Protein 1FF9 (pdb70)

Structure (mmCIF, N/CA/C/O backbone):
data_1FF9
#
_entry.id   1FF9
#
_cell.length_a   114.986
_cell.length_b   56.584
_cell.length_c   74.299
_cell.angle_alpha   90.00
_cell.angle_beta   111.09
_cell.angle_gamma   90.00
#
_symmetry.space_group_name_H-M   'C 1 2 1'
#
loop_
_entity.id
_entity.type
_entity.pdbx_description
1 polymer 'SACCHAROPINE REDUCTASE'
2 non-polymer 'SULFATE ION'
3 water water
#
loop_
_atom_site.group_PDB
_atom_site.id
_atom_site.type_symbol
_atom_site.label_atom_id
_atom_site.label_alt_id
_atom_site.label_comp_id
_atom_site.label_asym_id
_atom_site.label_entity_id
_atom_site.label_seq_id
_atom_site.pdbx_PDB_ins_code
_atom_site.Cartn_x
_atom_site.Cartn_y
_atom_site.Cartn_z
_atom_site.occupancy
_atom_site.B_iso_or_equiv
_atom_site.auth_seq_id
_atom_site.auth_comp_id
_atom_site.auth_asym_id
_atom_site.auth_atom_id
_atom_site.pdbx_PDB_model_num
ATOM 1 N N . ALA A 1 2 ? 57.460 79.294 35.502 1.00 59.65 2 ALA A N 1
ATOM 2 C CA . ALA A 1 2 ? 57.282 77.817 35.392 1.00 58.17 2 ALA A CA 1
ATOM 3 C C . ALA A 1 2 ? 58.063 77.248 34.208 1.00 56.95 2 ALA A C 1
ATOM 4 O O . ALA A 1 2 ? 57.784 76.135 33.752 1.00 58.51 2 ALA A O 1
ATOM 6 N N . THR A 1 3 ? 59.040 78.007 33.714 1.00 53.94 3 THR A N 1
ATOM 7 C CA . THR A 1 3 ? 59.851 77.558 32.589 1.00 50.40 3 THR A CA 1
ATOM 8 C C . THR A 1 3 ? 60.657 76.322 32.969 1.00 47.58 3 THR A C 1
ATOM 9 O O . THR A 1 3 ? 61.738 76.421 33.550 1.00 46.81 3 THR A O 1
ATOM 13 N N . LYS A 1 4 ? 60.127 75.154 32.632 1.00 44.11 4 LYS A N 1
ATOM 14 C CA . LYS A 1 4 ? 60.804 73.903 32.940 1.00 40.72 4 LYS A CA 1
ATOM 15 C C . LYS A 1 4 ? 62.042 73.725 32.069 1.00 38.50 4 LYS A C 1
ATOM 16 O O . LYS A 1 4 ? 62.126 74.282 30.973 1.00 37.47 4 LYS A O 1
ATOM 22 N N . SER A 1 5 ? 63.009 72.958 32.566 1.00 35.23 5 SER A N 1
ATOM 23 C CA . SER A 1 5 ? 64.222 72.665 31.810 1.00 35.23 5 SER A CA 1
ATOM 24 C C . SER A 1 5 ? 64.496 71.169 31.950 1.00 32.64 5 SER A C 1
ATOM 25 O O . SER A 1 5 ? 64.159 70.557 32.965 1.00 31.35 5 SER A O 1
ATOM 28 N N . VAL A 1 6 ? 65.117 70.591 30.932 1.00 32.19 6 VAL A N 1
ATOM 29 C CA . VAL A 1 6 ? 65.402 69.166 30.919 1.00 31.70 6 VAL A CA 1
ATOM 30 C C . VAL A 1 6 ? 66.837 68.887 30.511 1.00 31.28 6 VAL A C 1
ATOM 31 O O . VAL A 1 6 ? 67.405 69.616 29.700 1.00 32.19 6 VAL A O 1
ATOM 35 N N . LEU A 1 7 ? 67.418 67.838 31.085 1.00 27.80 7 LEU A N 1
ATOM 36 C CA . LEU A 1 7 ? 68.774 67.414 30.746 1.00 28.83 7 LEU A CA 1
ATOM 37 C C . LEU A 1 7 ? 68.584 66.218 29.821 1.00 30.50 7 LEU A C 1
ATOM 38 O O . LEU A 1 7 ? 68.003 65.200 30.221 1.00 30.03 7 LEU A O 1
ATOM 43 N N . MET A 1 8 ? 69.041 66.348 28.581 1.00 30.53 8 MET A N 1
ATOM 44 C CA . MET A 1 8 ? 68.901 65.263 27.625 1.00 32.72 8 MET A CA 1
ATOM 45 C C . MET A 1 8 ? 70.228 64.564 27.438 1.00 32.72 8 MET A C 1
ATOM 46 O O . MET A 1 8 ? 71.227 65.191 27.086 1.00 33.96 8 MET A O 1
ATOM 51 N N . LEU A 1 9 ? 70.239 63.261 27.682 1.00 33.55 9 LEU A N 1
ATOM 52 C CA . LEU A 1 9 ? 71.454 62.477 27.536 1.00 37.44 9 LEU A CA 1
ATOM 53 C C . LEU A 1 9 ? 71.407 61.623 26.276 1.00 40.83 9 LEU A C 1
ATOM 54 O O . LEU A 1 9 ? 70.531 60.773 26.114 1.00 41.15 9 LEU A O 1
ATOM 59 N N . GLY A 1 10 ? 72.361 61.845 25.385 1.00 44.47 10 GLY A N 1
ATOM 60 C CA . GLY A 1 10 ? 72.386 61.068 24.164 1.00 50.10 10 GLY A CA 1
ATOM 61 C C . GLY A 1 10 ? 72.826 61.867 22.963 1.00 52.16 10 GLY A C 1
ATOM 62 O O . GLY A 1 10 ? 72.423 63.017 22.780 1.00 53.52 10 GLY A O 1
ATOM 63 N N . SER A 1 11 ? 73.668 61.245 22.151 1.00 54.61 11 SER A N 1
ATOM 64 C CA . SER A 1 11 ? 74.180 61.860 20.938 1.00 56.90 11 SER A CA 1
ATOM 65 C C . SER A 1 11 ? 73.783 60.932 19.808 1.00 58.30 11 SER A C 1
ATOM 66 O O . SER A 1 11 ? 74.637 60.477 19.038 1.00 60.34 11 SER A O 1
ATOM 69 N N . GLY A 1 12 ? 72.489 60.646 19.710 1.00 57.31 12 GLY A N 1
ATOM 70 C CA . GLY A 1 12 ? 72.040 59.738 18.678 1.00 56.14 12 GLY A CA 1
ATOM 71 C C . GLY A 1 12 ? 70.906 60.143 17.759 1.00 55.92 12 GLY A C 1
ATOM 72 O O . GLY A 1 12 ? 70.453 61.290 17.714 1.00 55.29 12 GLY A O 1
ATOM 73 N N . PHE A 1 13 ? 70.468 59.132 17.019 1.00 55.88 13 PHE A N 1
ATOM 74 C CA . PHE A 1 13 ? 69.400 59.176 16.030 1.00 54.90 13 PHE A CA 1
ATOM 75 C C . PHE A 1 13 ? 68.116 59.854 16.506 1.00 51.97 13 PHE A C 1
ATOM 76 O O . PHE A 1 13 ? 67.629 60.807 15.901 1.00 51.23 13 PHE A O 1
ATOM 84 N N . VAL A 1 14 ? 67.585 59.345 17.608 1.00 49.97 14 VAL A N 1
ATOM 85 C CA . VAL A 1 14 ? 66.327 59.809 18.170 1.00 48.52 14 VAL A CA 1
ATOM 86 C C . VAL A 1 14 ? 66.295 61.173 18.845 1.00 46.74 14 VAL A C 1
ATOM 87 O O . VAL A 1 14 ? 65.227 61.763 18.990 1.00 46.45 14 VAL A O 1
ATOM 91 N N . THR A 1 15 ? 67.452 61.666 19.262 1.00 44.95 15 THR A N 1
ATOM 92 C CA . THR A 1 15 ? 67.533 62.943 19.962 1.00 43.97 15 THR A CA 1
ATOM 93 C C . THR A 1 15 ? 66.804 64.128 19.315 1.00 41.61 15 THR A C 1
ATOM 94 O O . THR A 1 15 ? 66.084 64.854 19.998 1.00 39.51 15 THR A O 1
ATOM 98 N N . ARG A 1 16 ? 66.971 64.310 18.007 1.00 40.11 16 ARG A N 1
ATOM 99 C CA . ARG A 1 16 ? 66.362 65.443 17.308 1.00 38.95 16 ARG A CA 1
ATOM 100 C C . ARG A 1 16 ? 64.859 65.646 17.474 1.00 36.68 16 ARG A C 1
ATOM 101 O O . ARG A 1 16 ? 64.419 66.719 17.895 1.00 36.86 16 ARG A O 1
ATOM 109 N N . PRO A 1 17 ? 64.041 64.636 17.125 1.00 36.30 17 PRO A N 1
ATOM 110 C CA . PRO A 1 17 ? 62.595 64.817 17.280 1.00 32.85 17 PRO A CA 1
ATOM 111 C C . PRO A 1 17 ? 62.217 65.166 18.710 1.00 31.04 17 PRO A C 1
ATOM 112 O O . PRO A 1 17 ? 61.327 65.995 18.947 1.00 31.53 17 PRO A O 1
ATOM 116 N N . THR A 1 18 ? 62.884 64.523 19.663 1.00 28.45 18 THR A N 1
ATOM 117 C CA . THR A 1 18 ? 62.610 64.781 21.073 1.00 27.82 18 THR A CA 1
ATOM 118 C C . THR A 1 18 ? 62.956 66.237 21.388 1.00 27.90 18 THR A C 1
ATOM 119 O O . THR A 1 18 ? 62.174 66.946 22.017 1.00 28.46 18 THR A O 1
ATOM 123 N N . LEU A 1 19 ? 64.130 66.666 20.935 1.00 28.10 19 LEU A N 1
ATOM 124 C CA . LEU A 1 19 ? 64.609 68.028 21.151 1.00 29.51 19 LEU A CA 1
ATOM 125 C C . LEU A 1 19 ? 63.676 69.057 20.524 1.00 31.27 19 LEU A C 1
ATOM 126 O O . LEU A 1 19 ? 63.300 70.040 21.163 1.00 31.71 19 LEU A O 1
ATOM 131 N N . ASP A 1 20 ? 63.313 68.820 19.264 1.00 33.24 20 ASP A N 1
ATOM 132 C CA . ASP A 1 20 ? 62.419 69.706 18.528 1.00 33.11 20 ASP A CA 1
ATOM 133 C C . ASP A 1 20 ? 61.089 69.886 19.252 1.00 33.65 20 ASP A C 1
ATOM 134 O O . ASP A 1 20 ? 60.646 71.013 19.486 1.00 33.87 20 ASP A O 1
ATOM 139 N N . VAL A 1 21 ? 60.445 68.772 19.599 1.00 32.10 21 VAL A N 1
ATOM 140 C CA . VAL A 1 21 ? 59.156 68.821 20.277 1.00 29.67 21 VAL A CA 1
ATOM 141 C C . VAL A 1 21 ? 59.199 69.553 21.611 1.00 29.77 21 VAL A C 1
ATOM 142 O O . VAL A 1 21 ? 58.304 70.335 21.926 1.00 31.29 21 VAL A O 1
ATOM 146 N N . LEU A 1 22 ? 60.233 69.298 22.400 1.00 29.63 22 LEU A N 1
ATOM 147 C CA . LEU A 1 22 ? 60.341 69.935 23.704 1.00 30.88 22 LEU A CA 1
ATOM 148 C C . LEU A 1 22 ? 60.597 71.438 23.599 1.00 30.62 22 LEU A C 1
ATOM 149 O O . LEU A 1 22 ? 59.903 72.237 24.223 1.00 29.62 22 LEU A O 1
ATOM 154 N N . THR A 1 23 ? 61.585 71.818 22.800 1.00 33.92 23 THR A N 1
ATOM 155 C CA . THR A 1 23 ? 61.910 73.229 22.643 1.00 35.33 23 THR A CA 1
ATOM 156 C C . THR A 1 23 ? 60.759 73.994 22.004 1.00 37.59 23 THR A C 1
ATOM 157 O O . THR A 1 23 ? 60.544 75.164 22.315 1.00 36.94 23 THR A O 1
ATOM 161 N N . ASP A 1 24 ? 60.014 73.330 21.121 1.00 38.61 24 ASP A N 1
ATOM 162 C CA . ASP A 1 24 ? 58.871 73.957 20.466 1.00 39.13 24 ASP A CA 1
ATOM 163 C C . ASP A 1 24 ? 57.771 74.224 21.477 1.00 39.99 24 ASP A C 1
ATOM 164 O O . ASP A 1 24 ? 56.853 74.999 21.213 1.00 38.82 24 ASP A O 1
ATOM 169 N N . SER A 1 25 ? 57.857 73.563 22.629 1.00 40.15 25 SER A N 1
ATOM 170 C CA . SER A 1 25 ? 56.866 73.737 23.678 1.00 40.80 25 SER A CA 1
ATOM 171 C C . SER A 1 25 ? 57.319 74.755 24.729 1.00 40.61 25 SER A C 1
ATOM 172 O O . SER A 1 25 ? 56.634 74.970 25.725 1.00 41.23 25 SER A O 1
ATOM 175 N N . GLY A 1 26 ? 58.468 75.383 24.502 1.00 40.06 26 GLY A N 1
ATOM 176 C CA . GLY A 1 26 ? 58.972 76.362 25.453 1.00 39.57 26 GLY A CA 1
ATOM 177 C C . GLY A 1 26 ? 59.825 75.741 26.549 1.00 39.59 26 GLY A C 1
ATOM 178 O O . GLY A 1 26 ? 60.258 76.424 27.486 1.00 40.01 26 GLY A O 1
ATOM 179 N N . ILE A 1 27 ? 60.072 74.440 26.433 1.00 36.03 27 ILE A N 1
ATOM 180 C CA . ILE A 1 27 ? 60.879 73.722 27.410 1.00 33.67 27 ILE A CA 1
ATOM 181 C C . ILE A 1 27 ? 62.349 73.848 27.026 1.00 33.62 27 ILE A C 1
ATOM 182 O O . ILE A 1 27 ? 62.726 73.557 25.893 1.00 33.60 27 ILE A O 1
ATOM 187 N N . LYS A 1 28 ? 63.179 74.295 27.963 1.00 33.28 28 LYS A N 1
ATOM 188 C CA . LYS A 1 28 ? 64.604 74.431 27.686 1.00 34.06 28 LYS A CA 1
ATOM 189 C C . LYS A 1 28 ? 65.282 73.072 27.838 1.00 33.27 28 LYS A C 1
ATOM 190 O O . LYS A 1 28 ? 64.981 72.314 28.760 1.00 33.98 28 LYS A O 1
ATOM 196 N N . VAL A 1 29 ? 66.195 72.771 26.929 1.00 31.37 29 VAL A N 1
ATOM 197 C CA . VAL A 1 29 ? 66.904 71.508 26.963 1.00 32.59 29 VAL A CA 1
ATOM 198 C C . VAL A 1 29 ? 68.405 71.687 26.831 1.00 32.35 29 VAL A C 1
ATOM 199 O O . VAL A 1 29 ? 68.879 72.349 25.903 1.00 32.98 29 VAL A O 1
ATOM 203 N N . THR A 1 30 ? 69.149 71.119 27.775 1.00 29.24 30 THR A N 1
ATOM 204 C CA . THR A 1 30 ? 70.598 71.164 27.690 1.00 30.98 30 THR A CA 1
ATOM 205 C C . THR A 1 30 ? 70.955 69.763 27.198 1.00 31.79 30 THR A C 1
ATOM 206 O O . THR A 1 30 ? 70.637 68.756 27.847 1.00 31.95 30 THR A O 1
ATOM 210 N N . VAL A 1 31 ? 71.563 69.714 26.018 1.00 31.15 31 VAL A N 1
ATOM 211 C CA . VAL A 1 31 ? 71.967 68.471 25.383 1.00 33.81 31 VAL A CA 1
ATOM 212 C C . VAL A 1 31 ? 73.372 68.089 25.826 1.00 34.85 31 VAL A C 1
ATOM 213 O O . VAL A 1 31 ? 74.340 68.807 25.563 1.00 34.06 31 VAL A O 1
ATOM 217 N N . ALA A 1 32 ? 73.478 66.949 26.494 1.00 35.77 32 ALA A N 1
ATOM 218 C CA . ALA A 1 32 ? 74.762 66.496 26.997 1.00 38.75 32 ALA A CA 1
ATOM 219 C C . ALA A 1 32 ? 75.295 65.257 26.312 1.00 40.10 32 ALA A C 1
ATOM 220 O O . ALA A 1 32 ? 74.608 64.242 26.205 1.00 40.86 32 ALA A O 1
ATOM 222 N N . CYS A 1 33 ? 76.529 65.363 25.841 1.00 42.18 33 CYS A N 1
ATOM 223 C CA . CYS A 1 33 ? 77.220 64.261 25.187 1.00 45.94 33 CYS A CA 1
ATOM 224 C C . CYS A 1 33 ? 78.607 64.225 25.818 1.00 46.55 33 CYS A C 1
ATOM 225 O O . CYS A 1 33 ? 78.989 65.154 26.537 1.00 45.89 33 CYS A O 1
ATOM 228 N N . ARG A 1 34 ? 79.360 63.160 25.569 1.00 47.23 34 ARG A N 1
ATOM 229 C CA . ARG A 1 34 ? 80.703 63.075 26.126 1.00 49.44 34 ARG A CA 1
ATOM 230 C C . ARG A 1 34 ? 81.496 64.269 25.593 1.00 49.20 34 ARG A C 1
ATOM 231 O O . ARG A 1 34 ? 82.257 64.907 26.321 1.00 48.73 34 ARG A O 1
ATOM 239 N N . THR A 1 35 ? 81.293 64.552 24.309 1.00 48.70 35 THR A N 1
ATOM 240 C CA . THR A 1 35 ? 81.970 65.632 23.600 1.00 48.81 35 THR A CA 1
ATOM 241 C C . THR A 1 35 ? 81.092 66.863 23.412 1.00 47.62 35 THR A C 1
ATOM 242 O O . THR A 1 35 ? 79.888 66.745 23.187 1.00 46.86 35 THR A O 1
ATOM 246 N N . LEU A 1 36 ? 81.699 68.043 23.492 1.00 46.67 36 LEU A N 1
ATOM 247 C CA . LEU A 1 36 ? 80.955 69.278 23.291 1.00 45.99 36 LEU A CA 1
ATOM 248 C C . LEU A 1 36 ? 80.531 69.355 21.825 1.00 47.20 36 LEU A C 1
ATOM 249 O O . LEU A 1 36 ? 79.436 69.816 21.516 1.00 46.21 36 LEU A O 1
ATOM 254 N N . GLU A 1 37 ? 81.405 68.899 20.929 1.00 48.98 37 GLU A N 1
ATOM 255 C CA . GLU A 1 37 ? 81.114 68.908 19.494 1.00 51.16 37 GLU A CA 1
ATOM 256 C C . GLU A 1 37 ? 79.819 68.154 19.227 1.00 50.39 37 GLU A C 1
ATOM 257 O O . GLU A 1 37 ? 78.893 68.679 18.608 1.00 50.65 37 GLU A O 1
ATOM 263 N N . SER A 1 38 ? 79.777 66.910 19.692 1.00 49.75 38 SER A N 1
ATOM 264 C CA . SER A 1 38 ? 78.613 66.050 19.527 1.00 49.08 38 SER A CA 1
ATOM 265 C C . SER A 1 38 ? 77.352 66.794 19.945 1.00 48.18 38 SER A C 1
ATOM 266 O O . SER A 1 38 ? 76.340 66.780 19.241 1.00 46.98 38 SER A O 1
ATOM 269 N N . ALA A 1 39 ? 77.424 67.445 21.100 1.00 47.08 39 ALA A N 1
ATOM 270 C CA . ALA A 1 39 ? 76.299 68.207 21.621 1.00 47.23 39 ALA A CA 1
ATOM 271 C C . ALA A 1 39 ? 76.041 69.430 20.740 1.00 47.54 39 ALA A C 1
ATOM 272 O O . ALA A 1 39 ? 74.895 69.734 20.410 1.00 46.61 39 ALA A O 1
ATOM 274 N N . LYS A 1 40 ? 77.108 70.130 20.367 1.00 47.20 40 LYS A N 1
ATOM 275 C CA . LYS A 1 40 ? 76.987 71.307 19.511 1.00 50.23 40 LYS A CA 1
ATOM 276 C C . LYS A 1 40 ? 76.243 70.930 18.235 1.00 51.93 40 LYS A C 1
ATOM 277 O O . LYS A 1 40 ? 75.416 71.690 17.734 1.00 52.09 40 LYS A O 1
ATOM 283 N N . LYS A 1 41 ? 76.557 69.748 17.716 1.00 54.56 41 LYS A N 1
ATOM 284 C CA . LYS A 1 41 ? 75.934 69.237 16.502 1.00 57.47 41 LYS A CA 1
ATOM 285 C C . LYS A 1 41 ? 74.423 69.116 16.674 1.00 58.42 41 LYS A C 1
ATOM 286 O O . LYS A 1 41 ? 73.655 69.901 16.114 1.00 59.22 41 LYS A O 1
ATOM 292 N N . LEU A 1 42 ? 74.014 68.130 17.468 1.00 58.55 42 LEU A N 1
ATOM 293 C CA . LEU A 1 42 ? 72.606 67.847 17.731 1.00 58.39 42 LEU A CA 1
ATOM 294 C C . LEU A 1 42 ? 71.827 69.001 18.350 1.00 57.85 42 LEU A C 1
ATOM 295 O O . LEU A 1 42 ? 70.703 68.798 18.802 1.00 58.85 42 LEU A O 1
ATOM 300 N N . SER A 1 43 ? 72.400 70.201 18.374 1.00 57.05 43 SER A N 1
ATOM 301 C CA . SER A 1 43 ? 71.718 71.339 18.985 1.00 56.22 43 SER A CA 1
ATOM 302 C C . SER A 1 43 ? 71.834 72.654 18.219 1.00 56.24 43 SER A C 1
ATOM 303 O O . SER A 1 43 ? 71.150 73.631 18.540 1.00 54.47 43 SER A O 1
ATOM 306 N N . ALA A 1 44 ? 72.696 72.677 17.209 1.00 56.45 44 ALA A N 1
ATOM 307 C CA . ALA A 1 44 ? 72.909 73.883 16.416 1.00 55.88 44 ALA A CA 1
ATOM 308 C C . ALA A 1 44 ? 71.624 74.427 15.804 1.00 55.71 44 ALA A C 1
ATOM 309 O O . ALA A 1 44 ? 70.875 73.697 15.157 1.00 55.73 44 ALA A O 1
ATOM 311 N N . GLY A 1 45 ? 71.376 75.715 16.024 1.00 55.70 45 GLY A N 1
ATOM 312 C CA . GLY A 1 45 ? 70.194 76.355 15.474 1.00 55.37 45 GLY A CA 1
ATOM 313 C C . GLY A 1 45 ? 68.882 76.068 16.177 1.00 54.88 45 GLY A C 1
ATOM 314 O O . GLY A 1 45 ? 67.834 76.600 15.784 1.00 54.31 45 GLY A O 1
ATOM 315 N N . VAL A 1 46 ? 68.920 75.237 17.214 1.00 52.95 46 VAL A N 1
ATOM 316 C CA . VAL A 1 46 ? 67.699 74.908 17.937 1.00 50.91 46 VAL A CA 1
ATOM 317 C C . VAL A 1 46 ? 67.472 75.812 19.138 1.00 49.89 46 VAL A C 1
ATOM 318 O O . VAL A 1 46 ? 68.251 75.809 20.088 1.00 49.17 46 VAL A O 1
ATOM 322 N N . GLN A 1 47 ? 66.385 76.573 19.083 1.00 48.68 47 GLN A N 1
ATOM 323 C CA . GLN A 1 47 ? 66.012 77.498 20.145 1.00 48.96 47 GLN A CA 1
ATOM 324 C C . GLN A 1 47 ? 65.904 76.794 21.491 1.00 48.41 47 GLN A C 1
ATOM 325 O O . GLN A 1 47 ? 65.609 75.598 21.560 1.00 47.62 47 GLN A O 1
ATOM 331 N N . HIS A 1 48 ? 66.142 77.549 22.557 1.00 46.08 48 HIS A N 1
ATOM 332 C CA . HIS A 1 48 ? 66.038 77.041 23.918 1.00 45.50 48 HIS A CA 1
ATOM 333 C C . HIS A 1 48 ? 66.894 75.824 24.251 1.00 44.18 48 HIS A C 1
ATOM 334 O O . HIS A 1 48 ? 66.599 75.118 25.212 1.00 41.99 48 HIS A O 1
ATOM 341 N N . SER A 1 49 ? 67.939 75.566 23.471 1.00 43.60 49 SER A N 1
ATOM 342 C CA . SER A 1 49 ? 68.802 74.425 23.756 1.00 43.52 49 SER A CA 1
ATOM 343 C C . SER A 1 49 ? 70.203 74.903 24.105 1.00 43.44 49 SER A C 1
ATOM 344 O O . SER A 1 49 ? 70.622 75.986 23.695 1.00 44.34 49 SER A O 1
ATOM 347 N N . THR A 1 50 ? 70.914 74.082 24.870 1.00 41.00 50 THR A N 1
ATOM 348 C CA . THR A 1 50 ? 72.273 74.378 25.299 1.00 41.20 50 THR A CA 1
ATOM 349 C C . THR A 1 50 ? 73.089 73.096 25.268 1.00 39.56 50 THR A C 1
ATOM 350 O O . THR A 1 50 ? 72.700 72.094 25.860 1.00 40.39 50 THR A O 1
ATOM 354 N N . PRO A 1 51 ? 74.229 73.103 24.566 1.00 38.82 51 PRO A N 1
ATOM 355 C CA . PRO A 1 51 ? 75.042 71.888 24.517 1.00 37.81 51 PRO A CA 1
ATOM 356 C C . PRO A 1 51 ? 76.147 71.920 25.565 1.00 37.41 51 PRO A C 1
ATOM 357 O O . PRO A 1 51 ? 76.669 72.986 25.886 1.00 36.38 51 PRO A O 1
ATOM 361 N N . ILE A 1 52 ? 76.494 70.752 26.097 1.00 34.39 52 ILE A N 1
ATOM 362 C CA . ILE A 1 52 ? 77.563 70.641 27.081 1.00 35.93 52 ILE A CA 1
ATOM 363 C C . ILE A 1 52 ? 78.244 69.281 26.979 1.00 37.07 52 ILE A C 1
ATOM 364 O O . ILE A 1 52 ? 77.708 68.334 26.391 1.00 36.25 52 ILE A O 1
ATOM 369 N N . SER A 1 53 ? 79.432 69.216 27.559 1.00 36.31 53 SER A N 1
ATOM 370 C CA . SER A 1 53 ? 80.227 68.005 27.628 1.00 37.76 53 SER A CA 1
ATOM 371 C C . SER A 1 53 ? 79.944 67.525 29.040 1.00 38.36 53 SER A C 1
ATOM 372 O O . SER A 1 53 ? 79.938 68.327 29.981 1.00 37.63 53 SER A O 1
ATOM 375 N N . LEU A 1 54 ? 79.687 66.233 29.194 1.00 36.07 54 LEU A N 1
ATOM 376 C CA . LEU A 1 54 ? 79.399 65.696 30.510 1.00 34.04 54 LEU A CA 1
ATOM 377 C C . LEU A 1 54 ? 79.755 64.221 30.559 1.00 36.00 54 LEU A C 1
ATOM 378 O O . LEU A 1 54 ? 79.464 63.482 29.619 1.00 35.83 54 LEU A O 1
ATOM 383 N N . ASP A 1 55 ? 80.405 63.806 31.642 1.00 33.97 55 ASP A N 1
ATOM 384 C CA . ASP A 1 55 ? 80.772 62.405 31.817 1.00 36.31 55 ASP A CA 1
ATOM 385 C C . ASP A 1 55 ? 79.726 61.776 32.726 1.00 35.40 55 ASP A C 1
ATOM 386 O O . ASP A 1 55 ? 79.760 61.931 33.950 1.00 33.99 55 ASP A O 1
ATOM 391 N N . VAL A 1 56 ? 78.783 61.075 32.112 1.00 36.13 56 VAL A N 1
ATOM 392 C CA . VAL A 1 56 ? 77.707 60.433 32.851 1.00 37.68 56 VAL A CA 1
ATOM 393 C C . VAL A 1 56 ? 78.168 59.431 33.911 1.00 37.54 56 VAL A C 1
ATOM 394 O O . VAL A 1 56 ? 77.451 59.188 34.881 1.00 38.11 56 VAL A O 1
ATOM 398 N N . ASN A 1 57 ? 79.353 58.853 33.733 1.00 37.71 57 ASN A N 1
ATOM 399 C CA . ASN A 1 57 ? 79.861 57.870 34.692 1.00 39.31 57 ASN A CA 1
ATOM 400 C C . ASN A 1 57 ? 80.460 58.528 35.948 1.00 38.76 57 ASN A C 1
ATOM 401 O O . ASN A 1 57 ? 80.703 57.866 36.959 1.00 38.03 57 ASN A O 1
ATOM 406 N N . ASP A 1 58 ? 80.704 59.831 35.872 1.00 36.58 58 ASP A N 1
ATOM 407 C CA . ASP A 1 58 ? 81.249 60.587 36.999 1.00 33.44 58 ASP A CA 1
ATOM 408 C C . ASP A 1 58 ? 80.066 60.959 37.895 1.00 32.48 58 ASP A C 1
ATOM 409 O O . ASP A 1 58 ? 79.378 61.954 37.645 1.00 33.05 58 ASP A O 1
ATOM 414 N N . ASP A 1 59 ? 79.828 60.163 38.934 1.00 30.36 59 ASP A N 1
ATOM 415 C CA . ASP A 1 59 ? 78.715 60.393 39.850 1.00 30.71 59 ASP A CA 1
ATOM 416 C C . ASP A 1 59 ? 78.593 61.840 40.348 1.00 31.33 59 ASP A C 1
ATOM 417 O O . ASP A 1 59 ? 77.505 62.423 40.347 1.00 30.16 59 ASP A O 1
ATOM 422 N N . ALA A 1 60 ? 79.707 62.416 40.779 1.00 29.89 60 ALA A N 1
ATOM 423 C CA . ALA A 1 60 ? 79.687 63.782 41.295 1.00 30.62 60 ALA A CA 1
ATOM 424 C C . ALA A 1 60 ? 79.302 64.785 40.209 1.00 28.26 60 ALA A C 1
ATOM 425 O O . ALA A 1 60 ? 78.529 65.712 40.451 1.00 29.34 60 ALA A O 1
ATOM 427 N N . ALA A 1 61 ? 79.849 64.595 39.013 1.00 29.92 61 ALA A N 1
ATOM 428 C CA . ALA A 1 61 ? 79.563 65.477 37.891 1.00 30.38 61 ALA A CA 1
ATOM 429 C C . ALA A 1 61 ? 78.111 65.340 37.424 1.00 30.18 61 ALA A C 1
ATOM 430 O O . ALA A 1 61 ? 77.450 66.328 37.090 1.00 27.96 61 ALA A O 1
ATOM 432 N N . LEU A 1 62 ? 77.612 64.107 37.404 1.00 28.96 62 LEU A N 1
ATOM 433 C CA . LEU A 1 62 ? 76.246 63.873 36.978 1.00 28.10 62 LEU A CA 1
ATOM 434 C C . LEU A 1 62 ? 75.253 64.544 37.919 1.00 24.60 62 LEU A C 1
ATOM 435 O O . LEU A 1 62 ? 74.338 65.222 37.466 1.00 24.46 62 LEU A O 1
ATOM 440 N N . ASP A 1 63 ? 75.425 64.348 39.225 1.00 26.11 63 ASP A N 1
ATOM 441 C CA . ASP A 1 63 ? 74.529 64.949 40.217 1.00 25.02 63 ASP A CA 1
ATOM 442 C C . ASP A 1 63 ? 74.443 66.472 40.089 1.00 25.69 63 ASP A C 1
ATOM 443 O O . ASP A 1 63 ? 73.362 67.060 40.182 1.00 23.12 63 ASP A O 1
ATOM 448 N N . ALA A 1 64 ? 75.596 67.100 39.903 1.00 26.18 64 ALA A N 1
ATOM 449 C CA . ALA A 1 64 ? 75.660 68.555 39.795 1.00 26.32 64 ALA A CA 1
ATOM 450 C C . ALA A 1 64 ? 74.793 69.061 38.644 1.00 27.64 64 ALA A C 1
ATOM 451 O O . ALA A 1 64 ? 74.026 70.016 38.797 1.00 29.53 64 ALA A O 1
ATOM 453 N N . GLU A 1 65 ? 74.894 68.400 37.495 1.00 29.88 65 GLU A N 1
ATOM 454 C CA . GLU A 1 65 ? 74.121 68.798 36.331 1.00 28.11 65 GLU A CA 1
ATOM 455 C C . GLU A 1 65 ? 72.641 68.424 36.421 1.00 29.42 65 GLU A C 1
ATOM 456 O O . GLU A 1 65 ? 71.772 69.204 36.010 1.00 28.61 65 GLU A O 1
ATOM 462 N N . VAL A 1 66 ? 72.350 67.240 36.957 1.00 26.71 66 VAL A N 1
ATOM 463 C CA . VAL A 1 66 ? 70.963 66.798 37.104 1.00 25.94 66 VAL A CA 1
ATOM 464 C C . VAL A 1 66 ? 70.167 67.767 37.977 1.00 27.42 66 VAL A C 1
ATOM 465 O O . VAL A 1 66 ? 69.011 68.072 37.682 1.00 25.74 66 VAL A O 1
ATOM 469 N N . ALA A 1 67 ? 70.792 68.247 39.053 1.00 26.62 67 ALA A N 1
ATOM 470 C CA . ALA A 1 67 ? 70.132 69.170 39.975 1.00 27.99 67 ALA A CA 1
ATOM 471 C C . ALA A 1 67 ? 69.704 70.487 39.318 1.00 29.31 67 ALA A C 1
ATOM 472 O O . ALA A 1 67 ? 68.799 71.166 39.803 1.00 28.57 67 ALA A O 1
ATOM 474 N N . LYS A 1 68 ? 70.351 70.850 38.218 1.00 29.37 68 LYS A N 1
ATOM 475 C CA . LYS A 1 68 ? 70.004 72.099 37.541 1.00 31.68 68 LYS A CA 1
ATOM 476 C C . LYS A 1 68 ? 68.762 72.010 36.654 1.00 31.54 68 LYS A C 1
ATOM 477 O O . LYS A 1 68 ? 68.316 73.020 36.097 1.00 32.98 68 LYS A O 1
ATOM 483 N N . HIS A 1 69 ? 68.191 70.814 36.529 1.00 29.73 69 HIS A N 1
ATOM 484 C CA . HIS A 1 69 ? 67.003 70.642 35.694 1.00 30.43 69 HIS A CA 1
ATOM 485 C C . HIS A 1 69 ? 65.882 69.923 36.420 1.00 30.53 69 HIS A C 1
ATOM 486 O O . HIS A 1 69 ? 66.093 69.364 37.496 1.00 32.35 69 HIS A O 1
ATOM 493 N N . ASP A 1 70 ? 64.690 69.949 35.837 1.00 28.68 70 ASP A N 1
ATOM 494 C CA . ASP A 1 70 ? 63.536 69.315 36.460 1.00 30.20 70 ASP A CA 1
ATOM 495 C C . ASP A 1 70 ? 63.377 67.846 36.109 1.00 29.44 70 ASP A C 1
ATOM 496 O O . ASP A 1 70 ? 62.686 67.116 36.805 1.00 30.71 70 ASP A O 1
ATOM 501 N N . LEU A 1 71 ? 64.021 67.421 35.032 1.00 31.23 71 LEU A N 1
ATOM 502 C CA . LEU A 1 71 ? 63.909 66.040 34.579 1.00 30.95 71 LEU A CA 1
ATOM 503 C C . LEU A 1 71 ? 65.078 65.675 33.676 1.00 31.48 71 LEU A C 1
ATOM 504 O O . LEU A 1 71 ? 65.593 66.518 32.939 1.00 31.22 71 LEU A O 1
ATOM 509 N N . VAL A 1 72 ? 65.517 64.421 33.767 1.00 29.58 72 VAL A N 1
ATOM 510 C CA . VAL A 1 72 ? 66.628 63.931 32.961 1.00 29.34 72 VAL A CA 1
ATOM 511 C C . VAL A 1 72 ? 66.094 62.892 31.986 1.00 28.76 72 VAL A C 1
ATOM 512 O O . VAL A 1 72 ? 65.366 61.990 32.389 1.00 28.76 72 VAL A O 1
ATOM 516 N N . ILE A 1 73 ? 66.457 63.027 30.712 1.00 28.25 73 ILE A N 1
ATOM 517 C CA . ILE A 1 73 ? 66.030 62.097 29.669 1.00 30.62 73 ILE A CA 1
ATOM 518 C C . ILE A 1 73 ? 67.226 61.236 29.271 1.00 33.10 73 ILE A C 1
ATOM 519 O O . ILE A 1 73 ? 68.273 61.756 28.887 1.00 32.70 73 ILE A O 1
ATOM 524 N N . SER A 1 74 ? 67.078 59.922 29.353 1.00 36.45 74 SER A N 1
ATOM 525 C CA . SER A 1 74 ? 68.185 59.051 28.992 1.00 41.55 74 SER A CA 1
ATOM 526 C C . SER A 1 74 ? 67.903 58.268 27.716 1.00 44.38 74 SER A C 1
ATOM 527 O O . SER A 1 74 ? 67.144 57.298 27.722 1.00 45.16 74 SER A O 1
ATOM 530 N N . LEU A 1 75 ? 68.514 58.704 26.618 1.00 46.71 75 LEU A N 1
ATOM 531 C CA . LEU A 1 75 ? 68.347 58.045 25.330 1.00 48.95 75 LEU A CA 1
ATOM 532 C C . LEU A 1 75 ? 69.629 57.273 25.028 1.00 51.38 75 LEU A C 1
ATOM 533 O O . LEU A 1 75 ? 69.717 56.546 24.037 1.00 52.29 75 LEU A O 1
ATOM 538 N N . ILE A 1 76 ? 70.611 57.439 25.909 1.00 53.31 76 ILE A N 1
ATOM 539 C CA . ILE A 1 76 ? 71.918 56.790 25.796 1.00 55.77 76 ILE A CA 1
ATOM 540 C C . ILE A 1 76 ? 71.835 55.286 26.097 1.00 56.53 76 ILE A C 1
ATOM 541 O O . ILE A 1 76 ? 70.743 54.733 26.228 1.00 56.62 76 ILE A O 1
ATOM 546 N N . PRO A 1 77 ? 72.992 54.601 26.192 1.00 57.62 77 PRO A N 1
ATOM 547 C CA . PRO A 1 77 ? 72.954 53.161 26.484 1.00 58.12 77 PRO A CA 1
ATOM 548 C C . PRO A 1 77 ? 72.448 52.861 27.898 1.00 57.69 77 PRO A C 1
ATOM 549 O O . PRO A 1 77 ? 72.772 53.573 28.854 1.00 55.60 77 PRO A O 1
ATOM 553 N N . PHE A 1 80 ? 74.055 52.558 31.315 1.00 52.39 80 PHE A N 1
ATOM 554 C CA . PHE A 1 80 ? 74.110 53.726 32.196 1.00 52.12 80 PHE A CA 1
ATOM 555 C C . PHE A 1 80 ? 72.773 54.033 32.860 1.00 51.98 80 PHE A C 1
ATOM 556 O O . PHE A 1 80 ? 72.671 54.968 33.674 1.00 52.10 80 PHE A O 1
ATOM 564 N N . HIS A 1 81 ? 71.742 53.261 32.544 1.00 50.34 81 HIS A N 1
ATOM 565 C CA . HIS A 1 81 ? 70.423 53.531 33.106 1.00 49.83 81 HIS A CA 1
ATOM 566 C C . HIS A 1 81 ? 70.253 53.597 34.627 1.00 48.11 81 HIS A C 1
ATOM 567 O O . HIS A 1 81 ? 69.702 54.571 35.143 1.00 47.59 81 HIS A O 1
ATOM 574 N N . ALA A 1 82 ? 70.709 52.576 35.345 1.00 44.92 82 ALA A N 1
ATOM 575 C CA . ALA A 1 82 ? 70.579 52.565 36.802 1.00 41.57 82 ALA A CA 1
ATOM 576 C C . ALA A 1 82 ? 71.352 53.728 37.421 1.00 39.11 82 ALA A C 1
ATOM 577 O O . ALA A 1 82 ? 70.903 54.355 38.378 1.00 37.19 82 ALA A O 1
ATOM 579 N N . THR A 1 83 ? 72.528 53.997 36.867 1.00 37.83 83 THR A N 1
ATOM 580 C CA . THR A 1 83 ? 73.382 55.078 37.339 1.00 37.09 83 THR A CA 1
ATOM 581 C C . THR A 1 83 ? 72.647 56.409 37.224 1.00 34.56 83 THR A C 1
ATOM 582 O O . THR A 1 83 ? 72.673 57.232 38.138 1.00 33.29 83 THR A O 1
ATOM 586 N N . VAL A 1 84 ? 71.992 56.612 36.088 1.00 32.28 84 VAL A N 1
ATOM 587 C CA . VAL A 1 84 ? 71.248 57.838 35.854 1.00 31.76 84 VAL A CA 1
ATOM 588 C C . VAL A 1 84 ? 70.105 57.937 36.842 1.00 31.58 84 VAL A C 1
ATOM 589 O O . VAL A 1 84 ? 69.858 59.006 37.404 1.00 32.84 84 VAL A O 1
ATOM 593 N N . ILE A 1 85 ? 69.413 56.823 37.065 1.00 30.47 85 ILE A N 1
ATOM 594 C CA . ILE A 1 85 ? 68.300 56.823 37.996 1.00 29.02 85 ILE A CA 1
ATOM 595 C C . ILE A 1 85 ? 68.752 57.112 39.426 1.00 29.88 85 ILE A C 1
ATOM 596 O O . ILE A 1 85 ? 68.064 57.831 40.156 1.00 29.49 85 ILE A O 1
ATOM 601 N N . LYS A 1 86 ? 69.897 56.560 39.829 1.00 27.52 86 LYS A N 1
ATOM 602 C CA . LYS A 1 86 ? 70.406 56.802 41.182 1.00 28.72 86 LYS A CA 1
ATOM 603 C C . LYS A 1 86 ? 70.700 58.291 41.388 1.00 27.19 86 LYS A C 1
ATOM 604 O O . LYS A 1 86 ? 70.436 58.829 42.454 1.00 27.29 86 LYS A O 1
ATOM 610 N N . SER A 1 87 ? 71.249 58.949 40.371 1.00 28.30 87 SER A N 1
ATOM 611 C CA . SER A 1 87 ? 71.544 60.379 40.478 1.00 29.88 87 SER A CA 1
ATOM 612 C C . SER A 1 87 ? 70.220 61.138 40.601 1.00 29.29 87 SER A C 1
ATOM 613 O O . SER A 1 87 ? 70.074 62.021 41.443 1.00 30.29 87 SER A O 1
ATOM 616 N N . ALA A 1 88 ? 69.243 60.768 39.777 1.00 27.66 88 ALA A N 1
ATOM 617 C CA . ALA A 1 88 ? 67.935 61.408 39.816 1.00 27.12 88 ALA A CA 1
ATOM 618 C C . ALA A 1 88 ? 67.284 61.217 41.180 1.00 26.51 88 ALA A C 1
ATOM 619 O O . ALA A 1 88 ? 66.542 62.080 41.656 1.00 25.81 88 ALA A O 1
ATOM 621 N N . ILE A 1 89 ? 67.551 60.082 41.813 1.00 25.52 89 ILE A N 1
ATOM 622 C CA . ILE A 1 89 ? 66.987 59.830 43.134 1.00 26.76 89 ILE A CA 1
ATOM 623 C C . ILE A 1 89 ? 67.629 60.737 44.187 1.00 24.48 89 ILE A C 1
ATOM 624 O O . ILE A 1 89 ? 66.939 61.277 45.042 1.00 26.23 89 ILE A O 1
ATOM 629 N N . ARG A 1 90 ? 68.948 60.893 44.128 1.00 28.39 90 ARG A N 1
ATOM 630 C CA . ARG A 1 90 ? 69.656 61.745 45.092 1.00 30.12 90 ARG A CA 1
ATOM 631 C C . ARG A 1 90 ? 69.209 63.198 44.933 1.00 29.68 90 ARG A C 1
ATOM 632 O O . ARG A 1 90 ? 68.962 63.894 45.918 1.00 31.43 90 ARG A O 1
ATOM 640 N N . GLN A 1 91 ? 69.107 63.643 43.683 1.00 30.43 91 GLN A N 1
ATOM 641 C CA . GLN A 1 91 ? 68.715 65.018 43.361 1.00 29.13 91 GLN A CA 1
ATOM 642 C C . GLN A 1 91 ? 67.215 65.261 43.346 1.00 29.83 91 GLN A C 1
ATOM 643 O O . GLN A 1 91 ? 66.767 66.402 43.236 1.00 28.02 91 GLN A O 1
ATOM 649 N N . LYS A 1 92 ? 66.444 64.181 43.448 1.00 30.11 92 LYS A N 1
ATOM 650 C CA . LYS A 1 92 ? 64.989 64.246 43.457 1.00 29.39 92 LYS A CA 1
ATOM 651 C C . LYS A 1 92 ? 64.394 64.823 42.173 1.00 29.07 92 LYS A C 1
ATOM 652 O O . LYS A 1 92 ? 63.444 65.613 42.208 1.00 29.27 92 LYS A O 1
ATOM 658 N N . LYS A 1 93 ? 64.954 64.436 41.037 1.00 25.98 93 LYS A N 1
ATOM 659 C CA . LYS A 1 93 ? 64.433 64.918 39.762 1.00 27.39 93 LYS A CA 1
ATOM 660 C C . LYS A 1 93 ? 63.789 63.734 39.055 1.00 28.71 93 LYS A C 1
ATOM 661 O O . LYS A 1 93 ? 64.094 62.583 39.365 1.00 28.12 93 LYS A O 1
ATOM 667 N N . HIS A 1 94 ? 62.896 64.015 38.115 1.00 28.76 94 HIS A N 1
ATOM 668 C CA . HIS A 1 94 ? 62.211 62.954 37.388 1.00 27.94 94 HIS A CA 1
ATOM 669 C C . HIS A 1 94 ? 63.081 62.357 36.288 1.00 27.42 94 HIS A C 1
ATOM 670 O O . HIS A 1 94 ? 64.136 62.894 35.945 1.00 26.29 94 HIS A O 1
ATOM 677 N N . VAL A 1 95 ? 62.639 61.231 35.742 1.00 26.13 95 VAL A N 1
ATOM 678 C CA . VAL A 1 95 ? 63.381 60.568 34.685 1.00 25.19 95 VAL A CA 1
ATOM 679 C C . VAL A 1 95 ? 62.454 59.973 33.621 1.00 24.98 95 VAL A C 1
ATOM 680 O O . VAL A 1 95 ? 61.356 59.518 33.923 1.00 24.91 95 VAL A O 1
ATOM 684 N N . VAL A 1 96 ? 62.911 60.001 32.373 1.00 26.45 96 VAL A N 1
ATOM 685 C CA . VAL A 1 96 ? 62.181 59.408 31.258 1.00 25.41 96 VAL A CA 1
ATOM 686 C C . VAL A 1 96 ? 63.226 58.668 30.418 1.00 26.28 96 VAL A C 1
ATOM 687 O O . VAL A 1 96 ? 64.298 59.205 30.134 1.00 25.94 96 VAL A O 1
ATOM 691 N N . THR A 1 97 ? 62.942 57.419 30.061 1.00 24.76 97 THR A N 1
ATOM 692 C CA . THR A 1 97 ? 63.862 56.658 29.227 1.00 24.52 97 THR A CA 1
ATOM 693 C C . THR A 1 97 ? 63.040 55.876 28.218 1.00 22.36 97 THR A C 1
ATOM 694 O O . THR A 1 97 ? 61.842 55.692 28.395 1.00 23.99 97 THR A O 1
ATOM 698 N N . THR A 1 98 ? 63.693 55.418 27.161 1.00 23.50 98 THR A N 1
ATOM 699 C CA . THR A 1 98 ? 63.018 54.631 26.140 1.00 26.95 98 THR A CA 1
ATOM 700 C C . THR A 1 98 ? 63.503 53.186 26.256 1.00 27.96 98 THR A C 1
ATOM 701 O O . THR A 1 98 ? 63.412 52.417 25.306 1.00 30.83 98 THR A O 1
ATOM 705 N N . SER A 1 99 ? 64.021 52.811 27.420 1.00 28.73 99 SER A N 1
ATOM 706 C CA . SER A 1 99 ? 64.519 51.447 27.577 1.00 30.21 99 SER A CA 1
ATOM 707 C C . SER A 1 99 ? 63.640 50.572 28.457 1.00 27.34 99 SER A C 1
ATOM 708 O O . SER A 1 99 ? 62.723 51.049 29.118 1.00 24.40 99 SER A O 1
ATOM 711 N N . TYR A 1 100 ? 63.916 49.274 28.448 1.00 28.26 100 TYR A N 1
ATOM 712 C CA . TYR A 1 100 ? 63.147 48.344 29.259 1.00 27.14 100 TYR A CA 1
ATOM 713 C C . TYR A 1 100 ? 63.512 48.529 30.719 1.00 28.54 100 TYR A C 1
ATOM 714 O O . TYR A 1 100 ? 64.618 48.968 31.048 1.00 28.51 100 TYR A O 1
ATOM 723 N N . VAL A 1 101 ? 62.565 48.212 31.591 1.00 28.76 101 VAL A N 1
ATOM 724 C CA . VAL A 1 101 ? 62.800 48.291 33.017 1.00 29.17 101 VAL A CA 1
ATOM 725 C C . VAL A 1 101 ? 63.570 47.012 33.334 1.00 29.83 101 VAL A C 1
ATOM 726 O O . VAL A 1 101 ? 63.051 45.903 33.155 1.00 25.68 101 VAL A O 1
ATOM 730 N N . SER A 1 102 ? 64.814 47.184 33.768 1.00 29.25 102 SER A N 1
ATOM 731 C CA . SER A 1 102 ? 65.703 46.074 34.111 1.00 29.07 102 SER A CA 1
ATOM 732 C C . SER A 1 102 ? 65.597 45.769 35.591 1.00 27.72 102 SER A C 1
ATOM 733 O O . SER A 1 102 ? 64.976 46.523 36.341 1.00 30.43 102 SER A O 1
ATOM 736 N N . PRO A 1 103 ? 66.189 44.647 36.037 1.00 28.61 103 PRO A N 1
ATOM 737 C CA . PRO A 1 103 ? 66.135 44.298 37.461 1.00 27.91 103 PRO A CA 1
ATOM 738 C C . PRO A 1 103 ? 66.782 45.392 38.314 1.00 25.85 103 PRO A C 1
ATOM 739 O O . PRO A 1 103 ? 66.304 45.697 39.400 1.00 30.02 103 PRO A O 1
ATOM 743 N N . ALA A 1 104 ? 67.868 45.982 37.828 1.00 27.31 104 ALA A N 1
ATOM 744 C CA . ALA A 1 104 ? 68.537 47.029 38.600 1.00 29.68 104 ALA A CA 1
ATOM 745 C C . ALA A 1 104 ? 67.691 48.301 38.670 1.00 29.74 104 ALA A C 1
ATOM 746 O O . ALA A 1 104 ? 67.728 49.027 39.665 1.00 30.84 104 ALA A O 1
ATOM 748 N N . MET A 1 105 ? 66.932 48.573 37.615 1.00 30.79 105 MET A N 1
ATOM 749 C CA . MET A 1 105 ? 66.066 49.748 37.596 1.00 30.19 105 MET A CA 1
ATOM 750 C C . MET A 1 105 ? 64.893 49.511 38.564 1.00 30.64 105 MET A C 1
ATOM 751 O O . MET A 1 105 ? 64.563 50.382 39.374 1.00 30.43 105 MET A O 1
ATOM 756 N N . MET A 1 106 ? 64.279 48.328 38.504 1.00 31.19 106 MET A N 1
ATOM 757 C CA . MET A 1 106 ? 63.160 48.011 39.395 1.00 31.68 106 MET A CA 1
ATOM 758 C C . MET A 1 106 ? 63.584 48.017 40.861 1.00 32.39 106 MET A C 1
ATOM 759 O O . MET A 1 106 ? 62.795 48.334 41.749 1.00 32.59 106 MET A O 1
ATOM 764 N N . GLU A 1 107 ? 64.830 47.640 41.113 1.00 32.89 107 GLU A N 1
ATOM 765 C CA . GLU A 1 107 ? 65.349 47.607 42.473 1.00 34.15 107 GLU A CA 1
ATOM 766 C C . GLU A 1 107 ? 65.284 48.995 43.123 1.00 33.62 107 GLU A C 1
ATOM 767 O O . GLU A 1 107 ? 65.212 49.118 44.349 1.00 32.33 107 GLU A O 1
ATOM 773 N N . LEU A 1 108 ? 65.300 50.035 42.295 1.00 30.78 108 LEU A N 1
ATOM 774 C CA . LEU A 1 108 ? 65.265 51.412 42.788 1.00 30.45 108 LEU A CA 1
ATOM 775 C C . LEU A 1 108 ? 63.843 51.961 42.906 1.00 31.05 108 LEU A C 1
ATOM 776 O O . LEU A 1 108 ? 63.642 53.124 43.257 1.00 31.35 108 LEU A O 1
ATOM 781 N N . ASP A 1 109 ? 62.852 51.124 42.615 1.00 31.14 109 ASP A N 1
ATOM 782 C CA . ASP A 1 109 ? 61.466 51.556 42.679 1.00 32.11 109 ASP A CA 1
ATOM 783 C C . ASP A 1 109 ? 61.094 52.226 44.007 1.00 33.17 109 ASP A C 1
ATOM 784 O O . ASP A 1 109 ? 60.578 53.345 44.023 1.00 31.01 109 ASP A O 1
ATOM 789 N N . GLN A 1 110 ? 61.355 51.548 45.120 1.00 32.45 110 GLN A N 1
ATOM 790 C CA . GLN A 1 110 ? 61.016 52.092 46.432 1.00 33.32 110 GLN A CA 1
ATOM 791 C C . GLN A 1 110 ? 61.769 53.380 46.759 1.00 34.06 110 GLN A C 1
ATOM 792 O O . GLN A 1 110 ? 61.192 54.307 47.324 1.00 33.65 110 GLN A O 1
ATOM 798 N N . ALA A 1 111 ? 63.051 53.433 46.404 1.00 31.51 111 ALA A N 1
ATOM 799 C CA . ALA A 1 111 ? 63.866 54.621 46.645 1.00 32.58 111 ALA A CA 1
ATOM 800 C C . ALA A 1 111 ? 63.343 55.788 45.804 1.00 32.97 111 ALA A C 1
ATOM 801 O O . ALA A 1 111 ? 63.361 56.939 46.243 1.00 33.19 111 ALA A O 1
ATOM 803 N N . ALA A 1 112 ? 62.880 55.489 44.591 1.00 32.08 112 ALA A N 1
ATOM 804 C CA . ALA A 1 112 ? 62.339 56.522 43.716 1.00 32.45 112 ALA A CA 1
ATOM 805 C C . ALA A 1 112 ? 61.091 57.122 44.352 1.00 33.53 112 ALA A C 1
ATOM 806 O O . ALA A 1 112 ? 60.925 58.348 44.397 1.00 33.76 112 ALA A O 1
ATOM 808 N N . LYS A 1 113 ? 60.215 56.248 44.839 1.00 34.26 113 LYS A N 1
ATOM 809 C CA . LYS A 1 113 ? 58.978 56.674 45.482 1.00 36.26 113 LYS A CA 1
ATOM 810 C C . LYS A 1 113 ? 59.237 57.516 46.727 1.00 37.57 113 LYS A C 1
ATOM 811 O O . LYS A 1 113 ? 58.491 58.459 47.005 1.00 37.92 113 LYS A O 1
ATOM 817 N N . ASP A 1 114 ? 60.286 57.178 47.475 1.00 36.51 114 ASP A N 1
ATOM 818 C CA . ASP A 1 114 ? 60.623 57.925 48.685 1.00 38.58 114 ASP A CA 1
ATOM 819 C C . ASP A 1 114 ? 61.164 59.310 48.358 1.00 38.69 114 ASP A C 1
ATOM 820 O O . ASP A 1 114 ? 61.041 60.235 49.159 1.00 41.01 114 ASP A O 1
ATOM 825 N N . ALA A 1 115 ? 61.774 59.445 47.186 1.00 36.61 115 ALA A N 1
ATOM 826 C CA . ALA A 1 115 ? 62.326 60.720 46.761 1.00 35.79 115 ALA A CA 1
ATOM 827 C C . ALA A 1 115 ? 61.244 61.524 46.053 1.00 35.65 115 ALA A C 1
ATOM 828 O O . ALA A 1 115 ? 61.464 62.672 45.654 1.00 34.23 115 ALA A O 1
ATOM 830 N N . GLY A 1 116 ? 60.079 60.899 45.903 1.00 33.76 116 GLY A N 1
ATOM 831 C CA . GLY A 1 116 ? 58.955 61.531 45.245 1.00 34.08 116 GLY A CA 1
ATOM 832 C C . GLY A 1 116 ? 59.139 61.800 43.762 1.00 32.97 116 GLY A C 1
ATOM 833 O O . GLY A 1 116 ? 58.636 62.805 43.253 1.00 33.18 116 GLY A O 1
ATOM 834 N N . ILE A 1 117 ? 59.848 60.923 43.055 1.00 29.52 117 ILE A N 1
ATOM 835 C CA . ILE A 1 117 ? 60.051 61.144 41.624 1.00 28.99 117 ILE A CA 1
ATOM 836 C C . ILE A 1 117 ? 59.406 60.090 40.729 1.00 30.38 117 ILE A C 1
ATOM 837 O O . ILE A 1 117 ? 59.081 58.988 41.170 1.00 27.89 117 ILE A O 1
ATOM 842 N N . THR A 1 118 ? 59.222 60.454 39.462 1.00 28.71 118 THR A N 1
ATOM 843 C CA . THR A 1 118 ? 58.645 59.556 38.474 1.00 27.83 118 THR A CA 1
ATOM 844 C C . THR A 1 118 ? 59.782 59.146 37.539 1.00 27.69 118 THR A C 1
ATOM 845 O O . THR A 1 118 ? 60.590 59.983 37.107 1.00 25.43 118 THR A O 1
ATOM 849 N N . VAL A 1 119 ? 59.875 57.850 37.271 1.00 26.06 119 VAL A N 1
ATOM 850 C CA . VAL A 1 119 ? 60.886 57.331 36.362 1.00 24.38 119 VAL A CA 1
ATOM 851 C C . VAL A 1 119 ? 60.074 56.596 35.295 1.00 26.72 119 VAL A C 1
ATOM 852 O O . VAL A 1 119 ? 59.699 55.432 35.484 1.00 27.20 119 VAL A O 1
ATOM 856 N N . MET A 1 120 ? 59.771 57.284 34.196 1.00 25.85 120 MET A N 1
ATOM 857 C CA . MET A 1 120 ? 58.974 56.695 33.105 1.00 28.81 120 MET A CA 1
ATOM 858 C C . MET A 1 120 ? 59.859 56.043 32.058 1.00 26.19 120 MET A C 1
ATOM 859 O O . MET A 1 120 ? 60.612 56.727 31.375 1.00 27.42 120 MET A O 1
ATOM 864 N N . ASN A 1 121 ? 59.744 54.725 31.916 1.00 26.36 121 ASN A N 1
ATOM 865 C CA . ASN A 1 121 ? 60.554 53.984 30.955 1.00 25.11 121 ASN A CA 1
ATOM 866 C C . ASN A 1 121 ? 59.688 53.337 29.856 1.00 26.77 121 ASN A C 1
ATOM 867 O O . ASN A 1 121 ? 58.465 53.489 29.839 1.00 26.82 121 ASN A O 1
ATOM 872 N N . GLU A 1 122 ? 60.333 52.636 28.927 1.00 25.00 122 GLU A N 1
ATOM 873 C CA . GLU A 1 122 ? 59.622 51.933 27.863 1.00 24.31 122 GLU A CA 1
ATOM 874 C C . GLU A 1 122 ? 58.595 52.805 27.128 1.00 26.06 122 GLU A C 1
ATOM 875 O O . GLU A 1 122 ? 57.452 52.390 26.900 1.00 21.61 122 GLU A O 1
ATOM 881 N N . ILE A 1 123 ? 59.004 54.015 26.758 1.00 24.40 123 ILE A N 1
ATOM 882 C CA . ILE A 1 123 ? 58.099 54.906 26.050 1.00 25.33 123 ILE A CA 1
ATOM 883 C C . ILE A 1 123 ? 58.730 55.440 24.765 1.00 25.86 123 ILE A C 1
ATOM 884 O O . ILE A 1 123 ? 58.812 56.648 24.521 1.00 25.20 123 ILE A O 1
ATOM 889 N N . GLY A 1 124 ? 59.200 54.493 23.962 1.00 25.81 124 GLY A N 1
ATOM 890 C CA . GLY A 1 124 ? 59.768 54.798 22.668 1.00 26.42 124 GLY A CA 1
ATOM 891 C C . GLY A 1 124 ? 58.778 54.200 21.686 1.00 25.50 124 GLY A C 1
ATOM 892 O O . GLY A 1 124 ? 57.569 54.377 21.830 1.00 26.64 124 GLY A O 1
ATOM 893 N N . LEU A 1 125 ? 59.287 53.481 20.696 1.00 26.15 125 LEU A N 1
ATOM 894 C CA . LEU A 1 125 ? 58.445 52.831 19.699 1.00 27.00 125 LEU A CA 1
ATOM 895 C C . LEU A 1 125 ? 58.142 51.401 20.167 1.00 26.90 125 LEU A C 1
ATOM 896 O O . LEU A 1 125 ? 56.989 51.000 20.280 1.00 25.57 125 LEU A O 1
ATOM 901 N N . ASP A 1 126 ? 59.196 50.646 20.449 1.00 27.53 126 ASP A N 1
ATOM 902 C CA . ASP A 1 126 ? 59.063 49.269 20.904 1.00 26.69 126 ASP A CA 1
ATOM 903 C C . ASP A 1 126 ? 60.304 48.998 21.745 1.00 25.53 126 ASP A C 1
ATOM 904 O O . ASP A 1 126 ? 61.374 48.738 21.210 1.00 27.12 126 ASP A O 1
ATOM 909 N N . PRO A 1 127 ? 60.173 49.032 23.084 1.00 24.74 127 PRO A N 1
ATOM 910 C CA . PRO A 1 127 ? 58.981 49.289 23.897 1.00 23.55 127 PRO A CA 1
ATOM 911 C C . PRO A 1 12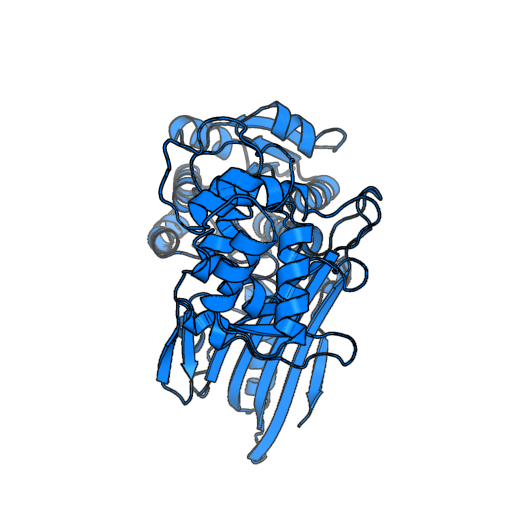7 ? 58.426 50.712 23.900 1.00 24.02 127 PRO A C 1
ATOM 912 O O . PRO A 1 127 ? 59.174 51.694 23.891 1.00 22.93 127 PRO A O 1
ATOM 916 N N . GLY A 1 128 ? 57.099 50.802 23.929 1.00 23.33 128 GLY A N 1
ATOM 917 C CA . GLY A 1 128 ? 56.431 52.090 23.956 1.00 25.26 128 GLY A CA 1
ATOM 918 C C . GLY A 1 128 ? 55.089 52.034 23.260 1.00 24.58 128 GLY A C 1
ATOM 919 O O . GLY A 1 128 ? 54.115 51.522 23.806 1.00 25.81 128 GLY A O 1
ATOM 920 N N . ILE A 1 129 ? 55.041 52.566 22.044 1.00 25.41 129 ILE A N 1
ATOM 921 C CA . ILE A 1 129 ? 53.817 52.553 21.265 1.00 22.69 129 ILE A CA 1
ATOM 922 C C . ILE A 1 129 ? 53.234 51.136 21.241 1.00 21.86 129 ILE A C 1
ATOM 923 O O . ILE A 1 129 ? 52.038 50.960 21.394 1.00 20.51 129 ILE A O 1
ATOM 928 N N . ASP A 1 130 ? 54.075 50.125 21.069 1.00 22.33 130 ASP A N 1
ATOM 929 C CA . ASP A 1 130 ? 53.556 48.756 21.022 1.00 23.70 130 ASP A CA 1
ATOM 930 C C . ASP A 1 130 ? 52.764 48.407 22.280 1.00 24.24 130 ASP A C 1
ATOM 931 O O . ASP A 1 130 ? 51.694 47.804 22.194 1.00 25.42 130 ASP A O 1
ATOM 936 N N . HIS A 1 131 ? 53.262 48.807 23.446 1.00 24.44 131 HIS A N 1
ATOM 937 C CA . HIS A 1 131 ? 52.562 48.537 24.695 1.00 23.76 131 HIS A CA 1
ATOM 938 C C . HIS A 1 131 ? 51.182 49.196 24.730 1.00 25.32 131 HIS A C 1
ATOM 939 O O . HIS A 1 131 ? 50.187 48.575 25.136 1.00 24.81 131 HIS A O 1
ATOM 946 N N . LEU A 1 132 ? 51.122 50.459 24.321 1.00 23.05 132 LEU A N 1
ATOM 947 C CA . LEU A 1 132 ? 49.861 51.187 24.347 1.00 22.22 132 LEU A CA 1
ATOM 948 C C . LEU A 1 132 ? 48.751 50.491 23.569 1.00 22.35 132 LEU A C 1
ATOM 949 O O . LEU A 1 132 ? 47.637 50.361 24.064 1.00 22.69 132 LEU A O 1
ATOM 954 N N . TYR A 1 133 ? 49.051 50.045 22.355 1.00 21.45 133 TYR A N 1
ATOM 955 C CA . TYR A 1 133 ? 48.030 49.411 21.543 1.00 21.75 133 TYR A CA 1
ATOM 956 C C . TYR A 1 133 ? 47.778 47.937 21.811 1.00 22.68 133 TYR A C 1
ATOM 957 O O . TYR A 1 133 ? 46.696 47.426 21.509 1.00 22.69 133 TYR A O 1
ATOM 966 N N . ALA A 1 134 ? 48.758 47.250 22.381 1.00 23.57 134 ALA A N 1
ATOM 967 C CA . ALA A 1 134 ? 48.559 45.844 22.718 1.00 25.54 134 ALA A CA 1
ATOM 968 C C . ALA A 1 134 ? 47.566 45.820 23.885 1.00 25.23 134 ALA A C 1
ATOM 969 O O . ALA A 1 134 ? 46.614 45.038 23.906 1.00 25.39 134 ALA A O 1
ATOM 971 N N . ILE A 1 135 ? 47.788 46.705 24.849 1.00 25.19 135 ILE A N 1
ATOM 972 C CA . ILE A 1 135 ? 46.931 46.789 26.018 1.00 26.99 135 ILE A CA 1
ATOM 973 C C . ILE A 1 135 ? 45.556 47.353 25.671 1.00 27.38 135 ILE A C 1
ATOM 974 O O . ILE A 1 135 ? 44.546 46.904 26.209 1.00 26.54 135 ILE A O 1
ATOM 979 N N . LYS A 1 136 ? 45.505 48.333 24.771 1.00 29.12 136 LYS A N 1
ATOM 980 C CA . LYS A 1 136 ? 44.210 48.901 24.382 1.00 28.27 136 LYS A CA 1
ATOM 981 C C . LYS A 1 136 ? 43.305 47.799 23.825 1.00 28.05 136 LYS A C 1
ATOM 982 O O . LYS A 1 136 ? 42.145 47.678 24.210 1.00 26.16 136 LYS A O 1
ATOM 988 N N . THR A 1 137 ? 43.855 46.994 22.924 1.00 29.17 137 THR A N 1
ATOM 989 C CA . THR A 1 137 ? 43.106 45.906 22.294 1.00 30.72 137 THR A CA 1
ATOM 990 C C . THR A 1 137 ? 42.732 44.787 23.266 1.00 32.30 137 THR A C 1
ATOM 991 O O . THR A 1 137 ? 41.603 44.287 23.256 1.00 34.96 137 THR A O 1
ATOM 995 N N . ILE A 1 138 ? 43.680 44.377 24.097 1.00 31.40 138 ILE A N 1
ATOM 996 C CA . ILE A 1 138 ? 43.412 43.319 25.056 1.00 31.92 138 ILE A CA 1
ATOM 997 C C . ILE A 1 138 ? 42.247 43.716 25.967 1.00 32.38 138 ILE A C 1
ATOM 998 O O . ILE A 1 138 ? 41.341 42.914 26.228 1.00 30.11 138 ILE A O 1
ATOM 1003 N N . GLU A 1 139 ? 42.251 44.962 26.430 1.00 32.86 139 GLU A N 1
ATOM 1004 C CA . GLU A 1 139 ? 41.178 45.417 27.302 1.00 34.58 139 GLU A CA 1
ATOM 1005 C C . GLU A 1 139 ? 39.847 45.492 26.547 1.00 35.80 139 GLU A C 1
ATOM 1006 O O . GLU A 1 139 ? 38.791 45.190 27.111 1.00 35.87 139 GLU A O 1
ATOM 1012 N N . GLU A 1 140 ? 39.882 45.881 25.275 1.00 36.20 140 GLU A N 1
ATOM 1013 C CA . GLU A 1 140 ? 38.641 45.935 24.501 1.00 37.58 140 GLU A CA 1
ATOM 1014 C C . GLU A 1 140 ? 38.071 44.515 24.451 1.00 36.81 140 GLU A C 1
ATOM 1015 O O . GLU A 1 140 ? 36.903 44.291 24.767 1.00 38.78 140 GLU A O 1
ATOM 1021 N N . VAL A 1 141 ? 38.907 43.555 24.069 1.00 35.96 141 VAL A N 1
ATOM 1022 C CA . VAL A 1 141 ? 38.488 42.157 23.990 1.00 35.46 141 VAL A CA 1
ATOM 1023 C C . VAL A 1 141 ? 37.904 41.694 25.319 1.00 36.25 141 VAL A C 1
ATOM 1024 O O . VAL A 1 141 ? 36.766 41.237 25.377 1.00 37.99 141 VAL A O 1
ATOM 1028 N N . HIS A 1 142 ? 38.684 41.818 26.386 1.00 37.19 142 HIS A N 1
ATOM 1029 C CA . HIS A 1 142 ? 38.228 41.418 27.708 1.00 38.78 142 HIS A CA 1
ATOM 1030 C C . HIS A 1 142 ? 36.921 42.105 28.102 1.00 41.45 142 HIS A C 1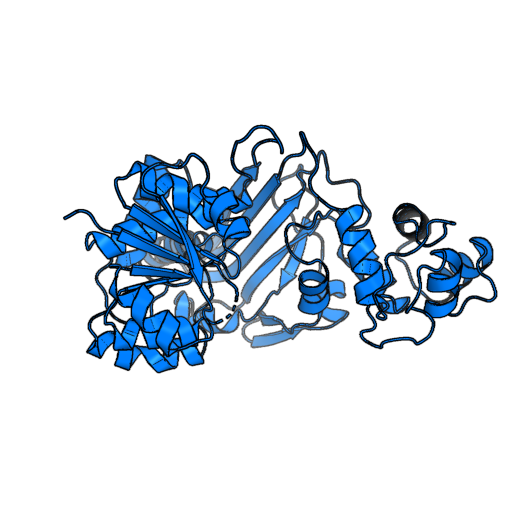
ATOM 1031 O O . HIS A 1 142 ? 36.041 41.482 28.696 1.00 42.21 142 HIS A O 1
ATOM 1038 N N . ALA A 1 143 ? 36.793 43.387 27.775 1.00 41.47 143 ALA A N 1
ATOM 1039 C CA . ALA A 1 143 ? 35.573 44.111 28.102 1.00 43.27 143 ALA A CA 1
ATOM 1040 C C . ALA A 1 143 ? 34.394 43.404 27.438 1.00 43.52 143 ALA A C 1
ATOM 1041 O O . ALA A 1 143 ? 33.307 43.330 28.003 1.00 44.79 143 ALA A O 1
ATOM 1043 N N . ALA A 1 144 ? 34.618 42.884 26.236 1.00 43.81 144 ALA A N 1
ATOM 1044 C CA . ALA A 1 144 ? 33.575 42.180 25.500 1.00 44.39 144 ALA A CA 1
ATOM 1045 C C . ALA A 1 144 ? 33.441 40.730 25.975 1.00 43.98 144 ALA A C 1
ATOM 1046 O O . ALA A 1 144 ? 32.679 39.953 25.405 1.00 45.03 144 ALA A O 1
ATOM 1048 N N . GLY A 1 145 ? 34.188 40.372 27.016 1.00 44.10 145 GLY A N 1
ATOM 1049 C CA . GLY A 1 145 ? 34.132 39.020 27.541 1.00 43.69 145 GLY A CA 1
ATOM 1050 C C . GLY A 1 145 ? 34.878 37.998 26.697 1.00 44.09 145 GLY A C 1
ATOM 1051 O O . GLY A 1 145 ? 34.633 36.791 26.805 1.00 43.32 145 GLY A O 1
ATOM 1052 N N . GLY A 1 146 ? 35.790 38.476 25.855 1.00 42.22 146 GLY A N 1
ATOM 1053 C CA . GLY A 1 146 ? 36.556 37.583 25.002 1.00 41.38 146 GLY A CA 1
ATOM 1054 C C . GLY A 1 146 ? 37.819 37.057 25.659 1.00 41.11 146 GLY A C 1
ATOM 1055 O O . GLY A 1 146 ? 38.234 37.537 26.716 1.00 41.32 146 GLY A O 1
ATOM 1056 N N . LYS A 1 147 ? 38.435 36.062 25.031 1.00 40.20 147 LYS A N 1
ATOM 1057 C CA . LYS A 1 147 ? 39.652 35.463 25.557 1.00 40.01 147 LYS A CA 1
ATOM 1058 C C . LYS A 1 147 ? 40.816 35.585 24.575 1.00 38.85 147 LYS A C 1
ATOM 1059 O O . LYS A 1 147 ? 40.664 35.296 23.388 1.00 38.87 147 LYS A O 1
ATOM 1065 N N . ILE A 1 148 ? 41.970 36.031 25.070 1.00 37.48 148 ILE A N 1
ATOM 1066 C CA . ILE A 1 148 ? 43.161 36.150 24.233 1.00 36.27 148 ILE A CA 1
ATOM 1067 C C . ILE A 1 148 ? 43.895 34.810 24.293 1.00 35.28 148 ILE A C 1
ATOM 1068 O O . ILE A 1 148 ? 44.626 34.538 25.247 1.00 34.39 148 ILE A O 1
ATOM 1073 N N . LYS A 1 149 ? 43.698 33.974 23.281 1.00 36.04 149 LYS A N 1
ATOM 1074 C CA . LYS A 1 149 ? 44.351 32.672 23.266 1.00 36.53 149 LYS A CA 1
ATOM 1075 C C . LYS A 1 149 ? 45.770 32.737 22.726 1.00 35.02 149 LYS A C 1
ATOM 1076 O O . LYS A 1 149 ? 46.626 31.943 23.114 1.00 35.21 149 LYS A O 1
ATOM 1082 N N . THR A 1 150 ? 46.021 33.674 21.821 1.00 34.21 150 THR A N 1
ATOM 1083 C CA . THR A 1 150 ? 47.369 33.862 21.305 1.00 33.49 150 THR A CA 1
ATOM 1084 C C . THR A 1 150 ? 47.608 35.355 21.144 1.00 30.94 150 THR A C 1
ATOM 1085 O O . THR A 1 150 ? 46.723 36.085 20.692 1.00 30.06 150 THR A O 1
ATOM 1089 N N . PHE A 1 151 ? 48.793 35.805 21.540 1.00 30.76 151 PHE A N 1
ATOM 1090 C CA . PHE A 1 151 ? 49.174 37.204 21.380 1.00 29.22 151 PHE A CA 1
ATOM 1091 C C . PHE A 1 151 ? 50.539 37.208 20.725 1.00 27.93 151 PHE A C 1
ATOM 1092 O O . PHE A 1 151 ? 51.488 36.632 21.258 1.00 28.09 151 PHE A O 1
ATOM 1100 N N . LEU A 1 152 ? 50.631 37.823 19.551 1.00 27.57 152 LEU A N 1
ATOM 1101 C CA . LEU A 1 152 ? 51.903 37.919 18.856 1.00 25.81 152 LEU A CA 1
ATOM 1102 C C . LEU A 1 152 ? 52.151 39.389 18.545 1.00 26.85 152 LEU A C 1
ATOM 1103 O O . LEU A 1 152 ? 51.224 40.126 18.208 1.00 25.06 152 LEU A O 1
ATOM 1108 N N . SER A 1 153 ? 53.404 39.806 18.652 1.00 28.04 153 SER A N 1
ATOM 1109 C CA . SER A 1 153 ? 53.762 41.179 18.338 1.00 28.17 153 SER A CA 1
ATOM 1110 C C . SER A 1 153 ? 55.138 41.215 17.700 1.00 26.53 153 SER A C 1
ATOM 1111 O O . SER A 1 153 ? 56.115 40.725 18.272 1.00 27.66 153 SER A O 1
ATOM 1114 N N . TYR A 1 154 ? 55.207 41.785 16.502 1.00 24.22 154 TYR A N 1
ATOM 1115 C CA . TYR A 1 154 ? 56.462 41.899 15.781 1.00 24.22 154 TYR A CA 1
ATOM 1116 C C . TYR A 1 154 ? 56.673 43.328 15.308 1.00 25.02 154 TYR A C 1
ATOM 1117 O O . TYR A 1 154 ? 55.723 44.017 14.930 1.00 24.24 154 TYR A O 1
ATOM 1126 N N . CYS A 1 155 ? 57.920 43.773 15.345 1.00 25.73 155 CYS A N 1
ATOM 1127 C CA . CYS A 1 155 ? 58.250 45.134 14.935 1.00 26.98 155 CYS A CA 1
ATOM 1128 C C . CYS A 1 155 ? 59.638 45.168 14.321 1.00 26.18 155 CYS A C 1
ATOM 1129 O O . CYS A 1 155 ? 60.512 44.401 14.720 1.00 26.48 155 CYS A O 1
ATOM 1132 N N . GLY A 1 156 ? 59.836 46.056 13.348 1.00 25.76 156 GLY A N 1
ATOM 1133 C CA . GLY A 1 156 ? 61.132 46.164 12.709 1.00 26.35 156 GLY A CA 1
ATOM 1134 C C . GLY A 1 156 ? 61.414 47.499 12.042 1.00 28.36 156 GLY A C 1
ATOM 1135 O O . GLY A 1 156 ? 60.538 48.061 11.397 1.00 27.94 156 GLY A O 1
ATOM 1136 N N . GLY A 1 157 ? 62.636 48.007 12.223 1.00 28.21 157 GLY A N 1
ATOM 1137 C CA . GLY A 1 157 ? 63.058 49.256 11.601 1.00 27.86 157 GLY A CA 1
ATOM 1138 C C . GLY A 1 157 ? 63.907 48.848 10.410 1.00 28.46 157 GLY A C 1
ATOM 1139 O O . GLY A 1 157 ? 65.051 48.415 10.559 1.00 29.72 157 GLY A O 1
ATOM 1140 N N . LEU A 1 158 ? 63.357 48.988 9.215 1.00 28.18 158 LEU A N 1
ATOM 1141 C CA . LEU A 1 158 ? 64.066 48.531 8.032 1.00 28.56 158 LEU A CA 1
ATOM 1142 C C . LEU A 1 158 ? 64.134 49.536 6.905 1.00 27.73 158 LEU A C 1
ATOM 1143 O O . LEU A 1 158 ? 63.521 50.602 6.962 1.00 28.37 158 LEU A O 1
ATOM 1148 N N . PRO A 1 159 ? 64.895 49.195 5.854 1.00 29.75 159 PRO A N 1
ATOM 1149 C CA . PRO A 1 159 ? 65.007 50.087 4.702 1.00 29.79 159 PRO A CA 1
ATOM 1150 C C . PRO A 1 159 ? 63.667 49.963 3.989 1.00 31.50 159 PRO A C 1
ATOM 1151 O O . PRO A 1 159 ? 63.049 48.892 4.023 1.00 30.91 159 PRO A O 1
ATOM 1155 N N . ALA A 1 160 ? 63.179 51.031 3.368 1.00 29.93 160 ALA A N 1
ATOM 1156 C CA . ALA A 1 160 ? 61.934 50.884 2.624 1.00 30.73 160 ALA A CA 1
ATOM 1157 C C . ALA A 1 160 ? 62.284 49.847 1.547 1.00 29.61 160 ALA A C 1
ATOM 1158 O O . ALA A 1 160 ? 63.446 49.731 1.146 1.00 29.63 160 ALA A O 1
ATOM 1160 N N . PRO A 1 161 ? 61.294 49.075 1.073 1.00 30.61 161 PRO A N 1
ATOM 1161 C CA . PRO A 1 161 ? 61.558 48.059 0.046 1.00 32.02 161 PRO A CA 1
ATOM 1162 C C . PRO A 1 161 ? 62.377 48.627 -1.115 1.00 32.86 161 PRO A C 1
ATOM 1163 O O . PRO A 1 161 ? 63.347 48.020 -1.567 1.00 30.78 161 PRO A O 1
ATOM 1167 N N . GLU A 1 162 ? 61.965 49.803 -1.579 1.00 35.93 162 GLU A N 1
ATOM 1168 C CA . GLU A 1 162 ? 62.620 50.545 -2.662 1.00 39.42 162 GLU A CA 1
ATOM 1169 C C . GLU A 1 162 ? 64.150 50.533 -2.555 1.00 37.84 162 GLU A C 1
ATOM 1170 O O . GLU A 1 162 ? 64.851 50.346 -3.551 1.00 40.31 162 GLU A O 1
ATOM 1176 N N . SER A 1 163 ? 64.657 50.750 -1.345 1.00 35.99 163 SER A N 1
ATOM 1177 C CA . SER A 1 163 ? 66.094 50.799 -1.101 1.00 34.65 163 SER A CA 1
ATOM 1178 C C . SER A 1 163 ? 66.585 49.631 -0.263 1.00 33.89 163 SER A C 1
ATOM 1179 O O . SER A 1 163 ? 67.505 49.792 0.533 1.00 32.43 163 SER A O 1
ATOM 1182 N N . SER A 1 164 ? 65.989 48.457 -0.438 1.00 33.39 164 SER A N 1
ATOM 1183 C CA . SER A 1 164 ? 66.379 47.292 0.351 1.00 33.85 164 SER A CA 1
ATOM 1184 C C . SER A 1 164 ? 67.302 46.315 -0.365 1.00 35.21 164 SER A C 1
ATOM 1185 O O . SER A 1 164 ? 67.669 45.277 0.197 1.00 34.03 164 SER A O 1
ATOM 1188 N N . ASP A 1 165 ? 67.702 46.644 -1.586 1.00 36.75 165 ASP A N 1
ATOM 1189 C CA . ASP A 1 165 ? 68.536 45.723 -2.344 1.00 39.41 165 ASP A CA 1
ATOM 1190 C C . ASP A 1 165 ? 69.999 45.536 -1.954 1.00 38.57 165 ASP A C 1
ATOM 1191 O O . ASP A 1 165 ? 70.903 45.941 -2.684 1.00 40.17 165 ASP A O 1
ATOM 1196 N N . ASN A 1 166 ? 70.221 44.926 -0.795 1.00 37.79 166 ASN A N 1
ATOM 1197 C CA . ASN A 1 166 ? 71.563 44.594 -0.336 1.00 36.87 166 ASN A CA 1
ATOM 1198 C C . ASN A 1 166 ? 71.431 43.194 0.270 1.00 36.24 166 ASN A C 1
ATOM 1199 O O . ASN A 1 166 ? 70.322 42.735 0.513 1.00 34.98 166 ASN A O 1
ATOM 1204 N N . PRO A 1 167 ? 72.548 42.490 0.493 1.00 37.65 167 PRO A N 1
ATOM 1205 C CA . PRO A 1 167 ? 72.552 41.133 1.057 1.00 37.62 167 PRO A CA 1
ATOM 1206 C C . PRO A 1 167 ? 71.645 40.822 2.252 1.00 37.19 167 PRO A C 1
ATOM 1207 O O . PRO A 1 167 ? 71.163 39.695 2.391 1.00 37.53 167 PRO A O 1
ATOM 1211 N N . LEU A 1 168 ? 71.412 41.801 3.116 1.00 33.88 168 LEU A N 1
ATOM 1212 C CA . LEU A 1 168 ? 70.581 41.563 4.288 1.00 33.68 168 LEU A CA 1
ATOM 1213 C C . LEU A 1 168 ? 69.225 42.244 4.254 1.00 32.60 168 LEU A C 1
ATOM 1214 O O . LEU A 1 168 ? 68.421 42.053 5.168 1.00 31.56 168 LEU A O 1
ATOM 1219 N N . GLY A 1 169 ? 68.968 43.027 3.207 1.00 32.60 169 GLY A N 1
ATOM 1220 C CA . GLY A 1 169 ? 67.717 43.760 3.134 1.00 30.91 169 GLY A CA 1
ATOM 1221 C C . GLY A 1 169 ? 67.656 44.572 4.413 1.00 32.20 169 GLY A C 1
ATOM 1222 O O . GLY A 1 169 ? 66.599 44.742 5.020 1.00 31.50 169 GLY A O 1
ATOM 1223 N N . TYR A 1 170 ? 68.814 45.083 4.823 1.00 32.92 170 TYR A N 1
ATOM 1224 C CA . TYR A 1 170 ? 68.919 45.836 6.064 1.00 34.16 170 TYR A CA 1
ATOM 1225 C C . TYR A 1 170 ? 69.959 46.953 5.990 1.00 36.19 170 TYR A C 1
ATOM 1226 O O . TYR A 1 170 ? 71.003 46.798 5.351 1.00 33.80 170 TYR A O 1
ATOM 1235 N N . LYS A 1 171 ? 69.666 48.070 6.655 1.00 36.38 171 LYS A N 1
ATOM 1236 C CA . LYS A 1 171 ? 70.574 49.219 6.700 1.00 38.60 171 LYS A CA 1
ATOM 1237 C C . LYS A 1 171 ? 70.833 49.568 8.158 1.00 39.76 171 LYS A C 1
ATOM 1238 O O . LYS A 1 171 ? 69.894 49.719 8.938 1.00 39.69 171 LYS A O 1
ATOM 1244 N N . PHE A 1 172 ? 72.102 49.703 8.529 1.00 41.53 172 PHE A N 1
ATOM 1245 C CA . PHE A 1 172 ? 72.444 50.016 9.911 1.00 43.98 172 PHE A CA 1
ATOM 1246 C C . PHE A 1 172 ? 72.428 51.502 10.227 1.00 46.78 172 PHE A C 1
ATOM 1247 O O . PHE A 1 172 ? 72.963 52.315 9.470 1.00 46.78 172 PHE A O 1
ATOM 1255 N N . SER A 1 173 ? 71.792 51.843 11.346 1.00 49.86 173 SER A N 1
ATOM 1256 C CA . SER A 1 173 ? 71.725 53.219 11.827 1.00 52.79 173 SER A CA 1
ATOM 1257 C C . SER A 1 173 ? 72.699 53.252 12.996 1.00 54.17 173 SER A C 1
ATOM 1258 O O . SER A 1 173 ? 73.437 54.218 13.187 1.00 55.68 173 SER A O 1
ATOM 1261 N N . TRP A 1 174 ? 72.693 52.165 13.764 1.00 55.54 174 TRP A N 1
ATOM 1262 C CA . TRP A 1 174 ? 73.568 51.999 14.921 1.00 56.14 174 TRP A CA 1
ATOM 1263 C C . TRP A 1 174 ? 74.569 50.889 14.611 1.00 55.55 174 TRP A C 1
ATOM 1264 O O . TRP A 1 174 ? 74.413 50.165 13.629 1.00 55.70 174 TRP A O 1
ATOM 1275 N N . SER A 1 175 ? 75.588 50.757 15.455 1.00 54.83 175 SER A N 1
ATOM 1276 C CA . SER A 1 175 ? 76.633 49.755 15.270 1.00 53.26 175 SER A CA 1
ATOM 1277 C C . SER A 1 175 ? 76.125 48.402 14.793 1.00 51.85 175 SER A C 1
ATOM 1278 O O . SER A 1 175 ? 75.251 47.794 15.415 1.00 49.50 175 SER A O 1
ATOM 1281 N N . SER A 1 176 ? 76.697 47.937 13.687 1.00 50.17 176 SER A N 1
ATOM 1282 C CA . SER A 1 176 ? 76.335 46.651 13.114 1.00 48.90 176 SER A CA 1
ATOM 1283 C C . SER A 1 176 ? 76.832 45.541 14.032 1.00 47.92 176 SER A C 1
ATOM 1284 O O . SER A 1 176 ? 76.268 44.448 14.070 1.00 46.16 176 SER A O 1
ATOM 1287 N N . ARG A 1 177 ? 77.894 45.833 14.778 1.00 47.68 177 ARG A N 1
ATOM 1288 C CA . ARG A 1 177 ? 78.457 44.862 15.710 1.00 47.95 177 ARG A CA 1
ATOM 1289 C C . ARG A 1 177 ? 77.400 44.506 16.758 1.00 47.28 177 ARG A C 1
ATOM 1290 O O . ARG A 1 177 ? 77.246 43.340 17.135 1.00 46.59 177 ARG A O 1
ATOM 1298 N N . GLY A 1 178 ? 76.669 45.522 17.214 1.00 45.78 178 GLY A N 1
ATOM 1299 C CA . GLY A 1 178 ? 75.627 45.311 18.204 1.00 44.00 178 GLY A CA 1
ATOM 1300 C C . GLY A 1 178 ? 74.509 44.453 17.642 1.00 43.34 178 GLY A C 1
ATOM 1301 O O . GLY A 1 178 ? 74.075 43.487 18.273 1.00 41.75 178 GLY A O 1
ATOM 1302 N N . VAL A 1 179 ? 74.050 44.810 16.445 1.00 42.59 179 VAL A N 1
ATOM 1303 C CA . VAL A 1 179 ? 72.984 44.077 15.773 1.00 41.55 179 VAL A CA 1
ATOM 1304 C C . VAL A 1 179 ? 73.359 42.609 15.627 1.00 40.32 179 VAL A C 1
ATOM 1305 O O . VAL A 1 179 ? 72.612 41.719 16.031 1.00 38.82 179 VAL A O 1
ATOM 1309 N N . LEU A 1 180 ? 74.529 42.365 15.050 1.00 39.69 180 LEU A N 1
ATOM 1310 C CA . LEU A 1 180 ? 74.997 41.007 14.832 1.00 39.03 180 LEU A CA 1
ATOM 1311 C C . LEU A 1 180 ? 75.134 40.199 16.120 1.00 39.12 180 LEU A C 1
ATOM 1312 O O . LEU A 1 180 ? 74.670 39.057 16.194 1.00 38.52 180 LEU A O 1
ATOM 1317 N N . LEU A 1 181 ? 75.762 40.783 17.139 1.00 38.90 181 LEU A N 1
ATOM 1318 C CA . LEU A 1 181 ? 75.940 40.075 18.403 1.00 38.11 181 LEU A CA 1
ATOM 1319 C C . LEU A 1 181 ? 74.609 39.795 19.090 1.00 37.09 181 LEU A C 1
ATOM 1320 O O . LEU A 1 181 ? 74.454 38.778 19.774 1.00 34.34 181 LEU A O 1
ATOM 1325 N N . ALA A 1 182 ? 73.644 40.690 18.900 1.00 35.49 182 ALA A N 1
ATOM 1326 C CA . ALA A 1 182 ? 72.337 40.516 19.523 1.00 34.30 182 ALA A CA 1
ATOM 1327 C C . ALA A 1 182 ? 71.660 39.221 19.061 1.00 33.01 182 ALA A C 1
ATOM 1328 O O . ALA A 1 182 ? 70.851 38.644 19.786 1.00 30.75 182 ALA A O 1
ATOM 1330 N N . LEU A 1 183 ? 71.995 38.773 17.856 1.00 32.15 183 LEU A N 1
ATOM 1331 C CA . LEU A 1 183 ? 71.407 37.552 17.316 1.00 32.46 183 LEU A CA 1
ATOM 1332 C C . LEU A 1 183 ? 71.861 36.334 18.117 1.00 34.16 183 LEU A C 1
ATOM 1333 O O . LEU A 1 183 ? 71.415 35.214 17.872 1.00 32.04 183 LEU A O 1
ATOM 1338 N N . ARG A 1 184 ? 72.759 36.561 19.072 1.00 34.71 184 ARG A N 1
ATOM 1339 C CA . ARG A 1 184 ? 73.253 35.481 19.926 1.00 35.78 184 ARG A CA 1
ATOM 1340 C C . ARG A 1 184 ? 72.382 35.354 21.167 1.00 34.27 184 ARG A C 1
ATOM 1341 O O . ARG A 1 184 ? 72.404 34.326 21.834 1.00 35.87 184 ARG A O 1
ATOM 1349 N N . ASN A 1 185 ? 71.608 36.396 21.466 1.00 32.82 185 ASN A N 1
ATOM 1350 C CA . ASN A 1 185 ? 70.755 36.406 22.647 1.00 32.03 185 ASN A CA 1
ATOM 1351 C C . ASN A 1 185 ? 69.617 35.402 22.580 1.00 32.87 185 ASN A C 1
ATOM 1352 O O . ASN A 1 185 ? 69.042 35.158 21.522 1.00 31.66 185 ASN A O 1
ATOM 1357 N N . ALA A 1 186 ? 69.296 34.829 23.734 1.00 34.30 186 ALA A N 1
ATOM 1358 C CA . ALA A 1 186 ? 68.226 33.853 23.836 1.00 33.20 186 ALA A CA 1
ATOM 1359 C C . ALA A 1 186 ? 66.905 34.594 23.896 1.00 34.24 186 ALA A C 1
ATOM 1360 O O . ALA A 1 186 ? 66.837 35.695 24.445 1.00 31.87 186 ALA A O 1
ATOM 1362 N N . ALA A 1 187 ? 65.866 33.997 23.318 1.00 30.22 187 ALA A N 1
ATOM 1363 C CA . ALA A 1 187 ? 64.541 34.591 23.354 1.00 32.05 187 ALA A CA 1
ATOM 1364 C C . ALA A 1 187 ? 63.681 33.583 24.090 1.00 31.31 187 ALA A C 1
ATOM 1365 O O . ALA A 1 187 ? 63.806 32.379 23.860 1.00 31.22 187 ALA A O 1
ATOM 1367 N N . SER A 1 188 ? 62.830 34.067 24.988 1.00 29.53 188 SER A N 1
ATOM 1368 C CA . SER A 1 188 ? 61.959 33.190 25.758 1.00 30.87 188 SER A CA 1
ATOM 1369 C C . SER A 1 188 ? 60.517 33.635 25.563 1.00 31.68 188 SER A C 1
ATOM 1370 O O . SER A 1 188 ? 60.210 34.827 25.638 1.00 30.28 188 SER A O 1
ATOM 1373 N N . PHE A 1 189 ? 59.630 32.676 25.323 1.00 31.69 189 PHE A N 1
ATOM 1374 C CA . PHE A 1 189 ? 58.234 33.005 25.071 1.00 33.82 189 PHE A CA 1
ATOM 1375 C C . PHE A 1 189 ? 57.309 31.838 25.385 1.00 34.07 189 PHE A C 1
ATOM 1376 O O . PHE A 1 189 ? 57.766 30.730 25.660 1.00 34.17 189 PHE A O 1
ATOM 1384 N N . TYR A 1 190 ? 56.005 32.088 25.335 1.00 33.90 190 TYR A N 1
ATOM 1385 C CA . TYR A 1 190 ? 55.037 31.026 25.584 1.00 34.95 190 TYR A CA 1
ATOM 1386 C C . TYR A 1 190 ? 54.551 30.393 24.286 1.00 36.29 190 TYR A C 1
ATOM 1387 O O . TYR A 1 190 ? 54.158 31.090 23.347 1.00 35.45 190 TYR A O 1
ATOM 1396 N N . LYS A 1 191 ? 54.586 29.066 24.243 1.00 36.67 191 LYS A N 1
ATOM 1397 C CA . LYS A 1 191 ? 54.107 28.312 23.089 1.00 37.92 191 LYS A CA 1
ATOM 1398 C C . LYS A 1 191 ? 53.341 27.111 23.631 1.00 39.31 191 LYS A C 1
ATOM 1399 O O . LYS A 1 191 ? 53.830 26.404 24.516 1.00 37.58 191 LYS A O 1
ATOM 1405 N N . ASP A 1 192 ? 52.140 26.890 23.105 1.00 40.09 192 ASP A N 1
ATOM 1406 C CA . ASP A 1 192 ? 51.289 25.798 23.564 1.00 43.01 192 ASP A CA 1
ATOM 1407 C C . ASP A 1 192 ? 51.248 25.780 25.088 1.00 43.50 192 ASP A C 1
ATOM 1408 O O . ASP A 1 192 ? 51.356 24.725 25.719 1.00 44.77 192 ASP A O 1
ATOM 1413 N N . GLY A 1 193 ? 51.115 26.969 25.668 1.00 43.25 193 GLY A N 1
ATOM 1414 C CA . GLY A 1 193 ? 51.039 27.106 27.111 1.00 43.26 193 GLY A CA 1
ATOM 1415 C C . GLY A 1 193 ? 52.300 26.839 27.912 1.00 44.12 193 GLY A C 1
ATOM 1416 O O . GLY A 1 193 ? 52.253 26.832 29.136 1.00 45.27 193 GLY A O 1
ATOM 1417 N N . LYS A 1 194 ? 53.430 26.624 27.252 1.00 45.48 194 LYS A N 1
ATOM 1418 C CA . LYS A 1 194 ? 54.656 26.355 27.990 1.00 46.71 194 LYS A CA 1
ATOM 1419 C C . LYS A 1 194 ? 55.826 27.247 27.609 1.00 45.58 194 LYS A C 1
ATOM 1420 O O . LYS A 1 194 ? 55.995 27.614 26.444 1.00 44.76 194 LYS A O 1
ATOM 1426 N N . VAL A 1 195 ? 56.630 27.593 28.611 1.00 44.82 195 VAL A N 1
ATOM 1427 C CA . VAL A 1 195 ? 57.811 28.426 28.405 1.00 43.33 195 VAL A CA 1
ATOM 1428 C C . VAL A 1 195 ? 58.745 27.738 27.422 1.00 43.02 195 VAL A C 1
ATOM 1429 O O . VAL A 1 195 ? 59.083 26.560 27.585 1.00 42.77 195 VAL A O 1
ATOM 1433 N N . THR A 1 196 ? 59.156 28.482 26.403 1.00 41.23 196 THR A N 1
ATOM 1434 C CA . THR A 1 196 ? 60.040 27.965 25.370 1.00 43.05 196 THR A CA 1
ATOM 1435 C C . THR A 1 196 ? 61.237 28.899 25.194 1.00 42.75 196 THR A C 1
ATOM 1436 O O . THR A 1 196 ? 61.083 30.121 25.223 1.00 43.43 196 THR A O 1
ATOM 1440 N N . ASN A 1 197 ? 62.423 28.324 25.018 1.00 41.24 197 ASN A N 1
ATOM 1441 C CA . ASN A 1 197 ? 63.638 29.111 24.819 1.00 41.30 197 ASN A CA 1
ATOM 1442 C C . ASN A 1 197 ? 64.237 28.795 23.461 1.00 40.77 197 ASN A C 1
ATOM 1443 O O . ASN A 1 197 ? 64.233 27.646 23.029 1.00 39.26 197 ASN A O 1
ATOM 1448 N N . VAL A 1 198 ? 64.775 29.814 22.802 1.00 39.90 198 VAL A N 1
ATOM 1449 C CA . VAL A 1 198 ? 65.390 29.635 21.500 1.00 39.62 198 VAL A CA 1
ATOM 1450 C C . VAL A 1 198 ? 66.545 30.616 21.344 1.00 40.44 198 VAL A C 1
ATOM 1451 O O . VAL A 1 198 ? 66.431 31.791 21.705 1.00 39.69 198 VAL A O 1
ATOM 1455 N N . ALA A 1 199 ? 67.661 30.128 20.813 1.00 39.96 199 ALA A N 1
ATOM 1456 C CA . ALA A 1 199 ? 68.836 30.967 20.607 1.00 43.49 199 ALA A CA 1
ATOM 1457 C C . ALA A 1 199 ? 69.832 30.309 19.668 1.00 44.54 199 ALA A C 1
ATOM 1458 O O . ALA A 1 199 ? 69.772 29.102 19.415 1.00 45.53 199 ALA A O 1
ATOM 1460 N N . GLY A 1 200 ? 70.756 31.113 19.158 1.00 46.89 200 GLY A N 1
ATOM 1461 C CA . GLY A 1 200 ? 71.764 30.590 18.256 1.00 50.26 200 GLY A CA 1
ATOM 1462 C C . GLY A 1 200 ? 71.196 30.378 16.873 1.00 50.79 200 GLY A C 1
ATOM 1463 O O . GLY A 1 200 ? 70.156 30.946 16.544 1.00 51.64 200 GLY A O 1
ATOM 1464 N N . PRO A 1 201 ? 71.856 29.561 16.038 1.00 51.53 201 PRO A N 1
ATOM 1465 C CA . PRO A 1 201 ? 71.398 29.280 14.672 1.00 51.06 201 PRO A CA 1
ATOM 1466 C C . PRO A 1 201 ? 69.903 28.982 14.678 1.00 50.91 201 PRO A C 1
ATOM 1467 O O . PRO A 1 201 ? 69.163 29.383 13.777 1.00 50.17 201 PRO A O 1
ATOM 1471 N N . GLU A 1 202 ? 69.486 28.271 15.720 1.00 50.76 202 GLU A N 1
ATOM 1472 C CA . GLU A 1 202 ? 68.099 27.884 15.932 1.00 51.20 202 GLU A CA 1
ATOM 1473 C C . GLU A 1 202 ? 67.172 29.097 15.812 1.00 50.48 202 GLU A C 1
ATOM 1474 O O . GLU A 1 202 ? 66.099 29.019 15.212 1.00 50.37 202 GLU A O 1
ATOM 1480 N N . LEU A 1 203 ? 67.595 30.225 16.372 1.00 48.76 203 LEU A N 1
ATOM 1481 C CA . LEU A 1 203 ? 66.788 31.436 16.320 1.00 46.67 203 LEU A CA 1
ATOM 1482 C C . LEU A 1 203 ? 66.517 31.837 14.874 1.00 45.63 203 LEU A C 1
ATOM 1483 O O . LEU A 1 203 ? 65.375 32.104 14.499 1.00 45.77 203 LEU A O 1
ATOM 1488 N N . MET A 1 204 ? 67.570 31.866 14.064 1.00 44.23 204 MET A N 1
ATOM 1489 C CA . MET A 1 204 ? 67.451 32.238 12.660 1.00 45.52 204 MET A CA 1
ATOM 1490 C C . MET A 1 204 ? 66.848 31.130 11.803 1.00 45.69 204 MET A C 1
ATOM 1491 O O . MET A 1 204 ? 66.264 31.397 10.753 1.00 44.88 204 MET A O 1
ATOM 1496 N N . ALA A 1 205 ? 66.997 29.886 12.245 1.00 45.82 205 ALA A N 1
ATOM 1497 C CA . ALA A 1 205 ? 66.442 28.761 11.503 1.00 46.66 205 ALA A CA 1
ATOM 1498 C C . ALA A 1 205 ? 64.929 28.786 11.660 1.00 45.87 205 ALA A C 1
ATOM 1499 O O . ALA A 1 205 ? 64.202 28.216 10.853 1.00 46.26 205 ALA A O 1
ATOM 1501 N N . THR A 1 206 ? 64.469 29.468 12.704 1.00 45.68 206 THR A N 1
ATOM 1502 C CA . THR A 1 206 ? 63.045 29.584 13.007 1.00 45.52 206 THR A CA 1
ATOM 1503 C C . THR A 1 206 ? 62.395 30.812 12.372 1.00 43.37 206 THR A C 1
ATOM 1504 O O . THR A 1 206 ? 61.172 30.935 12.359 1.00 43.94 206 THR A O 1
ATOM 1508 N N . ALA A 1 207 ? 63.215 31.720 11.855 1.00 40.24 207 ALA A N 1
ATOM 1509 C CA . ALA A 1 207 ? 62.707 32.937 11.229 1.00 39.10 207 ALA A CA 1
ATOM 1510 C C . ALA A 1 207 ? 62.034 32.625 9.890 1.00 38.23 207 ALA A C 1
ATOM 1511 O O . ALA A 1 207 ? 62.655 32.724 8.834 1.00 40.16 207 ALA A O 1
ATOM 1513 N N . LYS A 1 208 ? 60.757 32.269 9.948 1.00 36.02 208 LYS A N 1
ATOM 1514 C CA . LYS A 1 208 ? 59.969 31.910 8.765 1.00 37.00 208 LYS A CA 1
ATOM 1515 C C . LYS A 1 208 ? 59.197 33.100 8.166 1.00 34.41 208 LYS A C 1
ATOM 1516 O O . LYS A 1 208 ? 59.020 34.123 8.829 1.00 30.58 208 LYS A O 1
ATOM 1522 N N . PRO A 1 209 ? 58.762 32.989 6.887 1.00 33.50 209 PRO A N 1
ATOM 1523 C CA . PRO A 1 209 ? 58.006 34.075 6.253 1.00 31.56 209 PRO A CA 1
ATOM 1524 C C . PRO A 1 209 ? 56.777 34.384 7.108 1.00 30.37 209 PRO A C 1
ATOM 1525 O O . PRO A 1 209 ? 56.113 33.474 7.597 1.00 28.77 209 PRO A O 1
ATOM 1529 N N . TYR A 1 210 ? 56.479 35.665 7.287 1.00 28.46 210 TYR A N 1
ATOM 1530 C CA . TYR A 1 210 ? 55.354 36.083 8.119 1.00 28.50 210 TYR A CA 1
ATOM 1531 C C . TYR A 1 210 ? 54.515 37.122 7.382 1.00 29.71 210 TYR A C 1
ATOM 1532 O O . TYR A 1 210 ? 54.944 38.273 7.210 1.00 28.72 210 TYR A O 1
ATOM 1541 N N . PHE A 1 211 ? 53.315 36.720 6.963 1.00 28.30 211 PHE A N 1
ATOM 1542 C CA . PHE A 1 211 ? 52.429 37.608 6.213 1.00 28.27 211 PHE A CA 1
ATOM 1543 C C . PHE A 1 211 ? 51.806 38.736 7.028 1.00 27.94 211 PHE A C 1
ATOM 1544 O O . PHE A 1 211 ? 51.279 38.515 8.120 1.00 27.78 211 PHE A O 1
ATOM 1552 N N . ILE A 1 212 ? 51.844 39.936 6.454 1.00 26.61 212 ILE A N 1
ATOM 1553 C CA . ILE A 1 212 ? 51.281 41.126 7.074 1.00 27.46 212 ILE A CA 1
ATOM 1554 C C . ILE A 1 212 ? 50.460 41.841 6.007 1.00 26.70 212 ILE A C 1
ATOM 1555 O O . ILE A 1 212 ? 49.240 41.869 6.098 1.00 28.92 212 ILE A O 1
ATOM 1560 N N . TYR A 1 213 ? 51.133 42.398 4.999 1.00 26.59 213 TYR A N 1
ATOM 1561 C CA . TYR A 1 213 ? 50.482 43.071 3.864 1.00 26.66 213 TYR A CA 1
ATOM 1562 C C . TYR A 1 213 ? 51.035 42.396 2.600 1.00 25.80 213 TYR A C 1
ATOM 1563 O O . TYR A 1 213 ? 52.186 41.957 2.582 1.00 24.87 213 TYR A O 1
ATOM 1572 N N . PRO A 1 214 ? 50.234 42.325 1.521 1.00 25.48 214 PRO A N 1
ATOM 1573 C CA . PRO A 1 214 ? 50.690 41.691 0.275 1.00 25.64 214 PRO A CA 1
ATOM 1574 C C . PRO A 1 214 ? 52.038 42.182 -0.263 1.00 26.57 214 PRO A C 1
ATOM 1575 O O . PRO A 1 214 ? 52.897 41.378 -0.633 1.00 23.62 214 PRO A O 1
ATOM 1579 N N . GLY A 1 215 ? 52.230 43.499 -0.299 1.00 23.39 215 GLY A N 1
ATOM 1580 C CA . GLY A 1 215 ? 53.475 44.033 -0.833 1.00 23.46 215 GLY A CA 1
ATOM 1581 C C . GLY A 1 215 ? 54.804 43.727 -0.146 1.00 23.08 215 GLY A C 1
ATOM 1582 O O . GLY A 1 215 ? 55.861 43.802 -0.782 1.00 21.19 215 GLY A O 1
ATOM 1583 N N . PHE A 1 216 ? 54.772 43.381 1.137 1.00 21.91 216 PHE A N 1
ATOM 1584 C CA . PHE A 1 216 ? 56.002 43.112 1.877 1.00 22.70 216 PHE A CA 1
ATOM 1585 C C . PHE A 1 216 ? 56.332 41.633 2.027 1.00 23.17 216 PHE A C 1
ATOM 1586 O O . PHE A 1 216 ? 55.438 40.797 2.131 1.00 21.35 216 PHE A O 1
ATOM 1594 N N . ALA A 1 217 ? 57.625 41.332 2.071 1.00 24.01 217 ALA A N 1
ATOM 1595 C CA . ALA A 1 217 ? 58.100 39.962 2.282 1.00 23.90 217 ALA A CA 1
ATOM 1596 C C . ALA A 1 217 ? 58.884 39.933 3.606 1.00 21.38 217 ALA A C 1
ATOM 1597 O O . ALA A 1 217 ? 60.102 40.018 3.618 1.00 24.17 217 ALA A O 1
ATOM 1599 N N . PHE A 1 218 ? 58.172 39.818 4.716 1.00 22.99 218 PHE A N 1
ATOM 1600 C CA . PHE A 1 218 ? 58.801 39.787 6.036 1.00 24.70 218 PHE A CA 1
ATOM 1601 C C . PHE A 1 218 ? 59.050 38.370 6.540 1.00 26.67 218 PHE A C 1
ATOM 1602 O O . PHE A 1 218 ? 58.401 37.426 6.096 1.00 23.57 218 PHE A O 1
ATOM 1610 N N . VAL A 1 219 ? 60.004 38.248 7.465 1.00 27.61 219 VAL A N 1
ATOM 1611 C CA . VAL A 1 219 ? 60.278 36.993 8.164 1.00 26.65 219 VAL A CA 1
ATOM 1612 C C . VAL A 1 219 ? 60.206 37.480 9.613 1.00 26.99 219 VAL A C 1
ATOM 1613 O O . VAL A 1 219 ? 60.502 38.657 9.889 1.00 26.70 219 VAL A O 1
ATOM 1617 N N . ALA A 1 220 ? 59.797 36.614 10.531 1.00 25.31 220 ALA A N 1
ATOM 1618 C CA . ALA A 1 220 ? 59.675 37.006 11.932 1.00 26.37 220 ALA A CA 1
ATOM 1619 C C . ALA A 1 220 ? 60.325 36.020 12.887 1.00 28.11 220 ALA A C 1
ATOM 1620 O O . ALA A 1 220 ? 60.341 34.811 12.635 1.00 28.01 220 ALA A O 1
ATOM 1622 N N . TYR A 1 221 ? 60.871 36.537 13.983 1.00 28.17 221 TYR A N 1
ATOM 1623 C CA . TYR A 1 221 ? 61.495 35.679 14.983 1.00 29.93 221 TYR A CA 1
ATOM 1624 C C . TYR A 1 221 ? 61.363 36.286 16.379 1.00 30.08 221 TYR A C 1
ATOM 1625 O O . TYR A 1 221 ? 61.250 37.514 16.529 1.00 28.05 221 TYR A O 1
ATOM 1634 N N . PRO A 1 222 ? 61.362 35.433 17.421 1.00 29.31 222 PRO A N 1
ATOM 1635 C CA . PRO A 1 222 ? 61.238 35.874 18.815 1.00 28.72 222 PRO A CA 1
ATOM 1636 C C . PRO A 1 222 ? 62.416 36.750 19.233 1.00 28.44 222 PRO A C 1
ATOM 1637 O O . PRO A 1 222 ? 63.542 36.539 18.788 1.00 27.51 222 PRO A O 1
ATOM 1641 N N . ASN A 1 223 ? 62.151 37.729 20.087 1.00 29.17 223 ASN A N 1
ATOM 1642 C CA . ASN A 1 223 ? 63.203 38.617 20.574 1.00 30.45 223 ASN A CA 1
ATOM 1643 C C . ASN A 1 223 ? 63.016 38.907 22.060 1.00 30.03 223 ASN A C 1
ATOM 1644 O O . ASN A 1 223 ? 61.908 39.225 22.516 1.00 26.77 223 ASN A O 1
ATOM 1649 N N . ARG A 1 224 ? 64.108 38.783 22.807 1.00 30.43 224 ARG A N 1
ATOM 1650 C CA . ARG A 1 224 ? 64.112 39.030 24.249 1.00 33.44 224 ARG A CA 1
ATOM 1651 C C . ARG A 1 224 ? 63.164 38.123 25.042 1.00 32.97 224 ARG A C 1
ATOM 1652 O O . ARG A 1 224 ? 62.829 37.017 24.608 1.00 31.75 224 ARG A O 1
ATOM 1660 N N . ASP A 1 225 ? 62.729 38.606 26.202 1.00 31.57 225 ASP A N 1
ATOM 1661 C CA . ASP A 1 225 ? 61.856 37.840 27.083 1.00 32.26 225 ASP A CA 1
ATOM 1662 C C . ASP A 1 225 ? 60.384 38.239 26.992 1.00 32.47 225 ASP A C 1
ATOM 1663 O O . ASP A 1 225 ? 60.002 39.342 27.393 1.00 32.53 225 ASP A O 1
ATOM 1668 N N . SER A 1 226 ? 59.561 37.332 26.465 1.00 30.79 226 SER A N 1
ATOM 1669 C CA . SER A 1 226 ? 58.127 37.577 26.319 1.00 30.42 226 SER A CA 1
ATOM 1670 C C . SER A 1 226 ? 57.310 36.992 27.470 1.00 29.63 226 SER A C 1
ATOM 1671 O O . SER A 1 226 ? 56.161 37.381 27.682 1.00 26.62 226 SER A O 1
ATOM 1674 N N . THR A 1 227 ? 57.909 36.074 28.222 1.00 30.10 227 THR A N 1
ATOM 1675 C CA . THR A 1 227 ? 57.208 35.420 29.327 1.00 31.53 227 THR A CA 1
ATOM 1676 C C . THR A 1 227 ? 56.624 36.361 30.375 1.00 31.04 227 THR A C 1
ATOM 1677 O O . THR A 1 227 ? 55.537 36.118 30.887 1.00 32.02 227 THR A O 1
ATOM 1681 N N . PRO A 1 228 ? 57.333 37.449 30.712 1.00 31.49 228 PRO A N 1
ATOM 1682 C CA . PRO A 1 228 ? 56.787 38.362 31.715 1.00 33.26 228 PRO A CA 1
ATOM 1683 C C . PRO A 1 228 ? 55.441 38.950 31.316 1.00 33.05 228 PRO A C 1
ATOM 1684 O O . PRO A 1 228 ? 54.687 39.411 32.169 1.00 35.83 228 PRO A O 1
ATOM 1688 N N . TYR A 1 229 ? 55.130 38.931 30.023 1.00 33.49 229 TYR A N 1
ATOM 1689 C CA . TYR A 1 229 ? 53.877 39.523 29.563 1.00 31.04 229 TYR A CA 1
ATOM 1690 C C . TYR A 1 229 ? 52.586 38.793 29.870 1.00 31.14 229 TYR A C 1
ATOM 1691 O O . TYR A 1 229 ? 51.513 39.378 29.751 1.00 29.14 229 TYR A O 1
ATOM 1700 N N . LYS A 1 230 ? 52.662 37.526 30.272 1.00 32.06 230 LYS A N 1
ATOM 1701 C CA . LYS A 1 230 ? 51.432 36.824 30.617 1.00 31.34 230 LYS A CA 1
ATOM 1702 C C . LYS A 1 230 ? 50.818 37.594 31.776 1.00 31.01 230 LYS A C 1
ATOM 1703 O O . LYS A 1 230 ? 49.603 37.688 31.910 1.00 29.48 230 LYS A O 1
ATOM 1709 N N . GLU A 1 231 ? 51.687 38.154 32.606 1.00 32.56 231 GLU A N 1
ATOM 1710 C CA . GLU A 1 231 ? 51.269 38.932 33.760 1.00 35.42 231 GLU A CA 1
ATOM 1711 C C . GLU A 1 231 ? 51.114 40.413 33.408 1.00 33.90 231 GLU A C 1
ATOM 1712 O O . GLU A 1 231 ? 50.096 41.033 33.722 1.00 33.22 231 GLU A O 1
ATOM 1718 N N . ARG A 1 232 ? 52.124 40.976 32.754 1.00 34.01 232 ARG A N 1
ATOM 1719 C CA . ARG A 1 232 ? 52.095 42.391 32.386 1.00 34.20 232 ARG A CA 1
ATOM 1720 C C . ARG A 1 232 ? 50.848 42.812 31.611 1.00 35.05 232 ARG A C 1
ATOM 1721 O O . ARG A 1 232 ? 50.238 43.831 31.930 1.00 32.73 232 ARG A O 1
ATOM 1729 N N . TYR A 1 233 ? 50.478 42.045 30.585 1.00 33.89 233 TYR A N 1
ATOM 1730 C CA . TYR A 1 233 ? 49.289 42.370 29.790 1.00 33.58 233 TYR A CA 1
ATOM 1731 C C . TYR A 1 233 ? 48.039 41.673 30.321 1.00 34.83 233 TYR A C 1
ATOM 1732 O O . TYR A 1 233 ? 46.973 41.754 29.714 1.00 34.31 233 TYR A O 1
ATOM 1741 N N . GLN A 1 234 ? 48.188 40.970 31.438 1.00 35.09 234 GLN A N 1
ATOM 1742 C CA . GLN A 1 234 ? 47.079 40.270 32.069 1.00 36.24 234 GLN A CA 1
ATOM 1743 C C . GLN A 1 234 ? 46.314 39.385 31.095 1.00 36.10 234 GLN A C 1
ATOM 1744 O O . GLN A 1 234 ? 45.117 39.563 30.880 1.00 34.46 234 GLN A O 1
ATOM 1750 N N . ILE A 1 235 ? 47.020 38.433 30.502 1.00 35.04 235 ILE A N 1
ATOM 1751 C CA . ILE A 1 235 ? 46.399 37.512 29.567 1.00 36.76 235 ILE A CA 1
ATOM 1752 C C . ILE A 1 235 ? 46.729 36.085 29.996 1.00 37.25 235 ILE A C 1
ATOM 1753 O O . ILE A 1 235 ? 47.404 35.339 29.284 1.00 36.58 235 ILE A O 1
ATOM 1758 N N . PRO A 1 236 ? 46.253 35.699 31.193 1.00 38.17 236 PRO A N 1
ATOM 1759 C CA . PRO A 1 236 ? 46.439 34.383 31.811 1.00 38.51 236 PRO A CA 1
ATOM 1760 C C . PRO A 1 236 ? 45.921 33.264 30.914 1.00 37.83 236 PRO A C 1
ATOM 1761 O O . PRO A 1 236 ? 46.448 32.152 30.933 1.00 37.51 236 PRO A O 1
ATOM 1765 N N . GLU A 1 237 ? 44.891 33.575 30.130 1.00 37.03 237 GLU A N 1
ATOM 1766 C CA . GLU A 1 237 ? 44.270 32.605 29.229 1.00 37.78 237 GLU A CA 1
ATOM 1767 C C . GLU A 1 237 ? 45.067 32.351 27.946 1.00 37.76 237 GLU A C 1
ATOM 1768 O O . GLU A 1 237 ? 44.718 31.473 27.155 1.00 36.98 237 GLU A O 1
ATOM 1774 N N . ALA A 1 238 ? 46.132 33.116 27.736 1.00 37.41 238 ALA A N 1
ATOM 1775 C CA . ALA A 1 238 ? 46.941 32.971 26.533 1.00 36.85 238 ALA A CA 1
ATOM 1776 C C . ALA A 1 238 ? 47.870 31.762 26.568 1.00 37.84 238 ALA A C 1
ATOM 1777 O O . ALA A 1 238 ? 48.613 31.562 27.528 1.00 38.03 238 ALA A O 1
ATOM 1779 N N . ASP A 1 239 ? 47.819 30.955 25.511 1.00 38.26 239 ASP A N 1
ATOM 1780 C CA . ASP A 1 239 ? 48.667 29.771 25.403 1.00 37.98 239 ASP A CA 1
ATOM 1781 C C . ASP A 1 239 ? 49.940 30.121 24.650 1.00 37.53 239 ASP A C 1
ATOM 1782 O O . ASP A 1 239 ? 50.983 29.501 24.850 1.00 36.79 239 ASP A O 1
ATOM 1787 N N . ASN A 1 240 ? 49.832 31.105 23.763 1.00 35.55 240 ASN A N 1
ATOM 1788 C CA . ASN A 1 240 ? 50.958 31.551 22.954 1.00 34.94 240 ASN A CA 1
ATOM 1789 C C . ASN A 1 240 ? 51.169 33.057 23.110 1.00 33.14 240 ASN A C 1
ATOM 1790 O O . ASN A 1 240 ? 50.286 33.853 22.788 1.00 31.78 240 ASN A O 1
ATOM 1795 N N . ILE A 1 241 ? 52.341 33.434 23.609 1.00 32.33 241 ILE A N 1
ATOM 1796 C CA . ILE A 1 241 ? 52.685 34.846 23.805 1.00 30.25 241 ILE A CA 1
ATOM 1797 C C . ILE A 1 241 ? 54.094 35.019 23.258 1.00 30.03 241 ILE A C 1
ATOM 1798 O O . ILE A 1 241 ? 55.042 34.388 23.740 1.00 28.51 241 ILE A O 1
ATOM 1803 N N . VAL A 1 242 ? 54.225 35.864 22.239 1.00 28.05 242 VAL A N 1
ATOM 1804 C CA . VAL A 1 242 ? 55.510 36.080 21.597 1.00 27.56 242 VAL A CA 1
ATOM 1805 C C . VAL A 1 242 ? 55.702 37.508 21.104 1.00 28.13 242 VAL A C 1
ATOM 1806 O O . VAL A 1 242 ? 54.852 38.043 20.396 1.00 28.84 242 VAL A O 1
ATOM 1810 N N . ARG A 1 243 ? 56.810 38.124 21.497 1.00 27.22 243 ARG A N 1
ATOM 1811 C CA . ARG A 1 243 ? 57.162 39.462 21.023 1.00 28.31 243 ARG A CA 1
ATOM 1812 C C . ARG A 1 243 ? 58.483 39.265 20.275 1.00 28.95 243 ARG A C 1
ATOM 1813 O O . ARG A 1 243 ? 59.403 38.618 20.778 1.00 30.20 243 ARG A O 1
ATOM 1821 N N . GLY A 1 244 ? 58.566 39.787 19.058 1.00 29.22 244 GLY A N 1
ATOM 1822 C CA . GLY A 1 244 ? 59.787 39.625 18.300 1.00 28.00 244 GLY A CA 1
ATOM 1823 C C . GLY A 1 244 ? 60.065 40.722 17.296 1.00 27.08 244 GLY A C 1
ATOM 1824 O O . GLY A 1 244 ? 59.500 41.822 17.373 1.00 28.39 244 GLY A O 1
ATOM 1825 N N . THR A 1 245 ? 60.925 40.419 16.334 1.00 26.67 245 THR A N 1
ATOM 1826 C CA . THR A 1 245 ? 61.292 41.407 15.337 1.00 27.04 245 THR A CA 1
ATOM 1827 C C . THR A 1 245 ? 61.064 40.955 13.901 1.00 27.95 245 THR A C 1
ATOM 1828 O O . THR A 1 245 ? 60.993 39.753 13.596 1.00 25.72 245 THR A O 1
ATOM 1832 N N . LEU A 1 246 ? 60.942 41.945 13.023 1.00 27.18 246 LEU A N 1
ATOM 1833 C CA . LEU A 1 246 ? 60.733 41.703 11.611 1.00 26.24 246 LEU A CA 1
ATOM 1834 C C . LEU A 1 246 ? 62.002 42.014 10.826 1.00 26.81 246 LEU A C 1
ATOM 1835 O O . LEU A 1 246 ? 62.736 42.957 11.152 1.00 26.34 246 LEU A O 1
ATOM 1840 N N . ARG A 1 247 ? 62.263 41.192 9.815 1.00 23.08 247 ARG A N 1
ATOM 1841 C CA . ARG A 1 247 ? 63.380 41.378 8.890 1.00 24.30 247 ARG A CA 1
ATOM 1842 C C . ARG A 1 247 ? 62.772 41.024 7.532 1.00 24.53 247 ARG A C 1
ATOM 1843 O O . ARG A 1 247 ? 61.628 40.581 7.471 1.00 24.22 247 ARG A O 1
ATOM 1851 N N . TYR A 1 248 ? 63.512 41.234 6.449 1.00 25.67 248 TYR A N 1
ATOM 1852 C CA . TYR A 1 248 ? 63.006 40.897 5.129 1.00 26.27 248 TYR A CA 1
ATOM 1853 C C . TYR A 1 248 ? 63.503 39.507 4.740 1.00 28.33 248 TYR A C 1
ATOM 1854 O O . TYR A 1 248 ? 64.433 38.975 5.352 1.00 27.19 248 TYR A O 1
ATOM 1863 N N . GLN A 1 249 ? 62.880 38.936 3.712 1.00 29.80 249 GLN A N 1
ATOM 1864 C CA . GLN A 1 249 ? 63.249 37.618 3.199 1.00 29.00 249 GLN A CA 1
ATOM 1865 C C . GLN A 1 249 ? 64.749 37.605 2.879 1.00 29.96 249 GLN A C 1
ATOM 1866 O O . GLN A 1 249 ? 65.304 38.599 2.396 1.00 28.10 249 GLN A O 1
ATOM 1872 N N . GLY A 1 250 ? 65.405 36.484 3.156 1.00 29.13 250 GLY A N 1
ATOM 1873 C CA . GLY A 1 250 ? 66.828 36.385 2.879 1.00 30.33 250 GLY A CA 1
ATOM 1874 C C . GLY A 1 250 ? 67.755 36.739 4.033 1.00 31.59 250 GLY A C 1
ATOM 1875 O O . GLY A 1 250 ? 68.907 36.296 4.067 1.00 32.33 250 GLY A O 1
ATOM 1876 N N . PHE A 1 251 ? 67.270 37.536 4.981 1.00 31.27 251 PHE A N 1
ATOM 1877 C CA . PHE A 1 251 ? 68.098 37.939 6.121 1.00 32.13 251 PHE A CA 1
ATOM 1878 C C . PHE A 1 251 ? 68.614 36.726 6.909 1.00 32.72 251 PHE A C 1
ATOM 1879 O O . PHE A 1 251 ? 69.810 36.615 7.178 1.00 32.10 251 PHE A O 1
ATOM 1887 N N . PRO A 1 252 ? 67.717 35.799 7.285 1.00 32.74 252 PRO A N 1
ATOM 1888 C CA . PRO A 1 252 ? 68.139 34.615 8.042 1.00 34.53 252 PRO A CA 1
ATOM 1889 C C . PRO A 1 252 ? 69.249 33.824 7.356 1.00 34.24 252 PRO A C 1
ATOM 1890 O O . PRO A 1 252 ? 70.170 33.344 8.014 1.00 34.43 252 PRO A O 1
ATOM 1894 N N . GLN A 1 253 ? 69.154 33.706 6.036 1.00 34.16 253 GLN A N 1
ATOM 1895 C CA . GLN A 1 253 ? 70.116 32.948 5.250 1.00 35.37 253 GLN A CA 1
ATOM 1896 C C . GLN A 1 253 ? 71.490 33.587 5.077 1.00 36.74 253 GLN A C 1
ATOM 1897 O O . GLN A 1 253 ? 72.502 32.884 5.079 1.00 36.71 253 GLN A O 1
ATOM 1903 N N . PHE A 1 254 ? 71.544 34.904 4.916 1.00 34.93 254 PHE A N 1
ATOM 1904 C CA . PHE A 1 254 ? 72.836 35.547 4.740 1.00 37.64 254 PHE A CA 1
ATOM 1905 C C . PHE A 1 254 ? 73.575 35.580 6.074 1.00 39.17 254 PHE A C 1
ATOM 1906 O O . PHE A 1 254 ? 74.805 35.479 6.118 1.00 40.21 254 PHE A O 1
ATOM 1914 N N . ILE A 1 255 ? 72.819 35.728 7.159 1.00 38.79 255 ILE A N 1
ATOM 1915 C CA . ILE A 1 255 ? 73.401 35.746 8.489 1.00 37.93 255 ILE A CA 1
ATOM 1916 C C . ILE A 1 255 ? 74.049 34.384 8.756 1.00 39.30 255 ILE A C 1
ATOM 1917 O O . ILE A 1 255 ? 75.169 34.311 9.256 1.00 38.54 255 ILE A O 1
ATOM 1922 N N . LYS A 1 256 ? 73.350 33.307 8.413 1.00 39.08 256 LYS A N 1
ATOM 1923 C CA . LYS A 1 256 ? 73.902 31.980 8.647 1.00 40.02 256 LYS A CA 1
ATOM 1924 C C . LYS A 1 256 ? 75.209 31.741 7.892 1.00 40.10 256 LYS A C 1
ATOM 1925 O O . LYS A 1 256 ? 76.153 31.173 8.441 1.00 39.37 256 LYS A O 1
ATOM 1931 N N . VAL A 1 257 ? 75.268 32.168 6.635 1.00 39.94 257 VAL A N 1
ATOM 1932 C CA . VAL A 1 257 ? 76.481 31.978 5.854 1.00 41.60 257 VAL A CA 1
ATOM 1933 C C . VAL A 1 257 ? 77.636 32.736 6.502 1.00 43.19 257 VAL A C 1
ATOM 1934 O O . VAL A 1 257 ? 78.759 32.233 6.564 1.00 43.93 257 VAL A O 1
ATOM 1938 N N . LEU A 1 258 ? 77.361 33.943 6.987 1.00 43.17 258 LEU A N 1
ATOM 1939 C CA . LEU A 1 258 ? 78.397 34.741 7.635 1.00 45.12 258 LEU A CA 1
ATOM 1940 C C . LEU A 1 258 ? 78.902 34.000 8.866 1.00 44.88 258 LEU A C 1
ATOM 1941 O O . LEU A 1 258 ? 80.078 34.074 9.211 1.00 44.05 258 LEU A O 1
ATOM 1946 N N . VAL A 1 259 ? 77.997 33.291 9.527 1.00 46.18 259 VAL A N 1
ATOM 1947 C CA . VAL A 1 259 ? 78.355 32.534 10.714 1.00 48.96 259 VAL A CA 1
ATOM 1948 C C . VAL A 1 259 ? 79.235 31.356 10.339 1.00 50.59 259 VAL A C 1
ATOM 1949 O O . VAL A 1 259 ? 80.365 31.248 10.811 1.00 51.48 259 VAL A O 1
ATOM 1953 N N . ASP A 1 260 ? 78.717 30.482 9.482 1.00 51.57 260 ASP A N 1
ATOM 1954 C CA . ASP A 1 260 ? 79.462 29.300 9.067 1.00 53.91 260 ASP A CA 1
ATOM 1955 C C . ASP A 1 260 ? 80.815 29.639 8.450 1.00 55.40 260 ASP A C 1
ATOM 1956 O O . ASP A 1 260 ? 81.760 28.858 8.551 1.00 55.74 260 ASP A O 1
ATOM 1961 N N . ILE A 1 261 ? 80.912 30.799 7.810 1.00 57.14 261 ILE A N 1
ATOM 1962 C CA . ILE A 1 261 ? 82.174 31.208 7.207 1.00 59.06 261 ILE A CA 1
ATOM 1963 C C . ILE A 1 261 ? 83.119 31.708 8.300 1.00 59.38 261 ILE A C 1
ATOM 1964 O O . ILE A 1 261 ? 84.315 31.900 8.070 1.00 59.52 261 ILE A O 1
ATOM 1969 N N . GLY A 1 262 ? 82.567 31.916 9.491 1.00 59.45 262 GLY A N 1
ATOM 1970 C CA . GLY A 1 262 ? 83.365 32.373 10.614 1.00 60.36 262 GLY A CA 1
ATOM 1971 C C . GLY A 1 262 ? 83.602 33.869 10.688 1.00 59.89 262 GLY A C 1
ATOM 1972 O O . GLY A 1 262 ? 84.384 34.328 11.518 1.00 60.18 262 GLY A O 1
ATOM 1973 N N . PHE A 1 263 ? 82.932 34.636 9.835 1.00 59.67 263 PHE A N 1
ATOM 1974 C CA . PHE A 1 263 ? 83.106 36.085 9.840 1.00 59.84 263 PHE A CA 1
ATOM 1975 C C . PHE A 1 263 ? 82.617 36.763 11.116 1.00 60.30 263 PHE A C 1
ATOM 1976 O O . PHE A 1 263 ? 82.938 37.926 11.367 1.00 60.36 263 PHE A O 1
ATOM 1984 N N . LEU A 1 264 ? 81.850 36.044 11.927 1.00 60.40 264 LEU A N 1
ATOM 1985 C CA . LEU A 1 264 ? 81.338 36.622 13.162 1.00 62.36 264 LEU A CA 1
ATOM 1986 C C . LEU A 1 264 ? 82.193 36.271 14.374 1.00 63.16 264 LEU A C 1
ATOM 1987 O O . LEU A 1 264 ? 81.770 36.468 15.513 1.00 63.43 264 LEU A O 1
ATOM 1992 N N . SER A 1 265 ? 83.393 35.754 14.129 1.00 64.33 265 SER A N 1
ATOM 1993 C CA . SER A 1 265 ? 84.291 35.392 15.217 1.00 65.39 265 SER A CA 1
ATOM 1994 C C . SER A 1 265 ? 84.799 36.634 15.938 1.00 66.89 265 SER A C 1
ATOM 1995 O O . SER A 1 265 ? 85.219 37.609 15.309 1.00 65.87 265 SER A O 1
ATOM 1998 N N . ASP A 1 266 ? 84.761 36.580 17.265 1.00 68.86 266 ASP A N 1
ATOM 1999 C CA . ASP A 1 266 ? 85.198 37.683 18.112 1.00 70.72 266 ASP A CA 1
ATOM 2000 C C . ASP A 1 266 ? 86.714 37.640 18.278 1.00 71.83 266 ASP A C 1
ATOM 2001 O O . ASP A 1 266 ? 87.331 38.604 18.733 1.00 72.15 266 ASP A O 1
ATOM 2006 N N . GLU A 1 267 ? 87.307 36.511 17.903 1.00 72.86 267 GLU A N 1
ATOM 2007 C CA . GLU A 1 267 ? 88.745 36.315 18.017 1.00 74.03 267 GLU A CA 1
ATOM 2008 C C . GLU A 1 267 ? 89.568 37.316 17.218 1.00 74.58 267 GLU A C 1
ATOM 2009 O O . GLU A 1 267 ? 89.291 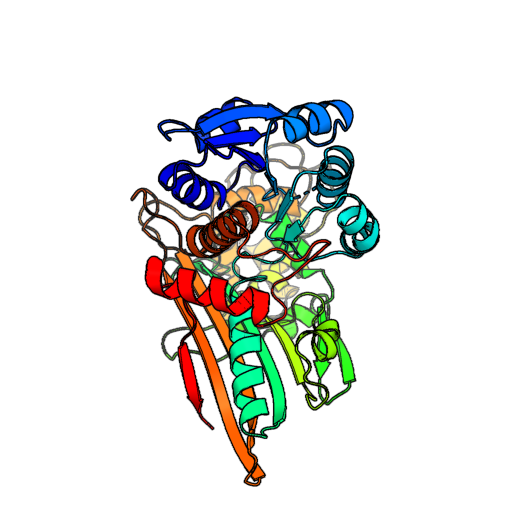37.575 16.045 1.00 74.80 267 GLU A O 1
ATOM 2015 N N . GLU A 1 268 ? 90.583 37.879 17.866 1.00 74.91 268 GLU A N 1
ATOM 2016 C CA . GLU A 1 268 ? 91.463 38.835 17.210 1.00 75.32 268 GLU A CA 1
ATOM 2017 C C . GLU A 1 268 ? 92.590 38.065 16.539 1.00 74.77 268 GLU A C 1
ATOM 2018 O O . GLU A 1 268 ? 93.192 37.179 17.144 1.00 74.26 268 GLU A O 1
ATOM 2024 N N . GLN A 1 269 ? 92.864 38.397 15.284 1.00 74.70 269 GLN A N 1
ATOM 2025 C CA . GLN A 1 269 ? 93.920 37.729 14.539 1.00 74.62 269 GLN A CA 1
ATOM 2026 C C . GLN A 1 269 ? 95.090 38.671 14.298 1.00 74.65 269 GLN A C 1
ATOM 2027 O O . GLN A 1 269 ? 94.902 39.853 14.007 1.00 74.56 269 GLN A O 1
ATOM 2033 N N . PRO A 1 270 ? 96.322 38.159 14.437 1.00 74.85 270 PRO A N 1
ATOM 2034 C CA . PRO A 1 270 ? 97.514 38.982 14.225 1.00 74.89 270 PRO A CA 1
ATOM 2035 C C . PRO A 1 270 ? 97.614 39.470 12.780 1.00 74.52 270 PRO A C 1
ATOM 2036 O O . PRO A 1 270 ? 98.256 40.482 12.500 1.00 75.06 270 PRO A O 1
ATOM 2040 N N . PHE A 1 271 ? 96.967 38.750 11.868 1.00 73.95 271 PHE A N 1
ATOM 2041 C CA . PHE A 1 271 ? 97.000 39.112 10.457 1.00 73.13 271 PHE A CA 1
ATOM 2042 C C . PHE A 1 271 ? 95.947 40.145 10.066 1.00 72.66 271 PHE A C 1
ATOM 2043 O O . PHE A 1 271 ? 95.871 40.554 8.908 1.00 73.36 271 PHE A O 1
ATOM 2051 N N . LEU A 1 272 ? 95.141 40.571 11.032 1.00 71.29 272 LEU A N 1
ATOM 2052 C CA . LEU A 1 272 ? 94.103 41.560 10.769 1.00 70.14 272 LEU A CA 1
ATOM 2053 C C . LEU A 1 272 ? 94.419 42.880 11.461 1.00 70.00 272 LEU A C 1
ATOM 2054 O O . LEU A 1 272 ? 93.515 43.600 11.886 1.00 70.10 272 LEU A O 1
ATOM 2059 N N . LYS A 1 273 ? 95.705 43.202 11.557 1.00 70.12 273 LYS A N 1
ATOM 2060 C CA . LYS A 1 273 ? 96.138 44.434 12.209 1.00 69.77 273 LYS A CA 1
ATOM 2061 C C . LYS A 1 273 ? 96.462 45.564 11.230 1.00 68.99 273 LYS A C 1
ATOM 2062 O O . LYS A 1 273 ? 96.459 46.735 11.607 1.00 68.92 273 LYS A O 1
ATOM 2068 N N . GLU A 1 274 ? 96.739 45.222 9.976 1.00 68.62 274 GLU A N 1
ATOM 2069 C CA . GLU A 1 274 ? 97.064 46.238 8.978 1.00 68.22 274 GLU A CA 1
ATOM 2070 C C . GLU A 1 274 ? 96.124 46.168 7.771 1.00 66.93 274 GLU A C 1
ATOM 2071 O O . GLU A 1 274 ? 95.541 45.119 7.484 1.00 66.22 274 GLU A O 1
ATOM 2077 N N . ALA A 1 275 ? 95.982 47.294 7.075 1.00 64.88 275 ALA A N 1
ATOM 2078 C CA . ALA A 1 275 ? 95.106 47.396 5.909 1.00 63.28 275 ALA A CA 1
ATOM 2079 C C . ALA A 1 275 ? 95.475 46.448 4.769 1.00 62.52 275 ALA A C 1
ATOM 2080 O O . ALA A 1 275 ? 96.004 46.870 3.741 1.00 62.20 275 ALA A O 1
ATOM 2082 N N . ILE A 1 276 ? 95.181 45.167 4.955 1.00 61.51 276 ILE A N 1
ATOM 2083 C CA . ILE A 1 276 ? 95.463 44.148 3.950 1.00 61.33 276 ILE A CA 1
ATOM 2084 C C . ILE A 1 276 ? 94.247 44.023 3.026 1.00 60.24 276 ILE A C 1
ATOM 2085 O O . ILE A 1 276 ? 93.109 44.199 3.465 1.00 60.34 276 ILE A O 1
ATOM 2090 N N . PRO A 1 277 ? 94.471 43.736 1.732 1.00 58.70 277 PRO A N 1
ATOM 2091 C CA . PRO A 1 277 ? 93.352 43.596 0.793 1.00 57.13 277 PRO A CA 1
ATOM 2092 C C . PRO A 1 277 ? 92.317 42.606 1.318 1.00 55.72 277 PRO A C 1
ATOM 2093 O O . PRO A 1 277 ? 92.662 41.635 1.996 1.00 53.90 277 PRO A O 1
ATOM 2097 N N . TRP A 1 278 ? 91.050 42.853 1.006 1.00 53.72 278 TRP A N 1
ATOM 2098 C CA . TRP A 1 278 ? 89.987 41.972 1.463 1.00 52.42 278 TRP A CA 1
ATOM 2099 C C . TRP A 1 278 ? 90.217 40.511 1.084 1.00 52.53 278 TRP A C 1
ATOM 2100 O O . TRP A 1 278 ? 89.871 39.608 1.848 1.00 52.02 278 TRP A O 1
ATOM 2111 N N . LYS A 1 279 ? 90.806 40.283 -0.087 1.00 54.37 279 LYS A N 1
ATOM 2112 C CA . LYS A 1 279 ? 91.098 38.925 -0.556 1.00 56.63 279 LYS A CA 1
ATOM 2113 C C . LYS A 1 279 ? 91.706 38.080 0.559 1.00 56.79 279 LYS A C 1
ATOM 2114 O O . LYS A 1 279 ? 91.065 37.175 1.097 1.00 57.66 279 LYS A O 1
ATOM 2120 N N . GLU A 1 280 ? 92.960 38.384 0.887 1.00 57.55 280 GLU A N 1
ATOM 2121 C CA . GLU A 1 280 ? 93.692 37.663 1.924 1.00 57.31 280 GLU A CA 1
ATOM 2122 C C . GLU A 1 280 ? 92.896 37.476 3.196 1.00 56.78 280 GLU A C 1
ATOM 2123 O O . GLU A 1 280 ? 92.839 36.376 3.748 1.00 56.25 280 GLU A O 1
ATOM 2129 N N . ALA A 1 281 ? 92.294 38.560 3.671 1.00 56.07 281 ALA A N 1
ATOM 2130 C CA . ALA A 1 281 ? 91.506 38.504 4.890 1.00 55.15 281 ALA A CA 1
ATOM 2131 C C . ALA A 1 281 ? 90.553 37.327 4.839 1.00 54.72 281 ALA A C 1
ATOM 2132 O O . ALA A 1 281 ? 90.666 36.392 5.628 1.00 53.51 281 ALA A O 1
ATOM 2134 N N . THR A 1 282 ? 89.619 37.378 3.895 1.00 55.43 282 THR A N 1
ATOM 2135 C CA . THR A 1 282 ? 88.625 36.324 3.744 1.00 56.10 282 THR A CA 1
ATOM 2136 C C . THR A 1 282 ? 89.246 34.947 3.521 1.00 56.15 282 THR A C 1
ATOM 2137 O O . THR A 1 282 ? 88.842 33.971 4.151 1.00 54.72 282 THR A O 1
ATOM 2141 N N . GLN A 1 283 ? 90.228 34.867 2.630 1.00 57.19 283 GLN A N 1
ATOM 2142 C CA . GLN A 1 283 ? 90.869 33.589 2.352 1.00 59.11 283 GLN A CA 1
ATOM 2143 C C . GLN A 1 283 ? 91.451 33.021 3.643 1.00 59.34 283 GLN A C 1
ATOM 2144 O O . GLN A 1 283 ? 91.421 31.811 3.874 1.00 58.91 283 GLN A O 1
ATOM 2150 N N . LYS A 1 284 ? 91.971 33.906 4.486 1.00 59.73 284 LYS A N 1
ATOM 2151 C CA . LYS A 1 284 ? 92.541 33.493 5.761 1.00 60.50 284 LYS A CA 1
ATOM 2152 C C . LYS A 1 284 ? 91.421 33.122 6.723 1.00 60.03 284 LYS A C 1
ATOM 2153 O O . LYS A 1 284 ? 91.405 32.029 7.290 1.00 60.28 284 LYS A O 1
ATOM 2159 N N . ILE A 1 285 ? 90.476 34.037 6.896 1.00 59.34 285 ILE A N 1
ATOM 2160 C CA . ILE A 1 285 ? 89.350 33.812 7.791 1.00 58.82 285 ILE A CA 1
ATOM 2161 C C . ILE A 1 285 ? 88.548 32.576 7.389 1.00 59.28 285 ILE A C 1
ATOM 2162 O O . ILE A 1 285 ? 88.110 31.803 8.238 1.00 59.97 285 ILE A O 1
ATOM 2167 N N . VAL A 1 286 ? 88.376 32.390 6.088 1.00 59.95 286 VAL A N 1
ATOM 2168 C CA . VAL A 1 286 ? 87.601 31.273 5.564 1.00 62.02 286 VAL A CA 1
ATOM 2169 C C . VAL A 1 286 ? 88.321 29.931 5.514 1.00 63.04 286 VAL A C 1
ATOM 2170 O O . VAL A 1 286 ? 87.688 28.885 5.663 1.00 62.69 286 VAL A O 1
ATOM 2174 N N . LYS A 1 287 ? 89.635 29.972 5.309 1.00 64.15 287 LYS A N 1
ATOM 2175 C CA . LYS A 1 287 ? 90.466 28.773 5.188 1.00 66.21 287 LYS A CA 1
ATOM 2176 C C . LYS A 1 287 ? 90.461 28.367 3.717 1.00 66.75 287 LYS A C 1
ATOM 2177 O O . LYS A 1 287 ? 90.130 27.229 3.372 1.00 66.49 287 LYS A O 1
ATOM 2183 N N . ALA A 1 288 ? 90.823 29.314 2.856 1.00 67.40 288 ALA A N 1
ATOM 2184 C CA . ALA A 1 288 ? 90.860 29.083 1.417 1.00 67.53 288 ALA A CA 1
ATOM 2185 C C . ALA A 1 288 ? 92.272 28.777 0.925 1.00 67.82 288 ALA A C 1
ATOM 2186 O O . ALA A 1 288 ? 93.256 29.290 1.460 1.00 67.63 288 ALA A O 1
ATOM 2188 N N . SER A 1 289 ? 92.356 27.941 -0.105 1.00 67.60 289 SER A N 1
ATOM 2189 C CA . SER A 1 289 ? 93.634 27.553 -0.684 1.00 67.93 289 SER A CA 1
ATOM 2190 C C . SER A 1 289 ? 94.344 28.760 -1.289 1.00 67.86 289 SER A C 1
ATOM 2191 O O . SER A 1 289 ? 95.568 28.764 -1.442 1.00 68.26 289 SER A O 1
ATOM 2194 N N . SER A 1 290 ? 93.572 29.783 -1.635 1.00 67.17 290 SER A N 1
ATOM 2195 C CA . SER A 1 290 ? 94.138 30.986 -2.229 1.00 66.86 290 SER A CA 1
ATOM 2196 C C . SER A 1 290 ? 93.217 32.181 -2.001 1.00 66.43 290 SER A C 1
ATOM 2197 O O . SER A 1 290 ? 92.174 32.055 -1.358 1.00 66.32 290 SER A O 1
ATOM 2200 N N . ALA A 1 291 ? 93.610 33.338 -2.523 1.00 65.66 291 ALA A N 1
ATOM 2201 C CA . ALA A 1 291 ? 92.813 34.552 -2.381 1.00 65.46 291 ALA A CA 1
ATOM 2202 C C . ALA A 1 291 ? 91.990 34.783 -3.644 1.00 64.91 291 ALA A C 1
ATOM 2203 O O . ALA A 1 291 ? 91.438 35.866 -3.849 1.00 65.53 291 ALA A O 1
ATOM 2205 N N . SER A 1 292 ? 91.917 33.758 -4.488 1.00 63.49 292 SER A N 1
ATOM 2206 C CA . SER A 1 292 ? 91.159 33.834 -5.732 1.00 61.65 292 SER A CA 1
ATOM 2207 C C . SER A 1 292 ? 89.684 33.557 -5.452 1.00 60.88 292 SER A C 1
ATOM 2208 O O . SER A 1 292 ? 89.351 32.754 -4.576 1.00 59.95 292 SER A O 1
ATOM 2211 N N . GLU A 1 293 ? 88.805 34.219 -6.200 1.00 60.75 293 GLU A N 1
ATOM 2212 C CA . GLU A 1 293 ? 87.369 34.034 -6.022 1.00 60.59 293 GLU A CA 1
ATOM 2213 C C . GLU A 1 293 ? 87.029 32.552 -6.056 1.00 59.51 293 GLU A C 1
ATOM 2214 O O . GLU A 1 293 ? 86.331 32.047 -5.178 1.00 59.21 293 GLU A O 1
ATOM 2220 N N . GLN A 1 294 ? 87.537 31.859 -7.071 1.00 59.04 294 GLN A N 1
ATOM 2221 C CA . GLN A 1 294 ? 87.296 30.428 -7.231 1.00 58.14 294 GLN A CA 1
ATOM 2222 C C . GLN A 1 294 ? 87.462 29.678 -5.917 1.00 56.84 294 GLN A C 1
ATOM 2223 O O . GLN A 1 294 ? 86.505 29.135 -5.369 1.00 55.96 294 GLN A O 1
ATOM 2229 N N . ASP A 1 295 ? 88.696 29.654 -5.426 1.00 56.59 295 ASP A N 1
ATOM 2230 C CA . ASP A 1 295 ? 89.033 28.957 -4.192 1.00 56.13 295 ASP A CA 1
ATOM 2231 C C . ASP A 1 295 ? 88.203 29.388 -2.991 1.00 54.74 295 ASP A C 1
ATOM 2232 O O . ASP A 1 295 ? 87.584 28.554 -2.331 1.00 54.20 295 ASP A O 1
ATOM 2237 N N . ILE A 1 296 ? 88.190 30.685 -2.703 1.00 53.49 296 ILE A N 1
ATOM 2238 C CA . ILE A 1 296 ? 87.415 31.181 -1.574 1.00 52.00 296 ILE A CA 1
ATOM 2239 C C . ILE A 1 296 ? 85.952 30.764 -1.726 1.00 50.63 296 ILE A C 1
ATOM 2240 O O . ILE A 1 296 ? 85.343 30.246 -0.786 1.00 48.81 296 ILE A O 1
ATOM 2245 N N . VAL A 1 297 ? 85.397 30.983 -2.915 1.00 49.55 297 VAL A N 1
ATOM 2246 C CA . VAL A 1 297 ? 84.007 30.631 -3.180 1.00 49.38 297 VAL A CA 1
ATOM 2247 C C . VAL A 1 297 ? 83.770 29.127 -3.072 1.00 49.74 297 VAL A C 1
ATOM 2248 O O . VAL A 1 297 ? 82.763 28.693 -2.515 1.00 48.42 297 VAL A O 1
ATOM 2252 N N . SER A 1 298 ? 84.696 28.331 -3.600 1.00 52.67 298 SER A N 1
ATOM 2253 C CA . SER A 1 298 ? 84.549 26.880 -3.543 1.00 54.63 298 SER A CA 1
ATOM 2254 C C . SER A 1 298 ? 84.590 26.405 -2.098 1.00 55.19 298 SER A C 1
ATOM 2255 O O . SER A 1 298 ? 83.874 25.476 -1.724 1.00 56.47 298 SER A O 1
ATOM 2258 N N . THR A 1 299 ? 85.421 27.042 -1.280 1.00 55.73 299 THR A N 1
ATOM 2259 C CA . THR A 1 299 ? 85.510 26.659 0.124 1.00 57.16 299 THR A CA 1
ATOM 2260 C C . THR A 1 299 ? 84.228 27.068 0.845 1.00 56.68 299 THR A C 1
ATOM 2261 O O . THR A 1 299 ? 83.679 26.308 1.639 1.00 56.53 299 THR A O 1
ATOM 2265 N N . ILE A 1 300 ? 83.750 28.273 0.556 1.00 56.76 300 ILE A N 1
ATOM 2266 C CA . ILE A 1 300 ? 82.535 28.779 1.182 1.00 56.61 300 ILE A CA 1
ATOM 2267 C C . ILE A 1 300 ? 81.335 27.873 0.917 1.00 57.01 300 ILE A C 1
ATOM 2268 O O . ILE A 1 300 ? 80.652 27.443 1.847 1.00 57.04 300 ILE A O 1
ATOM 2273 N N . VAL A 1 301 ? 81.086 27.579 -0.355 1.00 58.00 301 VAL A N 1
ATOM 2274 C CA . VAL A 1 301 ? 79.954 26.741 -0.733 1.00 59.13 301 VAL A CA 1
ATOM 2275 C C . VAL A 1 301 ? 80.089 25.289 -0.294 1.00 60.09 301 VAL A C 1
ATOM 2276 O O . VAL A 1 301 ? 79.197 24.748 0.356 1.00 59.92 301 VAL A O 1
ATOM 2280 N N . SER A 1 302 ? 81.203 24.662 -0.654 1.00 61.92 302 SER A N 1
ATOM 2281 C CA . SER A 1 302 ? 81.437 23.266 -0.304 1.00 64.07 302 SER A CA 1
ATOM 2282 C C . SER A 1 302 ? 81.210 22.983 1.176 1.00 65.19 302 SER A C 1
ATOM 2283 O O . SER A 1 302 ? 80.862 21.862 1.550 1.00 65.78 302 SER A O 1
ATOM 2286 N N . ASN A 1 303 ? 81.394 23.999 2.014 1.00 66.34 303 ASN A N 1
ATOM 2287 C CA . ASN A 1 303 ? 81.216 23.830 3.453 1.00 67.50 303 ASN A CA 1
ATOM 2288 C C . ASN A 1 303 ? 79.843 24.282 3.955 1.00 67.98 303 ASN A C 1
ATOM 2289 O O . ASN A 1 303 ? 79.305 23.712 4.907 1.00 68.03 303 ASN A O 1
ATOM 2294 N N . ALA A 1 304 ? 79.279 25.304 3.316 1.00 68.30 304 ALA A N 1
ATOM 2295 C CA . ALA A 1 304 ? 77.973 25.827 3.714 1.00 68.13 304 ALA A CA 1
ATOM 2296 C C . ALA A 1 304 ? 76.837 25.186 2.924 1.00 67.94 304 ALA A C 1
ATOM 2297 O O . ALA A 1 304 ? 76.999 24.857 1.750 1.00 68.98 304 ALA A O 1
ATOM 2299 N N . THR A 1 305 ? 75.689 25.015 3.575 1.00 67.35 305 THR A N 1
ATOM 2300 C CA . THR A 1 305 ? 74.517 24.418 2.937 1.00 66.32 305 THR A CA 1
ATOM 2301 C C . THR A 1 305 ? 73.484 25.490 2.592 1.00 66.03 305 THR A C 1
ATOM 2302 O O . THR A 1 305 ? 73.248 26.409 3.379 1.00 65.86 305 THR A O 1
ATOM 2306 N N . PHE A 1 306 ? 72.866 25.363 1.419 1.00 64.72 306 PHE A N 1
ATOM 2307 C CA . PHE A 1 306 ? 71.866 26.328 0.973 1.00 63.48 306 PHE A CA 1
ATOM 2308 C C . PHE A 1 306 ? 70.534 25.680 0.618 1.00 63.49 306 PHE A C 1
ATOM 2309 O O . PHE A 1 306 ? 70.417 24.457 0.593 1.00 63.41 306 PHE A O 1
ATOM 2317 N N . GLU A 1 307 ? 69.533 26.515 0.351 1.00 64.17 307 GLU A N 1
ATOM 2318 C CA . GLU A 1 307 ? 68.196 26.049 -0.010 1.00 64.68 307 GLU A CA 1
ATOM 2319 C C . GLU A 1 307 ? 68.164 25.606 -1.467 1.00 64.77 307 GLU A C 1
ATOM 2320 O O . GLU A 1 307 ? 67.447 24.671 -1.826 1.00 64.84 307 GLU A O 1
ATOM 2326 N N . SER A 1 308 ? 68.940 26.286 -2.305 1.00 64.38 308 SER A N 1
ATOM 2327 C CA . SER A 1 308 ? 68.991 25.956 -3.721 1.00 63.78 308 SER A CA 1
ATOM 2328 C C . SER A 1 308 ? 70.228 26.521 -4.397 1.00 62.86 308 SER A C 1
ATOM 2329 O O . SER A 1 308 ? 70.998 27.265 -3.793 1.00 62.92 308 SER A O 1
ATOM 2332 N N . THR A 1 309 ? 70.411 26.159 -5.660 1.00 61.52 309 THR A N 1
ATOM 2333 C CA . THR A 1 309 ? 71.546 26.641 -6.430 1.00 60.06 309 THR A CA 1
ATOM 2334 C C . THR A 1 309 ? 71.408 28.147 -6.598 1.00 58.56 309 THR A C 1
ATOM 2335 O O . THR A 1 309 ? 72.388 28.886 -6.521 1.00 56.99 309 THR A O 1
ATOM 2339 N N . GLU A 1 310 ? 70.176 28.591 -6.826 1.00 56.53 310 GLU A N 1
ATOM 2340 C CA . GLU A 1 310 ? 69.901 30.005 -7.022 1.00 55.55 310 GLU A CA 1
ATOM 2341 C C . GLU A 1 310 ? 70.165 30.814 -5.759 1.00 52.96 310 GLU A C 1
ATOM 2342 O O . GLU A 1 310 ? 70.762 31.887 -5.823 1.00 51.21 310 GLU A O 1
ATOM 2348 N N . GLU A 1 311 ? 69.725 30.305 -4.612 1.00 51.39 311 GLU A N 1
ATOM 2349 C CA . GLU A 1 311 ? 69.956 31.011 -3.359 1.00 49.47 311 GLU A CA 1
ATOM 2350 C C . GLU A 1 311 ? 71.462 31.111 -3.158 1.00 47.61 311 GLU A C 1
ATOM 2351 O O . GLU A 1 311 ? 71.992 32.165 -2.802 1.00 46.61 311 GLU A O 1
ATOM 2357 N N . GLN A 1 312 ? 72.141 29.995 -3.395 1.00 45.25 312 GLN A N 1
ATOM 2358 C CA . GLN A 1 312 ? 73.589 29.916 -3.267 1.00 44.65 312 GLN A CA 1
ATOM 2359 C C . GLN A 1 312 ? 74.211 30.977 -4.168 1.00 43.75 312 GLN A C 1
ATOM 2360 O O . GLN A 1 312 ? 75.030 31.783 -3.727 1.00 43.02 312 GLN A O 1
ATOM 2366 N N . LYS A 1 313 ? 73.804 30.974 -5.434 1.00 44.28 313 LYS A N 1
ATOM 2367 C CA . LYS A 1 313 ? 74.310 31.930 -6.415 1.00 44.87 313 LYS A CA 1
ATOM 2368 C C . LYS A 1 313 ? 74.079 33.357 -5.928 1.00 43.94 313 LYS A C 1
ATOM 2369 O O . LYS A 1 313 ? 74.947 34.226 -6.052 1.00 42.77 313 LYS A O 1
ATOM 2375 N N . ARG A 1 314 ? 72.896 33.584 -5.371 1.00 42.94 314 ARG A N 1
ATOM 2376 C CA . ARG A 1 314 ? 72.515 34.897 -4.878 1.00 42.73 314 ARG A CA 1
ATOM 2377 C C . ARG A 1 314 ? 73.350 35.306 -3.672 1.00 41.07 314 ARG A C 1
ATOM 2378 O O . ARG A 1 314 ? 73.895 36.408 -3.628 1.00 41.22 314 ARG A O 1
ATOM 2386 N N . ILE A 1 315 ? 73.453 34.412 -2.697 1.00 39.76 315 ILE A N 1
ATOM 2387 C CA . ILE A 1 315 ? 74.228 34.692 -1.497 1.00 38.39 315 ILE A CA 1
ATOM 2388 C C . ILE A 1 315 ? 75.708 34.921 -1.828 1.00 37.86 315 ILE A C 1
ATOM 2389 O O . ILE A 1 315 ? 76.357 35.781 -1.230 1.00 36.54 315 ILE A O 1
ATOM 2394 N N . VAL A 1 316 ? 76.244 34.162 -2.781 1.00 36.66 316 VAL A N 1
ATOM 2395 C CA . VAL A 1 316 ? 77.640 34.341 -3.153 1.00 36.13 316 VAL A CA 1
ATOM 2396 C C . VAL A 1 316 ? 77.844 35.719 -3.775 1.00 37.37 316 VAL A C 1
ATOM 2397 O O . VAL A 1 316 ? 78.802 36.420 -3.449 1.00 36.07 316 VAL A O 1
ATOM 2401 N N . ALA A 1 317 ? 76.941 36.107 -4.670 1.00 37.18 317 ALA A N 1
ATOM 2402 C CA . ALA A 1 317 ? 77.039 37.412 -5.314 1.00 38.79 317 ALA A CA 1
ATOM 2403 C C . ALA A 1 317 ? 76.913 38.501 -4.250 1.00 37.40 317 ALA A C 1
ATOM 2404 O O . ALA A 1 317 ? 77.509 39.578 -4.372 1.00 36.54 317 ALA A O 1
ATOM 2406 N N . GLY A 1 318 ? 76.140 38.209 -3.205 1.00 38.00 318 GLY A N 1
ATOM 2407 C CA . GLY A 1 318 ? 75.958 39.161 -2.121 1.00 36.74 318 GLY A CA 1
ATOM 2408 C C . GLY A 1 318 ? 77.267 39.391 -1.390 1.00 37.97 318 GLY A C 1
ATOM 2409 O O . GLY A 1 318 ? 77.622 40.527 -1.042 1.00 37.60 318 GLY A O 1
ATOM 2410 N N . LEU A 1 319 ? 77.989 38.300 -1.158 1.00 36.00 319 LEU A N 1
ATOM 2411 C CA . LEU A 1 319 ? 79.278 38.358 -0.486 1.00 36.33 319 LEU A CA 1
ATOM 2412 C C . LEU A 1 319 ? 80.253 39.158 -1.334 1.00 35.80 319 LEU A C 1
ATOM 2413 O O . LEU A 1 319 ? 81.002 39.995 -0.821 1.00 36.06 319 LEU A O 1
ATOM 2418 N N . LYS A 1 320 ? 80.238 38.898 -2.636 1.00 35.22 320 LYS A N 1
ATOM 2419 C CA . LYS A 1 320 ? 81.114 39.607 -3.553 1.00 37.24 320 LYS A CA 1
ATOM 2420 C C . LYS A 1 320 ? 80.759 41.093 -3.517 1.00 38.48 320 LYS A C 1
ATOM 2421 O O . LYS A 1 320 ? 81.641 41.953 -3.519 1.00 38.49 320 LYS A O 1
ATOM 2427 N N . TRP A 1 321 ? 79.461 41.379 -3.474 1.00 38.66 321 TRP A N 1
ATOM 2428 C CA . TRP A 1 321 ? 78.964 42.751 -3.428 1.00 39.94 321 TRP A CA 1
ATOM 2429 C C . TRP A 1 321 ? 79.560 43.484 -2.229 1.00 39.54 321 TRP A C 1
ATOM 2430 O O . TRP A 1 321 ? 79.844 44.680 -2.300 1.00 39.31 321 TRP A O 1
ATOM 2441 N N . LEU A 1 322 ? 79.735 42.767 -1.125 1.00 40.61 322 LEU A N 1
ATOM 2442 C CA . LEU A 1 322 ? 80.311 43.364 0.074 1.00 41.15 322 LEU A CA 1
ATOM 2443 C C . LEU A 1 322 ? 81.737 43.806 -0.222 1.00 42.61 322 LEU A C 1
ATOM 2444 O O . LEU A 1 322 ? 82.250 44.738 0.396 1.00 41.65 322 LEU A O 1
ATOM 2449 N N . GLY A 1 323 ? 82.367 43.125 -1.173 1.00 42.84 323 GLY A N 1
ATOM 2450 C CA . GLY A 1 323 ? 83.726 43.458 -1.552 1.00 42.71 323 GLY A CA 1
ATOM 2451 C C . GLY A 1 323 ? 84.764 42.612 -0.842 1.00 42.55 323 GLY A C 1
ATOM 2452 O O . GLY A 1 323 ? 85.954 42.910 -0.902 1.00 43.61 323 GLY A O 1
ATOM 2453 N N . ILE A 1 324 ? 84.326 41.543 -0.186 1.00 42.74 324 ILE A N 1
ATOM 2454 C CA . ILE A 1 324 ? 85.249 40.690 0.548 1.00 42.72 324 ILE A CA 1
ATOM 2455 C C . ILE A 1 324 ? 86.133 39.810 -0.329 1.00 42.13 324 ILE A C 1
ATOM 2456 O O . ILE A 1 324 ? 87.001 39.102 0.177 1.00 43.29 324 ILE A O 1
ATOM 2461 N N . PHE A 1 325 ? 85.917 39.857 -1.638 1.00 43.06 325 PHE A N 1
ATOM 2462 C CA . PHE A 1 325 ? 86.712 39.066 -2.579 1.00 44.40 325 PHE A CA 1
ATOM 2463 C C . PHE A 1 325 ? 87.556 40.001 -3.451 1.00 45.53 325 PHE A C 1
ATOM 2464 O O . PHE A 1 325 ? 88.207 39.554 -4.396 1.00 46.20 325 PHE A O 1
ATOM 2472 N N . SER A 1 326 ? 87.548 41.294 -3.134 1.00 46.10 326 SER A N 1
ATOM 2473 C CA . SER A 1 326 ? 88.270 42.277 -3.939 1.00 47.82 326 SER A CA 1
ATOM 2474 C C . SER A 1 326 ? 89.659 42.705 -3.471 1.00 49.18 326 SER A C 1
ATOM 2475 O O . SER A 1 326 ? 90.196 42.206 -2.481 1.00 48.78 326 SER A O 1
ATOM 2478 N N . ASP A 1 327 ? 90.224 43.647 -4.222 1.00 51.39 327 ASP A N 1
ATOM 2479 C CA . ASP A 1 327 ? 91.533 44.217 -3.935 1.00 54.51 327 ASP A CA 1
ATOM 2480 C C . ASP A 1 327 ? 91.333 45.395 -2.992 1.00 55.57 327 ASP A C 1
ATOM 2481 O O . ASP A 1 327 ? 92.271 46.134 -2.695 1.00 56.77 327 ASP A O 1
ATOM 2486 N N . LYS A 1 328 ? 90.095 45.578 -2.544 1.00 55.93 328 LYS A N 1
ATOM 2487 C CA . LYS A 1 328 ? 89.771 46.666 -1.635 1.00 56.99 328 LYS A CA 1
ATOM 2488 C C . LYS A 1 328 ? 90.447 46.423 -0.298 1.00 56.46 328 LYS A C 1
ATOM 2489 O O . LYS A 1 328 ? 90.220 45.400 0.347 1.00 55.92 328 LYS A O 1
ATOM 2495 N N . LYS A 1 329 ? 91.281 47.366 0.118 1.00 56.42 329 LYS A N 1
ATOM 2496 C CA . LYS A 1 329 ? 91.960 47.236 1.393 1.00 55.84 329 LYS A CA 1
ATOM 2497 C C . LYS A 1 329 ? 90.912 47.286 2.498 1.00 55.69 329 LYS A C 1
ATOM 2498 O O . LYS A 1 329 ? 89.895 47.972 2.379 1.00 54.77 329 LYS A O 1
ATOM 2504 N N . ILE A 1 330 ? 91.166 46.544 3.569 1.00 54.97 330 ILE A N 1
ATOM 2505 C CA . ILE A 1 330 ? 90.255 46.479 4.700 1.00 55.14 330 ILE A CA 1
ATOM 2506 C C . ILE A 1 330 ? 90.456 47.640 5.663 1.00 55.34 330 ILE A C 1
ATOM 2507 O O . ILE A 1 330 ? 91.487 48.310 5.635 1.00 54.88 330 ILE A O 1
ATOM 2512 N N . THR A 1 331 ? 89.447 47.877 6.497 1.00 55.24 331 THR A N 1
ATOM 2513 C CA . THR A 1 331 ? 89.519 48.896 7.534 1.00 55.89 331 THR A CA 1
ATOM 2514 C C . THR A 1 331 ? 89.883 48.030 8.739 1.00 55.84 331 THR A C 1
ATOM 2515 O O . THR A 1 331 ? 89.008 47.586 9.480 1.00 56.47 331 THR A O 1
ATOM 2519 N N . PRO A 1 332 ? 91.192 47.782 8.940 1.00 56.40 332 PRO A N 1
ATOM 2520 C CA . PRO A 1 332 ? 91.785 46.967 10.010 1.00 55.98 332 PRO A CA 1
ATOM 2521 C C . PRO A 1 332 ? 91.231 47.154 11.418 1.00 56.28 332 PRO A C 1
ATOM 2522 O O . PRO A 1 332 ? 91.369 48.223 12.018 1.00 56.24 332 PRO A O 1
ATOM 2526 N N . ARG A 1 333 ? 90.617 46.095 11.942 1.00 56.29 333 ARG A N 1
ATOM 2527 C CA . ARG A 1 333 ? 90.034 46.124 13.280 1.00 56.29 333 ARG A CA 1
ATOM 2528 C C . ARG A 1 333 ? 90.379 44.893 14.113 1.00 56.52 333 ARG A C 1
ATOM 2529 O O . ARG A 1 333 ? 89.737 44.624 15.128 1.00 56.82 333 ARG A O 1
ATOM 2537 N N . GLY A 1 334 ? 91.394 44.150 13.681 1.00 57.03 334 GLY A N 1
ATOM 2538 C CA . GLY A 1 334 ? 91.821 42.968 14.413 1.00 57.58 334 GLY A CA 1
ATOM 2539 C C . GLY A 1 334 ? 90.845 41.805 14.457 1.00 58.62 334 GLY A C 1
ATOM 2540 O O . GLY A 1 334 ? 91.263 40.653 14.373 1.00 59.21 334 GLY A O 1
ATOM 2541 N N . ASN A 1 335 ? 89.553 42.094 14.605 1.00 59.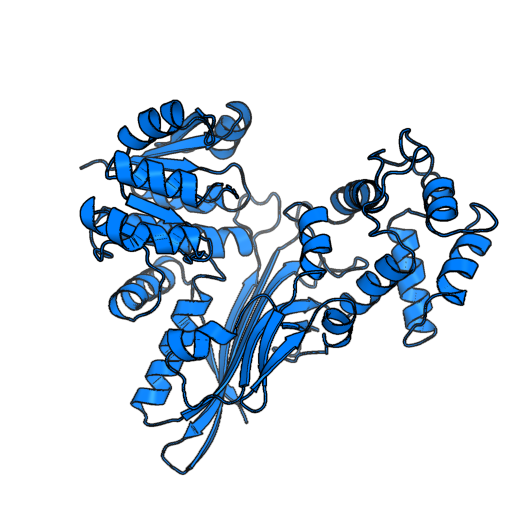17 335 ASN A N 1
ATOM 2542 C CA . ASN A 1 335 ? 88.529 41.047 14.660 1.00 60.40 335 ASN A CA 1
ATOM 2543 C C . ASN A 1 335 ? 87.897 40.816 13.298 1.00 58.08 335 ASN A C 1
ATOM 2544 O O . ASN A 1 335 ? 87.751 41.750 12.510 1.00 58.71 335 ASN A O 1
ATOM 2549 N N . ALA A 1 336 ? 87.503 39.577 13.029 1.00 55.54 336 ALA A N 1
ATOM 2550 C CA . ALA A 1 336 ? 86.848 39.263 11.767 1.00 53.96 336 ALA A CA 1
ATOM 2551 C C . ALA A 1 336 ? 85.538 40.050 11.746 1.00 51.95 336 ALA A C 1
ATOM 2552 O O . ALA A 1 336 ? 85.210 40.723 10.767 1.00 51.00 336 ALA A O 1
ATOM 2554 N N . LEU A 1 337 ? 84.810 39.962 12.855 1.00 50.76 337 LEU A N 1
ATOM 2555 C CA . LEU A 1 337 ? 83.532 40.644 13.022 1.00 49.49 337 LEU A CA 1
ATOM 2556 C C . LEU A 1 337 ? 83.702 42.153 12.907 1.00 49.90 337 LEU A C 1
ATOM 2557 O O . LEU A 1 337 ? 83.000 42.809 12.135 1.00 49.15 337 LEU A O 1
ATOM 2562 N N . ASP A 1 338 ? 84.640 42.695 13.681 1.00 50.30 338 ASP A N 1
ATOM 2563 C CA . ASP A 1 338 ? 84.913 44.127 13.686 1.00 51.93 338 ASP A CA 1
ATOM 2564 C C . ASP A 1 338 ? 85.301 44.628 12.304 1.00 51.23 338 ASP A C 1
ATOM 2565 O O . ASP A 1 338 ? 84.770 45.633 11.826 1.00 51.76 338 ASP A O 1
ATOM 2570 N N . THR A 1 339 ? 86.232 43.928 11.666 1.00 50.02 339 THR A N 1
ATOM 2571 C CA . THR A 1 339 ? 86.683 44.307 10.335 1.00 50.67 339 THR A CA 1
ATOM 2572 C C . THR A 1 339 ? 85.507 44.291 9.363 1.00 49.17 339 THR A C 1
ATOM 2573 O O . THR A 1 339 ? 85.290 45.251 8.619 1.00 49.12 339 THR A O 1
ATOM 2577 N N . LEU A 1 340 ? 84.748 43.198 9.380 1.00 48.06 340 LEU A N 1
ATOM 2578 C CA . LEU A 1 340 ? 83.591 43.065 8.506 1.00 45.89 340 LEU A CA 1
ATOM 2579 C C . LEU A 1 340 ? 82.621 44.214 8.773 1.00 45.12 340 LEU A C 1
ATOM 2580 O O . LEU A 1 340 ? 82.166 44.876 7.847 1.00 45.35 340 LEU A O 1
ATOM 2585 N N . CYS A 1 341 ? 82.325 44.454 10.046 1.00 45.43 341 CYS A N 1
ATOM 2586 C CA . CYS A 1 341 ? 81.406 45.516 10.435 1.00 45.23 341 CYS A CA 1
ATOM 2587 C C . CYS A 1 341 ? 81.773 46.888 9.880 1.00 45.70 341 CYS A C 1
ATOM 2588 O O . CYS A 1 341 ? 80.889 47.658 9.507 1.00 45.72 341 CYS A O 1
ATOM 2591 N N . ALA A 1 342 ? 83.065 47.201 9.824 1.00 44.56 342 ALA A N 1
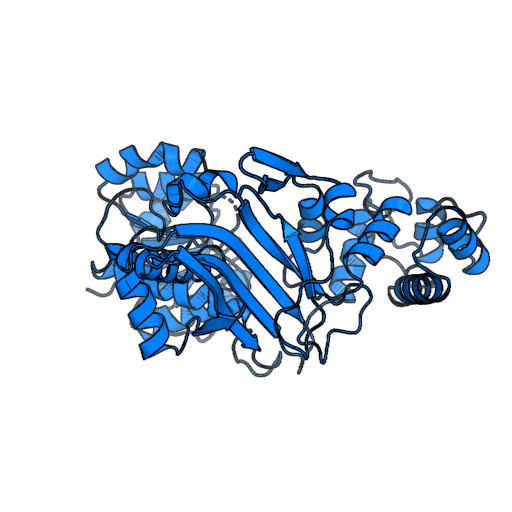ATOM 2592 C CA . ALA A 1 342 ? 83.501 48.491 9.293 1.00 44.59 342 ALA A CA 1
ATOM 2593 C C . ALA A 1 342 ? 83.008 48.626 7.856 1.00 44.75 342 ALA A C 1
ATOM 2594 O O . ALA A 1 342 ? 82.476 49.668 7.455 1.00 43.72 342 ALA A O 1
ATOM 2596 N N . THR A 1 343 ? 83.193 47.561 7.081 1.00 44.15 343 THR A N 1
ATOM 2597 C CA . THR A 1 343 ? 82.753 47.537 5.691 1.00 44.08 343 THR A CA 1
ATOM 2598 C C . THR A 1 343 ? 81.228 47.517 5.645 1.00 44.54 343 THR A C 1
ATOM 2599 O O . THR A 1 343 ? 80.617 48.156 4.788 1.00 45.66 343 THR A O 1
ATOM 2603 N N . LEU A 1 344 ? 80.615 46.780 6.567 1.00 45.10 344 LEU A N 1
ATOM 2604 C CA . LEU A 1 344 ? 79.163 46.713 6.613 1.00 46.99 344 LEU A CA 1
ATOM 2605 C C . LEU A 1 344 ? 78.647 48.128 6.814 1.00 47.42 344 LEU A C 1
ATOM 2606 O O . LEU A 1 344 ? 77.767 48.590 6.089 1.00 45.77 344 LEU A O 1
ATOM 2611 N N . GLU A 1 345 ? 79.210 48.812 7.806 1.00 48.98 345 GLU A N 1
ATOM 2612 C CA . GLU A 1 345 ? 78.817 50.184 8.108 1.00 51.58 345 GLU A CA 1
ATOM 2613 C C . GLU A 1 345 ? 78.840 51.001 6.827 1.00 51.26 345 GLU A C 1
ATOM 2614 O O . GLU A 1 345 ? 77.856 51.634 6.461 1.00 50.99 345 GLU A O 1
ATOM 2620 N N . GLU A 1 346 ? 79.977 50.970 6.144 1.00 51.33 346 GLU A N 1
ATOM 2621 C CA . GLU A 1 346 ? 80.159 51.733 4.918 1.00 51.53 346 GLU A CA 1
ATOM 2622 C C . GLU A 1 346 ? 79.214 51.343 3.780 1.00 50.08 346 GLU A C 1
ATOM 2623 O O . GLU A 1 346 ? 78.629 52.207 3.129 1.00 49.70 346 GLU A O 1
ATOM 2629 N N . LYS A 1 347 ? 79.052 50.044 3.553 1.00 48.78 347 LYS A N 1
ATOM 2630 C CA . LYS A 1 347 ? 78.197 49.559 2.471 1.00 47.11 347 LYS A CA 1
ATOM 2631 C C . LYS A 1 347 ? 76.694 49.520 2.744 1.00 46.03 347 LYS A C 1
ATOM 2632 O O . LYS A 1 347 ? 75.894 49.599 1.812 1.00 45.02 347 LYS A O 1
ATOM 2638 N N . MET A 1 348 ? 76.300 49.409 4.008 1.00 44.19 348 MET A N 1
ATOM 2639 C CA . MET A 1 348 ? 74.884 49.324 4.329 1.00 44.00 348 MET A CA 1
ATOM 2640 C C . MET A 1 348 ? 74.311 50.402 5.244 1.00 43.87 348 MET A C 1
ATOM 2641 O O . MET A 1 348 ? 73.817 50.105 6.328 1.00 42.72 348 MET A O 1
ATOM 2646 N N . GLN A 1 349 ? 74.369 51.652 4.790 1.00 45.83 349 GLN A N 1
ATOM 2647 C CA . GLN A 1 349 ? 73.835 52.790 5.543 1.00 47.68 349 GLN A CA 1
ATOM 2648 C C . GLN A 1 349 ? 72.776 53.458 4.689 1.00 46.69 349 GLN A C 1
ATOM 2649 O O . GLN A 1 349 ? 72.747 53.268 3.478 1.00 45.85 349 GLN A O 1
ATOM 2655 N N . PHE A 1 350 ? 71.916 54.252 5.317 1.00 47.50 350 PHE A N 1
ATOM 2656 C CA . PHE A 1 350 ? 70.894 54.972 4.574 1.00 48.06 350 PHE A CA 1
ATOM 2657 C C . PHE A 1 350 ? 71.595 56.144 3.892 1.00 49.66 350 PHE A C 1
ATOM 2658 O O . PHE A 1 350 ? 72.312 56.902 4.541 1.00 50.61 350 PHE A O 1
ATOM 2666 N N . GLU A 1 351 ? 71.400 56.281 2.586 1.00 50.93 351 GLU A N 1
ATOM 2667 C CA . GLU A 1 351 ? 72.024 57.366 1.838 1.00 52.99 351 GLU A CA 1
ATOM 2668 C C . GLU A 1 351 ? 70.991 58.389 1.375 1.00 52.55 351 GLU A C 1
ATOM 2669 O O . GLU A 1 351 ? 69.791 58.116 1.382 1.00 52.27 351 GLU A O 1
ATOM 2675 N N . GLU A 1 352 ? 71.465 59.567 0.981 1.00 52.04 352 GLU A N 1
ATOM 2676 C CA . GLU A 1 352 ? 70.591 60.648 0.539 1.00 51.53 352 GLU A CA 1
ATOM 2677 C C . GLU A 1 352 ? 69.439 60.184 -0.348 1.00 49.31 352 GLU A C 1
ATOM 2678 O O . GLU A 1 352 ? 69.621 59.371 -1.252 1.00 48.73 352 GLU A O 1
ATOM 2684 N N . GLY A 1 353 ? 68.249 60.706 -0.075 1.00 47.72 353 GLY A N 1
ATOM 2685 C CA . GLY A 1 353 ? 67.084 60.339 -0.858 1.00 46.23 353 GLY A CA 1
ATOM 2686 C C . GLY A 1 353 ? 66.432 59.030 -0.445 1.00 45.51 353 GLY A C 1
ATOM 2687 O O . GLY A 1 353 ? 65.278 58.783 -0.793 1.00 44.94 353 GLY A O 1
ATOM 2688 N N . GLU A 1 354 ? 67.157 58.188 0.290 1.00 43.36 354 GLU A N 1
ATOM 2689 C CA . GLU A 1 354 ? 66.602 56.908 0.729 1.00 42.29 354 GLU A CA 1
ATOM 2690 C C . GLU A 1 354 ? 65.613 57.099 1.873 1.00 40.49 354 GLU A C 1
ATOM 2691 O O . GLU A 1 354 ? 65.718 58.051 2.651 1.00 38.67 354 GLU A O 1
ATOM 2697 N N . ARG A 1 355 ? 64.652 56.184 1.963 1.00 39.48 355 ARG A N 1
ATOM 2698 C CA . ARG A 1 355 ? 63.630 56.233 2.998 1.00 38.11 355 ARG A CA 1
ATOM 2699 C C . ARG A 1 355 ? 63.679 55.078 3.988 1.00 38.98 355 ARG A C 1
ATOM 2700 O O . ARG A 1 355 ? 64.070 53.947 3.666 1.00 36.79 355 ARG A O 1
ATOM 2708 N N . ASP A 1 356 ? 63.226 55.390 5.194 1.00 36.57 356 ASP A N 1
ATOM 2709 C CA . ASP A 1 356 ? 63.165 54.465 6.310 1.00 37.46 356 ASP A CA 1
ATOM 2710 C C . ASP A 1 356 ? 61.794 53.782 6.341 1.00 34.33 356 ASP A C 1
ATOM 2711 O O . ASP A 1 356 ? 60.850 54.271 5.735 1.00 32.37 356 ASP A O 1
ATOM 2716 N N . LEU A 1 357 ? 61.683 52.671 7.062 1.00 32.34 357 LEU A N 1
ATOM 2717 C CA . LEU A 1 357 ? 60.398 51.983 7.185 1.00 31.99 357 LEU A CA 1
ATOM 2718 C C . LEU A 1 357 ? 60.203 51.284 8.526 1.00 30.96 357 LEU A C 1
ATOM 2719 O O . LEU A 1 357 ? 61.031 50.474 8.952 1.00 32.32 357 LEU A O 1
ATOM 2724 N N . VAL A 1 358 ? 59.101 51.599 9.192 1.00 27.28 358 VAL A N 1
ATOM 2725 C CA . VAL A 1 358 ? 58.794 50.958 10.454 1.00 26.94 358 VAL A CA 1
ATOM 2726 C C . VAL A 1 358 ? 57.491 50.177 10.300 1.00 26.37 358 VAL A C 1
ATOM 2727 O O . VAL A 1 358 ? 56.483 50.734 9.856 1.00 24.77 358 VAL A O 1
ATOM 2731 N N . MET A 1 359 ? 57.542 48.888 10.631 1.00 22.49 359 MET A N 1
ATOM 2732 C CA . MET A 1 359 ? 56.370 48.018 10.591 1.00 23.59 359 MET A CA 1
ATOM 2733 C C . MET A 1 359 ? 56.181 47.448 11.985 1.00 24.63 359 MET A C 1
ATOM 2734 O O . MET A 1 359 ? 57.076 46.788 12.521 1.00 24.86 359 MET A O 1
ATOM 2739 N N . LEU A 1 360 ? 55.023 47.709 12.573 1.00 23.93 360 LEU A N 1
ATOM 2740 C CA . LEU A 1 360 ? 54.716 47.190 13.901 1.00 27.16 360 LEU A CA 1
ATOM 2741 C C . LEU A 1 360 ? 53.355 46.528 13.830 1.00 26.97 360 LEU A C 1
ATOM 2742 O O . LEU A 1 360 ? 52.388 47.158 13.406 1.00 26.50 360 LEU A O 1
ATOM 2747 N N . GLN A 1 361 ? 53.268 45.255 14.202 1.00 26.04 361 GLN A N 1
ATOM 2748 C CA . GLN A 1 361 ? 51.962 44.611 14.185 1.00 26.71 361 GLN A CA 1
ATOM 2749 C C . GLN A 1 361 ? 51.700 43.590 15.274 1.00 27.22 361 GLN A C 1
ATOM 2750 O O . GLN A 1 361 ? 52.432 42.609 15.414 1.00 25.41 361 GLN A O 1
ATOM 2756 N N . HIS A 1 362 ? 50.630 43.837 16.022 1.00 27.14 362 HIS A N 1
ATOM 2757 C CA . HIS A 1 362 ? 50.174 42.943 17.077 1.00 27.39 362 HIS A CA 1
ATOM 2758 C C . HIS A 1 362 ? 49.139 42.041 16.405 1.00 27.92 362 HIS A C 1
ATOM 2759 O O . HIS A 1 362 ? 48.407 42.485 15.519 1.00 26.68 362 HIS A O 1
ATOM 2766 N N . LYS A 1 363 ? 49.069 40.788 16.836 1.00 28.78 363 LYS A N 1
ATOM 2767 C CA . LYS A 1 363 ? 48.092 39.855 16.288 1.00 30.29 363 LYS A CA 1
ATOM 2768 C C . LYS A 1 363 ? 47.462 39.104 17.460 1.00 29.62 363 LYS A C 1
ATOM 2769 O O . LYS A 1 363 ? 48.174 38.591 18.327 1.00 28.70 363 LYS A O 1
ATOM 2775 N N . PHE A 1 364 ? 46.131 39.054 17.487 1.00 29.39 364 PHE A N 1
ATOM 2776 C CA . PHE A 1 364 ? 45.402 38.390 18.567 1.00 30.50 364 PHE A CA 1
ATOM 2777 C C . PHE A 1 364 ? 44.407 37.344 18.058 1.00 32.69 364 PHE A C 1
ATOM 2778 O O . PHE A 1 364 ? 43.461 37.691 17.350 1.00 32.83 364 PHE A O 1
ATOM 2786 N N . GLU A 1 365 ? 44.615 36.073 18.396 1.00 34.50 365 GLU A N 1
ATOM 2787 C CA . GLU A 1 365 ? 43.651 35.043 18.000 1.00 35.17 365 GLU A CA 1
ATOM 2788 C C . GLU A 1 365 ? 42.714 35.007 19.197 1.00 36.19 365 GLU A C 1
ATOM 2789 O O . GLU A 1 365 ? 43.114 34.667 20.317 1.00 35.03 365 GLU A O 1
ATOM 2795 N N . ILE A 1 366 ? 41.464 35.374 18.946 1.00 35.69 366 ILE A N 1
ATOM 2796 C CA . ILE A 1 366 ? 40.460 35.493 19.986 1.00 37.26 366 ILE A CA 1
ATOM 2797 C C . ILE A 1 366 ? 39.312 34.485 19.974 1.00 38.69 366 ILE A C 1
ATOM 2798 O O . ILE A 1 366 ? 38.853 34.053 18.916 1.00 37.26 366 ILE A O 1
ATOM 2803 N N . GLU A 1 367 ? 38.860 34.118 21.168 1.00 40.85 367 GLU A N 1
ATOM 2804 C CA . GLU A 1 367 ? 37.712 33.231 21.311 1.00 43.00 367 GLU A CA 1
ATOM 2805 C C . GLU A 1 367 ? 36.661 34.155 21.909 1.00 42.92 367 GLU A C 1
ATOM 2806 O O . GLU A 1 367 ? 36.770 34.564 23.064 1.00 42.05 367 GLU A O 1
ATOM 2812 N N . ASN A 1 368 ? 35.659 34.496 21.110 1.00 43.43 368 ASN A N 1
ATOM 2813 C CA . ASN A 1 368 ? 34.610 35.407 21.541 1.00 45.76 368 ASN A CA 1
ATOM 2814 C C . ASN A 1 368 ? 33.627 34.844 22.558 1.00 47.10 368 ASN A C 1
ATOM 2815 O O . ASN A 1 368 ? 33.536 33.629 22.762 1.00 45.90 368 ASN A O 1
ATOM 2820 N N . LYS A 1 369 ? 32.896 35.757 23.193 1.00 47.81 369 LYS A N 1
ATOM 2821 C CA . LYS A 1 369 ? 31.909 35.412 24.204 1.00 49.92 369 LYS A CA 1
ATOM 2822 C C . LYS A 1 369 ? 30.923 34.392 23.650 1.00 50.23 369 LYS A C 1
ATOM 2823 O O . LYS A 1 369 ? 30.491 33.492 24.364 1.00 50.56 369 LYS A O 1
ATOM 2829 N N . ASP A 1 370 ? 30.578 34.530 22.373 1.00 51.75 370 ASP A N 1
ATOM 2830 C CA . ASP A 1 370 ? 29.642 33.608 21.733 1.00 52.80 370 ASP A CA 1
ATOM 2831 C C . ASP A 1 370 ? 30.301 32.282 21.374 1.00 52.37 370 ASP A C 1
ATOM 2832 O O . ASP A 1 370 ? 29.707 31.459 20.684 1.00 52.80 370 ASP A O 1
ATOM 2837 N N . GLY A 1 371 ? 31.525 32.076 21.852 1.00 52.39 371 GLY A N 1
ATOM 2838 C CA . GLY A 1 371 ? 32.235 30.845 21.554 1.00 51.01 371 GLY A CA 1
ATOM 2839 C C . GLY A 1 371 ? 32.954 30.902 20.218 1.00 50.65 371 GLY A C 1
ATOM 2840 O O . GLY A 1 371 ? 33.914 30.166 19.994 1.00 51.08 371 GLY A O 1
ATOM 2841 N N . SER A 1 372 ? 32.486 31.771 19.325 1.00 49.19 372 SER A N 1
ATOM 2842 C CA . SER A 1 372 ? 33.101 31.929 18.009 1.00 49.44 372 SER A CA 1
ATOM 2843 C C . SER A 1 372 ? 34.554 32.355 18.165 1.00 47.30 372 SER A C 1
ATOM 2844 O O . SER A 1 372 ? 35.008 32.659 19.267 1.00 46.89 372 SER A O 1
ATOM 2847 N N . ARG A 1 373 ? 35.274 32.390 17.053 1.00 46.13 373 ARG A N 1
ATOM 2848 C CA . ARG A 1 373 ? 36.673 32.785 17.079 1.00 44.84 373 ARG A CA 1
ATOM 2849 C C . ARG A 1 373 ? 36.955 33.845 16.036 1.00 43.11 373 ARG A C 1
ATOM 2850 O O . ARG A 1 373 ? 36.201 34.011 15.078 1.00 41.49 373 ARG A O 1
ATOM 2858 N N . GLU A 1 374 ? 38.049 34.568 16.235 1.00 41.30 374 GLU A N 1
ATOM 2859 C CA . GLU A 1 374 ? 38.453 35.601 15.300 1.00 40.89 374 GLU A CA 1
ATOM 2860 C C . GLU A 1 374 ? 39.904 35.983 15.517 1.00 39.97 374 GLU A C 1
ATOM 2861 O O . GLU A 1 374 ? 40.472 35.763 16.597 1.00 37.89 374 GLU A O 1
ATOM 2867 N N . THR A 1 375 ? 40.500 36.539 14.470 1.00 38.19 375 THR A N 1
ATOM 2868 C CA . THR A 1 375 ? 41.876 36.992 14.515 1.00 37.65 375 THR A CA 1
ATOM 2869 C C . THR A 1 375 ? 41.851 38.487 14.219 1.00 38.49 375 THR A C 1
ATOM 2870 O O . THR A 1 375 ? 41.287 38.926 13.216 1.00 38.56 375 THR A O 1
ATOM 2874 N N . ARG A 1 376 ? 42.450 39.264 15.110 1.00 36.95 376 ARG A N 1
ATOM 2875 C CA . ARG A 1 376 ? 42.484 40.709 14.962 1.00 37.30 376 ARG A CA 1
ATOM 2876 C C . ARG A 1 376 ? 43.920 41.209 14.973 1.00 34.87 376 ARG A C 1
ATOM 2877 O O . ARG A 1 376 ? 44.781 40.629 15.632 1.00 33.81 376 ARG A O 1
ATOM 2885 N N . THR A 1 377 ? 44.183 42.280 14.236 1.00 33.34 377 THR A N 1
ATOM 2886 C CA . THR A 1 377 ? 45.519 42.857 14.210 1.00 30.97 377 THR A CA 1
ATOM 2887 C C . THR A 1 377 ? 45.446 44.327 14.578 1.00 30.30 377 THR A C 1
ATOM 2888 O O . THR A 1 377 ? 44.387 44.946 14.491 1.00 31.51 377 THR A O 1
ATOM 2892 N N . SER A 1 378 ? 46.579 44.861 15.016 1.00 28.36 378 SER A N 1
ATOM 2893 C CA . SER A 1 378 ? 46.727 46.267 15.372 1.00 29.98 378 SER A CA 1
ATOM 2894 C C . SER A 1 378 ? 48.048 46.586 14.688 1.00 28.25 378 SER A C 1
ATOM 2895 O O . SER A 1 378 ? 49.097 46.063 15.076 1.00 27.90 378 SER A O 1
ATOM 2898 N N . SER A 1 379 ? 47.998 47.426 13.660 1.00 27.31 379 SER A N 1
ATOM 2899 C CA . SER A 1 379 ? 49.189 47.721 12.887 1.00 26.86 379 SER A CA 1
ATOM 2900 C C . SER A 1 379 ? 49.556 49.192 12.744 1.00 26.04 379 SER A C 1
ATOM 2901 O O . SER A 1 379 ? 48.705 50.069 12.848 1.00 26.00 379 SER A O 1
ATOM 2904 N N . LEU A 1 380 ? 50.842 49.420 12.491 1.00 26.46 380 LEU A N 1
ATOM 2905 C CA . LEU A 1 380 ? 51.414 50.739 12.247 1.00 24.95 380 LEU A CA 1
ATOM 2906 C C . LEU A 1 380 ? 52.526 50.525 11.225 1.00 26.51 380 LEU A C 1
ATOM 2907 O O . LEU A 1 380 ? 53.446 49.725 11.432 1.00 26.81 380 LEU A O 1
ATOM 2912 N N . CYS A 1 381 ? 52.414 51.204 10.090 1.00 26.68 381 CYS A N 1
ATOM 2913 C CA . CYS A 1 381 ? 53.414 51.093 9.035 1.00 27.54 381 CYS A CA 1
ATOM 2914 C C . CYS A 1 381 ? 53.720 52.514 8.599 1.00 28.73 381 CYS A C 1
ATOM 2915 O O . CYS A 1 381 ? 52.841 53.222 8.112 1.00 29.71 381 CYS A O 1
ATOM 2918 N N . GLU A 1 382 ? 54.962 52.935 8.780 1.00 30.72 382 GLU A N 1
ATOM 2919 C CA . GLU A 1 382 ? 55.329 54.301 8.430 1.00 31.28 382 GLU A CA 1
ATOM 2920 C C . GLU A 1 382 ? 56.699 54.420 7.783 1.00 29.72 382 GLU A C 1
ATOM 2921 O O . GLU A 1 382 ? 57.653 53.760 8.192 1.00 28.32 382 GLU A O 1
ATOM 2927 N N . TYR A 1 383 ? 56.778 55.265 6.759 1.00 29.72 383 TYR A N 1
ATOM 2928 C CA . TYR A 1 383 ? 58.022 55.518 6.038 1.00 31.07 383 TYR A CA 1
ATOM 2929 C C . TYR A 1 383 ? 58.652 56.806 6.546 1.00 29.86 383 TYR A C 1
ATOM 2930 O O . TYR A 1 383 ? 57.949 57.744 6.909 1.00 29.79 383 TYR A O 1
ATOM 2939 N N . GLY A 1 384 ? 59.974 56.860 6.546 1.00 28.34 384 GLY A N 1
ATOM 2940 C CA . GLY A 1 384 ? 60.643 58.066 6.987 1.00 31.27 384 GLY A CA 1
ATOM 2941 C C . GLY A 1 384 ? 60.811 59.046 5.837 1.00 32.22 384 GLY A C 1
ATOM 2942 O O . GLY A 1 384 ? 60.503 58.737 4.684 1.00 29.44 384 GLY A O 1
ATOM 2943 N N . ALA A 1 385 ? 61.290 60.243 6.153 1.00 33.78 385 ALA A N 1
ATOM 2944 C CA . ALA A 1 385 ? 61.522 61.252 5.133 1.00 33.72 385 ALA A CA 1
ATOM 2945 C C . ALA A 1 385 ? 62.865 60.925 4.495 1.00 35.29 385 ALA A C 1
ATOM 2946 O O . ALA A 1 385 ? 63.762 60.392 5.154 1.00 35.03 385 ALA A O 1
ATOM 2948 N N . PRO A 1 386 ? 63.025 61.240 3.205 1.00 35.84 386 PRO A N 1
ATOM 2949 C CA . PRO A 1 386 ? 64.282 60.959 2.510 1.00 37.19 386 PRO A CA 1
ATOM 2950 C C . PRO A 1 386 ? 65.466 61.531 3.271 1.00 38.64 386 PRO A C 1
ATOM 2951 O O . PRO A 1 386 ? 65.378 62.623 3.838 1.00 37.89 386 PRO A O 1
ATOM 2955 N N . ILE A 1 387 ? 66.568 60.790 3.300 1.00 39.88 387 ILE A N 1
ATOM 2956 C CA . ILE A 1 387 ? 67.762 61.279 3.972 1.00 41.60 387 ILE A CA 1
ATOM 2957 C C . ILE A 1 387 ? 68.107 62.579 3.252 1.00 42.58 387 ILE A C 1
ATOM 2958 O O . ILE A 1 387 ? 67.894 62.695 2.044 1.00 42.25 387 ILE A O 1
ATOM 2963 N N . GLY A 1 388 ? 68.613 63.560 3.988 1.00 44.07 388 GLY A N 1
ATOM 2964 C CA . GLY A 1 388 ? 68.980 64.819 3.366 1.00 45.84 388 GLY A CA 1
ATOM 2965 C C . GLY A 1 388 ? 67.834 65.788 3.144 1.00 47.58 388 GLY A C 1
ATOM 2966 O O . GLY A 1 388 ? 68.062 66.938 2.764 1.00 48.58 388 GLY A O 1
ATOM 2967 N N . SER A 1 389 ? 66.604 65.341 3.367 1.00 47.72 389 SER A N 1
ATOM 2968 C CA . SER A 1 389 ? 65.450 66.212 3.184 1.00 48.07 389 SER A CA 1
ATOM 2969 C C . SER A 1 389 ? 65.222 67.049 4.441 1.00 47.76 389 SER A C 1
ATOM 2970 O O . SER A 1 389 ? 64.439 67.993 4.431 1.00 48.49 389 SER A O 1
ATOM 2973 N N . GLY A 1 390 ? 65.906 66.692 5.526 1.00 47.94 390 GLY A N 1
ATOM 2974 C CA . GLY A 1 390 ? 65.745 67.422 6.771 1.00 46.24 390 GLY A CA 1
ATOM 2975 C C . GLY A 1 390 ? 64.607 66.909 7.642 1.00 45.18 390 GLY A C 1
ATOM 2976 O O . GLY A 1 390 ? 64.519 67.267 8.813 1.00 45.23 390 GLY A O 1
ATOM 2977 N N . GLY A 1 391 ? 63.731 66.083 7.075 1.00 43.09 391 GLY A N 1
ATOM 2978 C CA . GLY A 1 391 ? 62.624 65.530 7.842 1.00 42.04 391 GLY A CA 1
ATOM 2979 C C . GLY A 1 391 ? 63.083 64.385 8.736 1.00 40.34 391 GLY A C 1
ATOM 2980 O O . GLY A 1 391 ? 64.266 64.046 8.744 1.00 41.06 391 GLY A O 1
ATOM 2981 N N . TYR A 1 392 ? 62.161 63.781 9.483 1.00 37.36 392 TYR A N 1
ATOM 2982 C CA . TYR A 1 392 ? 62.516 62.680 10.381 1.00 35.66 392 TYR A CA 1
ATOM 2983 C C . TYR A 1 392 ? 62.414 61.306 9.735 1.00 33.30 392 TYR A C 1
ATOM 2984 O O . TYR A 1 392 ? 61.577 61.081 8.868 1.00 32.67 392 TYR A O 1
ATOM 2993 N N . SER A 1 393 ? 63.266 60.383 10.170 1.00 33.08 393 SER A N 1
ATOM 2994 C CA . SER A 1 393 ? 63.189 59.019 9.666 1.00 31.41 393 SER A CA 1
ATOM 2995 C C . SER A 1 393 ? 62.016 58.454 10.468 1.00 30.02 393 SER A C 1
ATOM 2996 O O . SER A 1 393 ? 61.605 59.049 11.469 1.00 27.64 393 SER A O 1
ATOM 2999 N N . ALA A 1 394 ? 61.453 57.333 10.033 1.00 27.97 394 ALA A N 1
ATOM 3000 C CA . ALA A 1 394 ? 60.324 56.765 10.754 1.00 27.30 394 ALA A CA 1
ATOM 3001 C C . ALA A 1 394 ? 60.742 56.344 12.152 1.00 26.18 394 ALA A C 1
ATOM 3002 O O . ALA A 1 394 ? 60.016 56.562 13.111 1.00 25.17 394 ALA A O 1
ATOM 3004 N N . MET A 1 395 ? 61.921 55.746 12.261 1.00 26.96 395 MET A N 1
ATOM 3005 C CA . MET A 1 395 ? 62.410 55.287 13.554 1.00 29.79 395 MET A CA 1
ATOM 3006 C C . MET A 1 395 ? 62.629 56.437 14.530 1.00 29.57 395 MET A C 1
ATOM 3007 O O . MET A 1 395 ? 62.248 56.352 15.692 1.00 27.15 395 MET A O 1
ATOM 3012 N N . ALA A 1 396 ? 63.246 57.510 14.049 1.00 28.88 396 ALA A N 1
ATOM 3013 C CA . ALA A 1 396 ? 63.514 58.667 14.889 1.00 28.62 396 ALA A CA 1
ATOM 3014 C C . ALA A 1 396 ? 62.212 59.269 15.404 1.00 28.26 396 ALA A C 1
ATOM 3015 O O . ALA A 1 396 ? 62.078 59.572 16.588 1.00 27.79 396 ALA A O 1
ATOM 3017 N N . LYS A 1 397 ? 61.244 59.425 14.512 1.00 29.00 397 LYS A N 1
ATOM 3018 C CA . LYS A 1 397 ? 59.957 59.997 14.887 1.00 29.30 397 LYS A CA 1
ATOM 3019 C C . LYS A 1 397 ? 59.193 59.138 15.902 1.00 28.19 397 LYS A C 1
ATOM 3020 O O . LYS A 1 397 ? 58.742 59.628 16.943 1.00 26.85 397 LYS A O 1
ATOM 3026 N N . LEU A 1 398 ? 59.058 57.854 15.594 1.00 27.29 398 LEU A N 1
ATOM 3027 C CA . LEU A 1 398 ? 58.310 56.936 16.447 1.00 26.68 398 LEU A CA 1
ATOM 3028 C C . LEU A 1 398 ? 58.940 56.612 17.808 1.00 26.40 398 LEU A C 1
ATOM 3029 O O . LEU A 1 398 ? 58.260 56.112 18.706 1.00 26.33 398 LEU A O 1
ATOM 3034 N N . VAL A 1 399 ? 60.232 56.884 17.961 1.00 26.68 399 VAL A N 1
ATOM 3035 C CA . VAL A 1 399 ? 60.891 56.663 19.243 1.00 27.66 399 VAL A CA 1
ATOM 3036 C C . VAL A 1 399 ? 60.934 58.004 19.973 1.00 28.28 399 VAL A C 1
ATOM 3037 O O . VAL A 1 399 ? 60.559 58.102 21.144 1.00 26.36 399 VAL A O 1
ATOM 3041 N N . GLY A 1 400 ? 61.390 59.029 19.253 1.00 28.23 400 GLY A N 1
ATOM 3042 C CA . GLY A 1 400 ? 61.539 60.360 19.815 1.00 28.32 400 GLY A CA 1
ATOM 3043 C C . GLY A 1 400 ? 60.296 61.131 20.210 1.00 29.18 400 GLY A C 1
ATOM 3044 O O . GLY A 1 400 ? 60.304 61.831 21.227 1.00 29.50 400 GLY A O 1
ATOM 3045 N N . VAL A 1 401 ? 59.225 61.030 19.429 1.00 27.74 401 VAL A N 1
ATOM 3046 C CA . VAL A 1 401 ? 58.018 61.761 19.775 1.00 26.73 401 VAL A CA 1
ATOM 3047 C C . VAL A 1 401 ? 57.327 61.184 21.013 1.00 27.40 401 VAL A C 1
ATOM 3048 O O . VAL A 1 401 ? 56.933 61.935 21.901 1.00 26.47 401 VAL A O 1
ATOM 3052 N N . PRO A 1 402 ? 57.146 59.848 21.081 1.00 27.52 402 PRO A N 1
ATOM 3053 C CA . PRO A 1 402 ? 56.499 59.290 22.274 1.00 26.79 402 PRO A CA 1
ATOM 3054 C C . PRO A 1 402 ? 57.260 59.687 23.538 1.00 26.87 402 PRO A C 1
ATOM 3055 O O . PRO A 1 402 ? 56.666 59.985 24.574 1.00 28.14 402 PRO A O 1
ATOM 3059 N N . CYS A 1 403 ? 58.582 59.694 23.432 1.00 27.85 403 CYS A N 1
ATOM 3060 C CA . CYS A 1 403 ? 59.445 60.053 24.548 1.00 28.96 403 CYS A CA 1
ATOM 3061 C C . CYS A 1 403 ? 59.199 61.511 24.964 1.00 28.56 403 CYS A C 1
ATOM 3062 O O . CYS A 1 403 ? 59.052 61.813 26.153 1.00 24.90 403 CYS A O 1
ATOM 3065 N N . A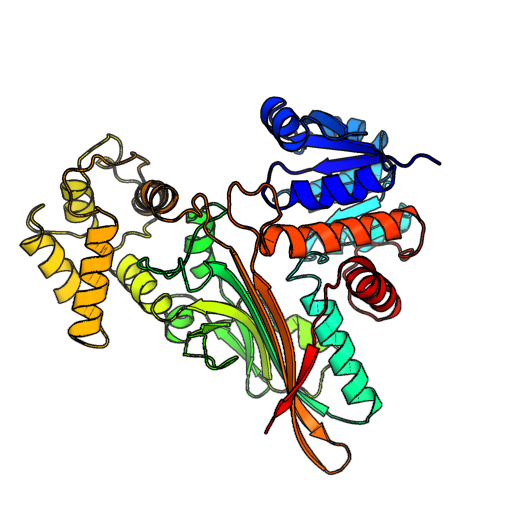LA A 1 404 ? 59.150 62.401 23.973 1.00 28.03 404 ALA A N 1
ATOM 3066 C CA . ALA A 1 404 ? 58.917 63.828 24.217 1.00 30.39 404 ALA A CA 1
ATOM 3067 C C . ALA A 1 404 ? 57.557 64.049 24.870 1.00 28.85 404 ALA A C 1
ATOM 3068 O O . ALA A 1 404 ? 57.413 64.867 25.789 1.00 31.55 404 ALA A O 1
ATOM 3070 N N . VAL A 1 405 ? 56.552 63.318 24.403 1.00 27.33 405 VAL A N 1
ATOM 3071 C CA . VAL A 1 405 ? 55.232 63.452 24.982 1.00 26.01 405 VAL A CA 1
ATOM 3072 C C . VAL A 1 405 ? 55.255 63.026 26.446 1.00 26.20 405 VAL A C 1
ATOM 3073 O O . VAL A 1 405 ? 54.700 63.715 27.296 1.00 26.21 405 VAL A O 1
ATOM 3077 N N . ALA A 1 406 ? 55.901 61.898 26.745 1.00 25.23 406 ALA A N 1
ATOM 3078 C CA . ALA A 1 406 ? 55.972 61.423 28.126 1.00 24.37 406 ALA A CA 1
ATOM 3079 C C . ALA A 1 406 ? 56.653 62.480 28.997 1.00 23.70 406 ALA A C 1
ATOM 3080 O O . ALA A 1 406 ? 56.221 62.744 30.117 1.00 26.02 406 ALA A O 1
ATOM 3082 N N . VAL A 1 407 ? 57.725 63.071 28.479 1.00 23.83 407 VAL A N 1
ATOM 3083 C CA . VAL A 1 407 ? 58.449 64.101 29.215 1.00 23.95 407 VAL A CA 1
ATOM 3084 C C . VAL A 1 407 ? 57.511 65.251 29.565 1.00 24.71 407 VAL A C 1
ATOM 3085 O O . VAL A 1 407 ? 57.497 65.728 30.693 1.00 24.85 407 VAL A O 1
ATOM 3089 N N . LYS A 1 408 ? 56.700 65.678 28.607 1.00 26.84 408 LYS A N 1
ATOM 3090 C CA . LYS A 1 408 ? 55.783 66.781 28.865 1.00 27.09 408 LYS A CA 1
ATOM 3091 C C . LYS A 1 408 ? 54.734 66.412 29.905 1.00 26.18 408 LYS A C 1
ATOM 3092 O O . LYS A 1 408 ? 54.337 67.243 30.720 1.00 25.18 408 LYS A O 1
ATOM 3098 N N . PHE A 1 409 ? 54.303 65.154 29.896 1.00 24.90 409 PHE A N 1
ATOM 3099 C CA . PHE A 1 409 ? 53.291 64.702 30.840 1.00 24.16 409 PHE A CA 1
ATOM 3100 C C . PHE A 1 409 ? 53.816 64.557 32.264 1.00 24.34 409 PHE A C 1
ATOM 3101 O O . PHE A 1 409 ? 53.083 64.784 33.225 1.00 25.83 409 PHE A O 1
ATOM 3109 N N . VAL A 1 410 ? 55.075 64.163 32.409 1.00 26.48 410 VAL A N 1
ATOM 3110 C CA . VAL A 1 410 ? 55.641 64.038 33.743 1.00 27.27 410 VAL A CA 1
ATOM 3111 C C . VAL A 1 410 ? 55.880 65.449 34.285 1.00 27.90 410 VAL A C 1
ATOM 3112 O O . VAL A 1 410 ? 55.685 65.701 35.470 1.00 28.04 410 VAL A O 1
ATOM 3116 N N . LEU A 1 411 ? 56.283 66.370 33.411 1.00 30.82 411 LEU A N 1
ATOM 3117 C CA . LEU A 1 411 ? 56.525 67.758 33.820 1.00 31.58 411 LEU A CA 1
ATOM 3118 C C . LEU A 1 411 ? 55.259 68.528 34.200 1.00 31.59 411 LEU A C 1
ATOM 3119 O O . LEU A 1 411 ? 55.308 69.384 35.086 1.00 32.69 411 LEU A O 1
ATOM 3124 N N . ASP A 1 412 ? 54.131 68.243 33.548 1.00 32.66 412 ASP A N 1
ATOM 3125 C CA . ASP A 1 412 ? 52.898 68.965 33.875 1.00 33.16 412 ASP A CA 1
ATOM 3126 C C . ASP A 1 412 ? 51.963 68.209 34.805 1.00 33.84 412 ASP A C 1
ATOM 3127 O O . ASP A 1 412 ? 50.924 68.734 35.210 1.00 33.97 412 ASP A O 1
ATOM 3132 N N . GLY A 1 413 ? 52.328 66.978 35.146 1.00 33.08 413 GLY A N 1
ATOM 3133 C CA . GLY A 1 413 ? 51.510 66.209 36.065 1.00 30.32 413 GLY A CA 1
ATOM 3134 C C . GLY A 1 413 ? 50.542 65.214 35.459 1.00 31.08 413 GLY A C 1
ATOM 3135 O O . GLY A 1 413 ? 49.855 64.499 36.191 1.00 31.70 413 GLY A O 1
ATOM 3136 N N . THR A 1 414 ? 50.476 65.152 34.136 1.00 30.08 414 THR A N 1
ATOM 3137 C CA . THR A 1 414 ? 49.571 64.213 33.495 1.00 30.81 414 THR A CA 1
ATOM 3138 C C . THR A 1 414 ? 49.931 62.796 33.931 1.00 30.82 414 THR A C 1
ATOM 3139 O O . THR A 1 414 ? 49.049 61.959 34.129 1.00 30.92 414 THR A O 1
ATOM 3143 N N . ILE A 1 415 ? 51.228 62.531 34.052 1.00 29.20 415 ILE A N 1
ATOM 3144 C CA . ILE A 1 415 ? 51.716 61.240 34.545 1.00 31.08 415 ILE A CA 1
ATOM 3145 C C . ILE A 1 415 ? 52.275 61.603 35.927 1.00 31.57 415 ILE A C 1
ATOM 3146 O O . ILE A 1 415 ? 53.328 62.237 36.036 1.00 31.46 415 ILE A O 1
ATOM 3151 N N . SER A 1 416 ? 51.567 61.216 36.980 1.00 31.72 416 SER A N 1
ATOM 3152 C CA . SER A 1 416 ? 51.995 61.568 38.325 1.00 32.22 416 SER A CA 1
ATOM 3153 C C . SER A 1 416 ? 52.372 60.420 39.243 1.00 32.76 416 SER A C 1
ATOM 3154 O O . SER A 1 416 ? 52.779 60.660 40.378 1.00 31.13 416 SER A O 1
ATOM 3157 N N . ASP A 1 417 ? 52.221 59.181 38.787 1.00 31.66 417 ASP A N 1
ATOM 3158 C CA . ASP A 1 417 ? 52.591 58.052 39.634 1.00 32.28 417 ASP A CA 1
ATOM 3159 C C . ASP A 1 417 ? 54.092 58.120 39.884 1.00 31.00 417 ASP A C 1
ATOM 3160 O O . ASP A 1 417 ? 54.862 58.388 38.969 1.00 31.64 417 ASP A O 1
ATOM 3165 N N . ARG A 1 418 ? 54.506 57.889 41.123 1.00 31.42 418 ARG A N 1
ATOM 3166 C CA . ARG A 1 418 ? 55.921 57.936 41.461 1.00 33.16 418 ARG A CA 1
ATOM 3167 C C . ARG A 1 418 ? 56.504 56.519 41.399 1.00 33.03 418 ARG A C 1
ATOM 3168 O O . ARG A 1 418 ? 55.769 55.526 41.486 1.00 31.20 418 ARG A O 1
ATOM 3176 N N . GLY A 1 419 ? 57.819 56.427 41.241 1.00 31.25 419 GLY A N 1
ATOM 3177 C CA . GLY A 1 419 ? 58.453 55.124 41.174 1.00 31.48 419 GLY A CA 1
ATOM 3178 C C . GLY A 1 419 ? 58.989 54.810 39.790 1.00 31.10 419 GLY A C 1
ATOM 3179 O O . GLY A 1 419 ? 59.143 55.706 38.963 1.00 30.25 419 GLY A O 1
ATOM 3180 N N . VAL A 1 420 ? 59.283 53.535 39.544 1.00 30.26 420 VAL A N 1
ATOM 3181 C CA . VAL A 1 420 ? 59.818 53.088 38.259 1.00 30.64 420 VAL A CA 1
ATOM 3182 C C . VAL A 1 420 ? 58.646 52.537 37.459 1.00 31.49 420 VAL A C 1
ATOM 3183 O O . VAL A 1 420 ? 58.096 51.485 37.784 1.00 33.70 420 VAL A O 1
ATOM 3187 N N . LEU A 1 421 ? 58.272 53.248 36.403 1.00 31.96 421 LEU A N 1
ATOM 3188 C CA . LEU A 1 421 ? 57.116 52.860 35.608 1.00 28.93 421 LEU A CA 1
ATOM 3189 C C . LEU A 1 421 ? 57.354 52.479 34.160 1.00 27.70 421 LEU A C 1
ATOM 3190 O O . LEU A 1 421 ? 58.432 52.681 33.599 1.00 27.57 421 LEU A O 1
ATOM 3195 N N . ALA A 1 422 ? 56.299 51.927 33.574 1.00 26.39 422 ALA A N 1
ATOM 3196 C CA . ALA A 1 422 ? 56.251 51.551 32.167 1.00 27.43 422 ALA A CA 1
ATOM 3197 C C . ALA A 1 422 ? 54.801 51.833 31.772 1.00 25.77 422 ALA A C 1
ATOM 3198 O O . ALA A 1 422 ? 53.926 51.909 32.635 1.00 26.65 422 ALA A O 1
ATOM 3200 N N . PRO A 1 423 ? 54.525 52.002 30.470 1.00 26.52 423 PRO A N 1
ATOM 3201 C CA . PRO A 1 423 ? 53.150 52.278 30.038 1.00 27.43 423 PRO A CA 1
ATOM 3202 C C . PRO A 1 423 ? 52.355 50.978 30.122 1.00 26.21 423 PRO A C 1
ATOM 3203 O O . PRO A 1 423 ? 52.069 50.360 29.106 1.00 26.33 423 PRO A O 1
ATOM 3207 N N . MET A 1 424 ? 51.991 50.582 31.334 1.00 29.53 424 MET A N 1
ATOM 3208 C CA . MET A 1 424 ? 51.286 49.317 31.549 1.00 30.33 424 MET A CA 1
ATOM 3209 C C . MET A 1 424 ? 49.818 49.373 31.954 1.00 29.70 424 MET A C 1
ATOM 3210 O O . MET A 1 424 ? 49.280 48.368 32.410 1.00 29.47 424 MET A O 1
ATOM 3215 N N . ASN A 1 425 ? 49.162 50.521 31.794 1.00 27.76 425 ASN A N 1
ATOM 3216 C CA . ASN A 1 425 ? 47.747 50.638 32.156 1.00 29.29 425 ASN A CA 1
ATOM 3217 C C . ASN A 1 425 ? 47.118 51.879 31.533 1.00 29.16 425 ASN A C 1
ATOM 3218 O O . ASN A 1 425 ? 47.825 52.804 31.124 1.00 31.03 425 ASN A O 1
ATOM 3223 N N . SER A 1 426 ? 45.792 51.902 31.468 1.00 30.00 426 SER A N 1
ATOM 3224 C CA . SER A 1 426 ? 45.087 53.014 30.834 1.00 29.17 426 SER A CA 1
ATOM 3225 C C . SER A 1 426 ? 45.262 54.372 31.498 1.00 27.92 426 SER A C 1
ATOM 3226 O O . SER A 1 426 ? 45.143 55.402 30.830 1.00 29.87 426 SER A O 1
ATOM 3229 N N . LYS A 1 427 ? 45.539 54.384 32.799 1.00 26.85 427 LYS A N 1
ATOM 3230 C CA . LYS A 1 427 ? 45.739 55.645 33.518 1.00 28.28 427 LYS A CA 1
ATOM 3231 C C . LYS A 1 427 ? 46.882 56.419 32.861 1.00 28.16 427 LYS A C 1
ATOM 3232 O O . LYS A 1 427 ? 46.828 57.639 32.714 1.00 26.89 427 LYS A O 1
ATOM 3238 N N . ILE A 1 428 ? 47.915 55.682 32.472 1.00 27.23 428 ILE A N 1
ATOM 3239 C CA . ILE A 1 428 ? 49.094 56.244 31.820 1.00 27.08 428 ILE A CA 1
ATOM 3240 C C . ILE A 1 428 ? 48.971 56.219 30.298 1.00 28.38 428 ILE A C 1
ATOM 3241 O O . ILE A 1 428 ? 49.301 57.192 29.614 1.00 25.10 428 ILE A O 1
ATOM 3246 N N . ASN A 1 429 ? 48.498 55.092 29.776 1.00 25.47 429 ASN A N 1
ATOM 3247 C CA . ASN A 1 429 ? 48.400 54.909 28.340 1.00 27.01 429 ASN A CA 1
ATOM 3248 C C . ASN A 1 429 ? 47.393 55.752 27.562 1.00 27.59 429 ASN A C 1
ATOM 3249 O O . ASN A 1 429 ? 47.692 56.180 26.453 1.00 28.37 429 ASN A O 1
ATOM 3254 N N . ASP A 1 430 ? 46.207 55.989 28.115 1.00 28.49 430 ASP A N 1
ATOM 3255 C CA . ASP A 1 430 ? 45.208 56.766 27.382 1.00 28.51 430 ASP A CA 1
ATOM 3256 C C . ASP A 1 430 ? 45.667 58.187 27.047 1.00 26.94 430 ASP A C 1
ATOM 3257 O O . ASP A 1 430 ? 45.594 58.610 25.898 1.00 28.86 430 ASP A O 1
ATOM 3262 N N . PRO A 1 431 ? 46.149 58.944 28.035 1.00 27.47 431 PRO A N 1
ATOM 3263 C CA . PRO A 1 431 ? 46.593 60.302 27.683 1.00 26.09 431 PRO A CA 1
ATOM 3264 C C . PRO A 1 431 ? 47.679 60.244 26.607 1.00 26.99 431 PRO A C 1
ATOM 3265 O O . PRO A 1 431 ? 47.679 61.029 25.657 1.00 28.43 431 PRO A O 1
ATOM 3269 N N . LEU A 1 432 ? 48.604 59.298 26.756 1.00 25.01 432 LEU A N 1
ATOM 3270 C CA . LEU A 1 432 ? 49.692 59.142 25.801 1.00 26.33 432 LEU A CA 1
ATOM 3271 C C . LEU A 1 432 ? 49.197 58.852 24.380 1.00 26.69 432 LEU A C 1
ATOM 3272 O O . LEU A 1 432 ? 49.673 59.459 23.425 1.00 24.02 432 LEU A O 1
ATOM 3277 N N . MET A 1 433 ? 48.245 57.928 24.238 1.00 26.54 433 MET A N 1
ATOM 3278 C CA . MET A 1 433 ? 47.719 57.593 22.916 1.00 27.58 433 MET A CA 1
ATOM 3279 C C . MET A 1 433 ? 46.939 58.754 22.293 1.00 28.71 433 MET A C 1
ATOM 3280 O O . MET A 1 433 ? 47.031 59.002 21.093 1.00 27.87 433 MET A O 1
ATOM 3285 N N . LYS A 1 434 ? 46.165 59.457 23.111 1.00 31.19 434 LYS A N 1
ATOM 3286 C CA . LYS A 1 434 ? 45.375 60.582 22.620 1.00 31.59 434 LYS A CA 1
ATOM 3287 C C . LYS A 1 434 ? 46.250 61.699 22.047 1.00 31.83 434 LYS A C 1
ATOM 3288 O O . LYS A 1 434 ? 45.979 62.205 20.956 1.00 33.42 434 LYS A O 1
ATOM 3294 N N . GLU A 1 435 ? 47.296 62.085 22.773 1.00 31.29 435 GLU A N 1
ATOM 3295 C CA . GLU A 1 435 ? 48.196 63.139 22.301 1.00 31.43 435 GLU A CA 1
ATOM 3296 C C . GLU A 1 435 ? 48.954 62.703 21.046 1.00 31.35 435 GLU A C 1
ATOM 3297 O O . GLU A 1 435 ? 49.091 63.474 20.088 1.00 29.08 435 GLU A O 1
ATOM 3303 N N . LEU A 1 436 ? 49.461 61.471 21.052 1.00 28.04 436 LEU A N 1
ATOM 3304 C CA . LEU A 1 436 ? 50.206 60.961 19.906 1.00 28.49 436 LEU A CA 1
ATOM 3305 C C . LEU A 1 436 ? 49.355 60.909 18.640 1.00 29.86 436 LEU A C 1
ATOM 3306 O O . LEU A 1 436 ? 49.818 61.259 17.553 1.00 29.62 436 LEU A O 1
ATOM 3311 N N . LYS A 1 437 ? 48.111 60.468 18.779 1.00 30.29 437 LYS A N 1
ATOM 3312 C CA . LYS A 1 437 ? 47.229 60.387 17.627 1.00 34.27 437 LYS A CA 1
ATOM 3313 C C . LYS A 1 437 ? 46.637 61.738 17.202 1.00 33.68 437 LYS A C 1
ATOM 3314 O O . LYS A 1 437 ? 46.693 62.094 16.028 1.00 34.67 437 LYS A O 1
ATOM 3320 N N . GLU A 1 438 ? 46.072 62.481 18.147 1.00 34.78 438 GLU A N 1
ATOM 3321 C CA . GLU A 1 438 ? 45.457 63.768 17.819 1.00 37.30 438 GLU A CA 1
ATOM 3322 C C . GLU A 1 438 ? 46.446 64.848 17.388 1.00 37.16 438 GLU A C 1
ATOM 3323 O O . GLU A 1 438 ? 46.158 65.622 16.475 1.00 35.84 438 GLU A O 1
ATOM 3329 N N . LYS A 1 439 ? 47.613 64.900 18.022 1.00 35.22 439 LYS A N 1
ATOM 3330 C CA . LYS A 1 439 ? 48.590 65.921 17.662 1.00 36.64 439 LYS A CA 1
ATOM 3331 C C . LYS A 1 439 ? 49.634 65.499 16.631 1.00 36.15 439 LYS A C 1
ATOM 3332 O O . LYS A 1 439 ? 50.101 66.322 15.850 1.00 36.88 439 LYS A O 1
ATOM 3338 N N . TYR A 1 440 ? 50.014 64.226 16.615 1.00 35.08 440 TYR A N 1
ATOM 3339 C CA . TYR A 1 440 ? 51.023 63.800 15.655 1.00 32.75 440 TYR A CA 1
ATOM 3340 C C . TYR A 1 440 ? 50.555 62.753 14.657 1.00 32.03 440 TYR A C 1
ATOM 3341 O O . TYR A 1 440 ? 51.309 62.359 13.779 1.00 32.38 440 TYR A O 1
ATOM 3350 N N . GLY A 1 441 ? 49.311 62.312 14.781 1.00 32.37 441 GLY A N 1
ATOM 3351 C CA . GLY A 1 441 ? 48.804 61.314 13.858 1.00 33.70 441 GLY A CA 1
ATOM 3352 C C . GLY A 1 441 ? 49.487 59.966 14.012 1.00 34.06 441 GLY A C 1
ATOM 3353 O O . GLY A 1 441 ? 49.495 59.155 13.083 1.00 36.30 441 GLY A O 1
ATOM 3354 N N . ILE A 1 442 ? 50.051 59.723 15.191 1.00 32.36 442 ILE A N 1
ATOM 3355 C CA . ILE A 1 442 ? 50.745 58.469 15.479 1.00 32.25 442 ILE A CA 1
ATOM 3356 C C . ILE A 1 442 ? 49.786 57.506 16.174 1.00 30.74 442 ILE A C 1
ATOM 3357 O O . ILE A 1 442 ? 49.278 57.805 17.248 1.00 29.73 442 ILE A O 1
ATOM 3362 N N . GLU A 1 443 ? 49.554 56.346 15.562 1.00 32.17 443 GLU A N 1
ATOM 3363 C CA . GLU A 1 443 ? 48.625 55.364 16.125 1.00 32.80 443 GLU A CA 1
ATOM 3364 C C . GLU A 1 443 ? 48.653 54.020 15.391 1.00 31.93 443 GLU A C 1
ATOM 3365 O O . GLU A 1 443 ? 49.194 53.910 14.297 1.00 31.94 443 GLU A O 1
ATOM 3371 N N . CYS A 1 444 ? 48.056 53.006 16.009 1.00 31.60 444 CYS A N 1
ATOM 3372 C CA . CYS A 1 444 ? 47.941 51.673 15.408 1.00 32.38 444 CYS A CA 1
ATOM 3373 C C . CYS A 1 444 ? 46.464 51.484 15.052 1.00 32.94 444 CYS A C 1
ATOM 3374 O O . CYS A 1 444 ? 45.588 51.816 15.852 1.00 30.71 444 CYS A O 1
ATOM 3377 N N . LYS A 1 445 ? 46.190 50.955 13.862 1.00 34.26 445 LYS A N 1
ATOM 3378 C CA . LYS A 1 445 ? 44.816 50.730 13.416 1.00 35.60 445 LYS A CA 1
ATOM 3379 C C . LYS A 1 445 ? 44.424 49.253 13.508 1.00 36.24 445 LYS A C 1
ATOM 3380 O O . LYS A 1 445 ? 45.208 48.376 13.138 1.00 34.54 445 LYS A O 1
ATOM 3386 N N . GLU A 1 446 ? 43.207 48.989 13.991 1.00 37.43 446 GLU A N 1
ATOM 3387 C CA . GLU A 1 446 ? 42.696 47.621 14.146 1.00 39.62 446 GLU A CA 1
ATOM 3388 C C . GLU A 1 446 ? 41.964 47.063 12.928 1.00 41.37 446 GLU A C 1
ATOM 3389 O O . GLU A 1 446 ? 41.325 47.801 12.181 1.00 41.62 446 GLU A O 1
ATOM 3395 N N . LYS A 1 447 ? 42.050 45.747 12.757 1.00 42.14 447 LYS A N 1
ATOM 3396 C CA . LYS A 1 447 ? 41.406 45.041 11.655 1.00 43.91 447 LYS A CA 1
ATOM 3397 C C . LYS A 1 447 ? 41.241 43.563 12.013 1.00 46.09 447 LYS A C 1
ATOM 3398 O O . LYS A 1 447 ? 42.068 42.991 12.727 1.00 44.58 447 LYS A O 1
ATOM 3404 N N . VAL A 1 448 ? 40.174 42.946 11.513 1.00 48.01 448 VAL A N 1
ATOM 3405 C CA . VAL A 1 448 ? 39.914 41.535 11.783 1.00 49.51 448 VAL A CA 1
ATOM 3406 C C . VAL A 1 448 ? 40.185 40.643 10.571 1.00 51.43 448 VAL A C 1
ATOM 3407 O O . VAL A 1 448 ? 40.226 41.109 9.437 1.00 50.34 448 VAL A O 1
ATOM 3411 N N . VAL A 1 449 ? 40.382 39.356 10.839 1.00 55.02 449 VAL A N 1
ATOM 3412 C CA . VAL A 1 449 ? 40.605 38.345 9.813 1.00 57.40 449 VAL A CA 1
ATOM 3413 C C . VAL A 1 449 ? 40.050 37.033 10.376 1.00 60.12 449 VAL A C 1
ATOM 3414 O O . VAL A 1 449 ? 39.238 37.049 11.311 1.00 61.29 449 VAL A O 1
ATOM 3418 N N . ALA A 1 450 ? 40.478 35.905 9.81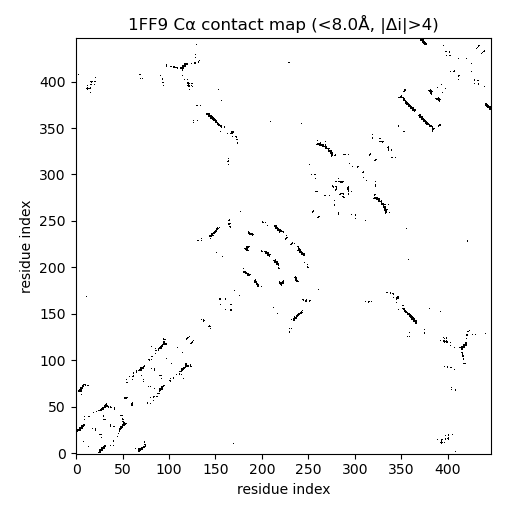3 1.00 62.17 450 ALA A N 1
ATOM 3419 C CA . ALA A 1 450 ? 40.022 34.590 10.258 1.00 64.58 450 ALA A CA 1
ATOM 3420 C C . ALA A 1 450 ? 38.636 34.243 9.713 1.00 65.80 450 ALA A C 1
ATOM 3421 O O . ALA A 1 450 ? 37.728 34.029 10.544 1.00 66.68 450 ALA A O 1
#

Sequence (447 aa):
ATKSVLMLGSGFVTRPTLDVLTDSGIKVTVACRTLESAKKLSAGVQHSTPISLDVNDDAALDAEVAKHDLVISLIPFHATVIKSAIRQKKHVVTTSYVSPAMMELDQAAKDAGITVMNEIGLDPGIDHLYAIKTIEEVHAAGGKIKTFLSYCGGLPAPESSDNPLGYKFSWSSRGVLLALRNAASFYKDGKVTNVAGPELMATAKPYFIYPGFAFVAYPNRDSTPYKERYQIPEADNIVRGTLRYQGFPQFIKVLVDIGFLSDEEQPFLKEAIPWKEATQKIVKASSASEQDIVSTIVSNATFESTEEQKRIVAGLKWLGIFSDKKITPRGNALDTLCATLEEKMQFEEGERDLVMLQHKFEIENKDGSRETRTSSLCEYGAPIGSGGYSAMAKLVGVPCAVAVKFVLDGTISDRGVLAPMNSKINDPLMKELKEKYGIECKEKVVA

Radius of gyration: 23.45 Å; Cα contacts (8 Å, |Δi|>4): 941; chains: 1; bounding box: 68×55×56 Å

Organism: Pyricularia oryzae (strain 70-15 / ATCC MYA-4617 / FGSC 8958) (NCBI:txid242507)

Solvent-accessible surface area: 19997 Å² total; per-residue (Å²): 134,94,80,15,0,0,0,0,4,70,37,88,30,1,116,0,0,1,29,13,0,8,124,49,37,17,95,0,20,0,3,9,217,57,72,128,32,0,111,152,42,7,80,82,40,136,99,23,68,43,39,68,20,84,21,97,63,72,82,33,0,25,58,24,0,45,143,12,48,0,0,0,1,30,31,103,111,26,20,34,0,0,88,0,0,27,106,50,140,52,38,0,0,1,35,22,53,32,31,120,52,15,95,125,14,23,110,41,0,95,111,19,35,1,0,0,0,0,1,0,2,5,55,9,0,0,1,0,0,8,0,10,78,0,3,76,73,8,66,93,69,38,4,99,0,64,15,0,37,5,19,11,5,16,0,0,0,54,112,21,25,144,20,26,3,8,4,17,7,53,141,66,0,110,28,9,4,49,46,20,179,90,62,1,22,19,28,114,102,30,146,89,43,94,9,36,25,102,89,6,15,91,72,10,155,103,37,146,13,71,122,78,33,40,4,6,10,11,10,49,131,68,1,24,57,7,46,110,65,6,120,0,100,35,3,63,34,0,13,13,6,20,0,20,15,125,30,1,12,50,5,5,99,4,1,61,79,13,27,0,37,39,92,121,129,55,124,54,4,177,133,42,36,50,0,68,71,2,0,35,72,27,14,176,12,105,50,27,40,69,144,42,0,34,58,22,4,30,96,118,11,114,35,132,57,90,114,16,49,139,171,12,25,59,10,0,112,102,0,5,0,7,40,101,73,142,8,64,50,130,14,19,3,0,33,0,0,7,15,9,0,52,110,59,0,82,34,111,148,41,35,89,9,0,0,0,0,7,0,48,0,84,5,66,35,175,113,44,61,198,36,17,47,8,0,5,14,41,34,100,5,30,33,60,68,68,42,42,68,12,0,39,6,52,0,20,0,3,0,0,0,1,0,0,36,23,5,23,102,41,59,4,55,41,92,0,12,26,9,0,37,62,49,134,5,2,76,41,0,12,123,43,2,73,124,117,54,57,2,50,7,123,68,140,74,86,115

Secondary structure (DSSP, 8-state):
---EEEEE--STTHHHHHHHHHTTT-EEEEEESSHHHHHHTTTT-TTEEEEE--TT-HHHHHHHHTTSSEEEE----HHHHHHHHHHHT-EEEESS---HHHHHTHHHHHHTT-EEE-S-BBTTBHHHHHHHHHHHHHHHTT-EEEEEEEEEEEEE-GGG--STTS---SS-HHHHHHHTTS-EEEEETTEEEEE-THHHHHT-EE--SSTT--EEEEE-SB-TTHHHHTT-TT-SEEEEEEEEETTHHHHHHHHHHTTTT---B-GGGSS--BHHHHHHHHHT-SSSSHHHHHHHHHHHS--S-HHHHHHHHHHHHHHTTTSSPBP---SBHHHHHHHHHHHHSS--TT--EEEEEEEEEEEE-TTS-EEEEEEEEEEEPPPTTSSS--HHHHHHHHHHHHHHHHHHHTSS---EEE-S-SHHHHHHHHHHHHHHH----EEEEE-

Nearest PDB structures (foldseek):
  1ff9-assembly1_A-2  TM=1.002E+00  e=4.990E-99  Pyricularia grisea
  1e5q-assembly1_B  TM=9.338E-01  e=5.317E-88  Pyricularia grisea
  2axq-assembly1_A-2  TM=9.543E-01  e=3.382E-68  Saccharomyces cerevisiae
  5l78-assembly1_A  TM=9.195E-01  e=5.522E-48  Homo sapiens
  5o1p-assembly1_A-2  TM=9.241E-01  e=7.824E-47  Homo sapiens

InterPro domains:
  IPR005097 Saccharopine dehydrogenase, NADP binding domain [PF03435] (6-120)
  IPR032095 Saccharopine dehydrogenase-like, C-terminal [PF16653] (124-442)
  IPR036291 NAD(P)-binding domain superfamily [SSF51735] (4-179)
  IPR051168 Alpha-aminoadipic semialdehyde synthase [PTHR11133] (3-445)

B-factor: mean 40.66, std 12.7, range [19.69, 85.56]

CATH classification: 3.40.50.720 (+2 more: 3.30.360.10, 1.10.1870.10)

Foldseek 3Di:
DQFEEEEEDLAQQLQLLLQLQVVVNHAYEYEDCDQVSQCVSCPPRPNYHYDHFDLVPLVRLLVVRLVGQEYEYADDSVLSNVVSCLVSLHEYFYLDDCDPSQQVCQVSQVVSQYAHEYLCFQVSRQQQLVQLVVLVVQVVLVKAFAAKEKAKEKFFPCVPQPAQFSHFDRDQPLCVLVQQQDKFWWAAQQDIDIAGDLRQLVQFAFDDDDVVATKTKGAHHYFVVVCPLSVRVNYRTTGYTYITGPNNSVLSVLCVQQQLSPQAFDPVLADQAFLLVLSCVSRVFPGSALVGSL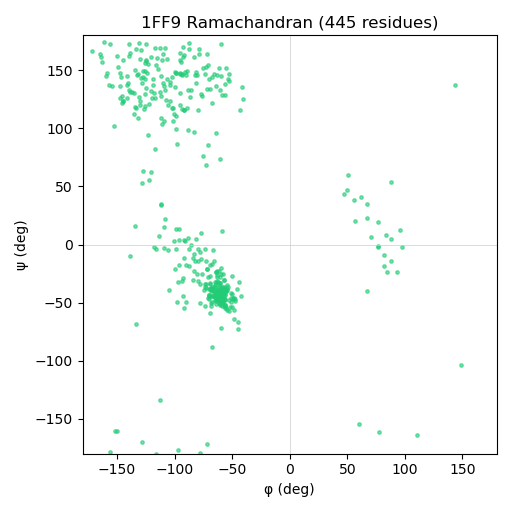CSSDVRDDDPDPVSSVVSSVSVVVLVSSHRGTWPRDRGSNVRSSVSSNVPRHQDAQTKMKMKIKMKTWMQGPVRRIWIKMWIDIDMWGGPPPPGRHPSSNRRSPSSSVVVVCSVVVQPNDTGHDYCRDCSRSVVSQCCCCVPVVDTIDMDIDD